Protein AF-A0A8J2NSQ6-F1 (afdb_monomer)

Secondary structure (DSSP, 8-state):
------S---HHHHHHHIIIIIHHHHH----PPPHHHHHHHHHHHHHH-TT-HHHHHHHH-S---HHHHHHHHHHHS--S--HHHHHHHHHHHHHHHHHHHHHHHHHHHHHTTS--HHHHHHHHHHHH-SSTT-TT--HHHHHHHIIIII-TTS--SPPPHHHHHHHHHHHHHTHHHHHHH---TTHHHHSTTS-HHHHHHHHHHHTT--SPPPPHHHHHHHHHHHHT-SS--HHHHHHHH-TTS-HHHHHHHHHHHHHHTTTS-HHHHHHHHHHHTTT-TTGGGTHHHHHHHHHHHHSPPPPPPPHHHHHS---HHHHHHHHHTS-HHHHHHHHHHHHHHHHHHHHHHTS-HHHHHHS---S-----TTS--TT-HHHHHHHHHHTTPPBPPGGG-SS--HHHHHHHHHHHHHHTS---TT---TTSPPHHHHHH-TTTGGGBPPP--------------B-TTS-B----

pLDDT: mean 70.84, std 20.42, range [24.64, 97.31]

Radius of gyration: 30.76 Å; Cα contacts (8 Å, |Δi|>4): 317; chains: 1; bounding box: 100×71×74 Å

Structure (mmCIF, N/CA/C/O backbone):
data_AF-A0A8J2NSQ6-F1
#
_entry.id   AF-A0A8J2NSQ6-F1
#
loop_
_atom_site.group_PDB
_atom_site.id
_atom_site.type_symbol
_atom_site.label_atom_id
_atom_site.label_alt_id
_atom_site.label_comp_id
_atom_site.label_asym_id
_atom_site.label_entity_id
_atom_site.label_seq_id
_atom_site.pdbx_PDB_ins_code
_atom_site.Cartn_x
_atom_site.Cartn_y
_atom_site.Cartn_z
_atom_site.occupancy
_atom_site.B_iso_or_equiv
_atom_site.auth_seq_id
_atom_site.auth_comp_id
_atom_site.auth_asym_id
_atom_site.auth_atom_id
_atom_site.pdbx_PDB_model_num
ATOM 1 N N . MET A 1 1 ? -36.933 3.971 -22.706 1.00 30.36 1 MET A N 1
ATOM 2 C CA . MET A 1 1 ? -36.840 2.603 -22.154 1.00 30.36 1 MET A CA 1
ATOM 3 C C . MET A 1 1 ? -35.651 2.535 -21.209 1.00 30.36 1 MET A C 1
ATOM 5 O O . MET A 1 1 ? -34.523 2.692 -21.656 1.00 30.36 1 MET A O 1
ATOM 9 N N . SER A 1 2 ? -35.918 2.373 -19.912 1.00 24.64 2 SER A N 1
ATOM 10 C CA . SER A 1 2 ? -34.915 2.103 -18.878 1.00 24.64 2 SER A CA 1
ATOM 11 C C . SER A 1 2 ? -34.232 0.760 -19.133 1.00 24.64 2 SER A C 1
ATOM 13 O O . SER A 1 2 ? -34.919 -0.248 -19.292 1.00 24.64 2 SER A O 1
ATOM 15 N N . LEU A 1 3 ? -32.899 0.713 -19.105 1.00 25.84 3 LEU A N 1
ATOM 16 C CA . LEU A 1 3 ? -32.187 -0.544 -18.880 1.00 25.84 3 LEU A CA 1
ATOM 17 C C . LEU A 1 3 ? -32.235 -0.844 -17.382 1.00 25.84 3 LEU A C 1
ATOM 19 O O . LEU A 1 3 ? -31.383 -0.419 -16.604 1.00 25.84 3 LEU A O 1
ATOM 23 N N . HIS A 1 4 ? -33.280 -1.571 -16.993 1.00 28.83 4 HIS A N 1
ATOM 24 C CA . HIS A 1 4 ? -33.256 -2.381 -15.788 1.00 28.83 4 HIS A CA 1
ATOM 25 C C . HIS A 1 4 ? -32.077 -3.353 -15.877 1.00 28.83 4 HIS A C 1
ATOM 27 O O . HIS A 1 4 ? -31.898 -4.048 -16.876 1.00 28.83 4 HIS A O 1
ATOM 33 N N . THR A 1 5 ? -31.290 -3.429 -14.810 1.00 40.66 5 THR A N 1
ATOM 34 C CA . THR A 1 5 ? -30.392 -4.550 -14.546 1.00 40.66 5 THR A CA 1
ATOM 35 C C . THR A 1 5 ? -31.230 -5.820 -14.409 1.00 40.66 5 THR A C 1
ATOM 37 O O . THR A 1 5 ? -31.722 -6.154 -13.330 1.00 40.66 5 THR A O 1
ATOM 40 N N . SER A 1 6 ? -31.432 -6.537 -15.518 1.00 29.42 6 SER A N 1
ATOM 41 C CA . SER A 1 6 ? -32.056 -7.851 -15.470 1.00 29.42 6 SER A CA 1
ATOM 42 C C . SER A 1 6 ? -31.069 -8.838 -14.857 1.00 29.42 6 SER A C 1
ATOM 44 O O . SER A 1 6 ? -30.035 -9.185 -15.430 1.00 29.42 6 SER A O 1
ATOM 46 N N . LYS A 1 7 ? -31.430 -9.307 -13.665 1.00 43.78 7 LYS A N 1
ATOM 47 C CA . LYS A 1 7 ? -31.102 -10.648 -13.185 1.00 43.78 7 LYS A CA 1
ATOM 48 C C . LYS A 1 7 ? -31.250 -11.639 -14.355 1.00 43.78 7 LYS A C 1
ATOM 50 O O . LYS A 1 7 ? -32.266 -11.585 -15.041 1.00 43.78 7 LYS A O 1
ATOM 55 N N . ASN A 1 8 ? -30.259 -12.524 -14.513 1.00 39.16 8 ASN A N 1
ATOM 56 C CA . ASN A 1 8 ? -30.170 -13.679 -15.431 1.00 39.16 8 ASN A CA 1
ATOM 57 C C . ASN A 1 8 ? -29.205 -13.491 -16.617 1.00 39.16 8 ASN A C 1
ATOM 59 O O . ASN A 1 8 ? -29.614 -13.332 -17.760 1.00 39.16 8 ASN A O 1
ATOM 63 N N . CYS A 1 9 ? -27.903 -13.600 -16.336 1.00 41.00 9 CYS A N 1
ATOM 64 C CA . CYS A 1 9 ? -26.932 -14.031 -17.346 1.00 41.00 9 CYS A CA 1
ATOM 65 C C . CYS A 1 9 ? -27.210 -15.514 -17.655 1.00 41.00 9 CYS A C 1
ATOM 67 O O . CYS A 1 9 ? -27.255 -16.314 -16.715 1.00 41.00 9 CYS A O 1
ATOM 69 N N . THR A 1 10 ? -27.409 -15.899 -18.919 1.00 47.53 10 THR A N 1
ATOM 70 C CA . THR A 1 10 ? -27.623 -17.315 -19.267 1.00 47.53 10 THR A CA 1
ATOM 71 C C . THR A 1 10 ? -26.320 -18.117 -19.139 1.00 47.53 10 THR A C 1
ATOM 73 O O . THR A 1 10 ? -25.219 -17.554 -19.072 1.00 47.53 10 THR A O 1
ATOM 76 N N . ALA A 1 11 ? -26.418 -19.451 -19.081 1.00 42.16 11 ALA A N 1
ATOM 77 C CA . ALA A 1 11 ? -25.239 -20.319 -19.017 1.00 42.16 11 ALA A CA 1
ATOM 78 C C . ALA A 1 11 ? -24.339 -20.153 -20.259 1.00 42.16 11 ALA A C 1
ATOM 80 O O . ALA A 1 11 ? -23.114 -20.149 -20.130 1.00 42.16 11 ALA A O 1
ATOM 81 N N . GLU A 1 12 ? -24.940 -19.926 -21.429 1.00 42.72 12 GLU A N 1
ATOM 82 C CA . GLU A 1 12 ? -24.223 -19.651 -22.677 1.00 42.72 12 GLU A CA 1
ATOM 83 C C . GLU A 1 12 ? -23.539 -18.278 -22.674 1.00 42.72 12 GLU A C 1
ATOM 85 O O . GLU A 1 12 ? -22.400 -18.174 -23.128 1.00 42.72 12 GLU A O 1
ATOM 90 N N . ASP A 1 13 ? -24.152 -17.241 -22.092 1.00 41.00 13 ASP A N 1
ATOM 91 C CA . ASP A 1 13 ? -23.529 -15.911 -21.984 1.00 41.00 13 ASP A CA 1
ATOM 92 C C . ASP A 1 13 ? -22.313 -15.924 -21.051 1.00 41.00 13 ASP A C 1
ATOM 94 O O . ASP A 1 13 ? -21.275 -15.324 -21.342 1.00 41.00 13 ASP A O 1
ATOM 98 N N . CYS A 1 14 ? -22.398 -16.672 -19.948 1.00 41.09 14 CYS A N 1
ATOM 99 C CA . CYS A 1 14 ? -21.271 -16.866 -19.038 1.00 41.09 14 CYS A CA 1
ATOM 100 C C . CYS A 1 14 ? -20.144 -17.688 -19.680 1.00 41.09 14 CYS A C 1
ATOM 102 O O . CYS A 1 14 ? -18.968 -17.380 -19.468 1.00 41.09 14 CYS A O 1
ATOM 104 N N . GLN A 1 15 ? -20.485 -18.713 -20.470 1.00 40.06 15 GLN A N 1
ATOM 105 C CA . GLN A 1 15 ? -19.511 -19.529 -21.194 1.00 40.06 15 GLN A CA 1
ATOM 106 C C . GLN A 1 15 ? -18.801 -18.716 -22.283 1.00 40.06 15 GLN A C 1
ATOM 108 O O . GLN A 1 15 ? -17.570 -18.730 -22.346 1.00 40.06 15 GLN A O 1
ATOM 113 N N . ARG A 1 16 ? -19.544 -17.917 -23.058 1.00 39.84 16 ARG A N 1
ATOM 114 C CA . ARG A 1 16 ? -18.968 -17.011 -24.060 1.00 39.84 16 ARG A CA 1
ATOM 115 C C . ARG A 1 16 ? -18.067 -15.968 -23.418 1.00 39.84 16 ARG A C 1
ATOM 117 O O . ARG A 1 16 ? -16.952 -15.786 -23.895 1.00 39.84 16 ARG A O 1
ATOM 124 N N . LEU A 1 17 ? -18.466 -15.341 -22.308 1.00 40.41 17 LEU A N 1
ATOM 125 C CA . LEU A 1 17 ? -17.621 -14.381 -21.581 1.00 40.41 17 LEU A CA 1
ATOM 126 C C . LEU A 1 17 ? -16.329 -15.037 -21.051 1.00 40.41 17 LEU A C 1
ATOM 128 O O . LEU A 1 17 ? -15.249 -14.444 -21.094 1.00 40.41 17 LEU A O 1
ATOM 132 N N . TRP A 1 18 ? -16.420 -16.283 -20.579 1.00 40.69 18 TRP A N 1
ATOM 133 C CA . TRP A 1 18 ? -15.274 -17.054 -20.101 1.00 40.69 18 TRP A CA 1
ATOM 134 C C . TRP A 1 18 ? -14.294 -17.403 -21.229 1.00 40.69 18 TRP A C 1
ATOM 136 O O . TRP A 1 18 ? -13.088 -17.205 -21.070 1.00 40.69 18 TRP A O 1
ATOM 146 N N . GLU A 1 19 ? -14.793 -17.877 -22.368 1.00 39.22 19 GLU A N 1
ATOM 147 C CA . GLU A 1 19 ? -13.986 -18.312 -23.514 1.00 39.22 19 GLU A CA 1
ATOM 148 C C . GLU A 1 19 ? -13.399 -17.141 -24.317 1.00 39.22 19 GLU A C 1
ATOM 150 O O . GLU A 1 19 ? -12.268 -17.246 -24.791 1.00 39.22 19 GLU A O 1
ATOM 155 N N . THR A 1 20 ? -14.100 -16.004 -24.403 1.00 36.19 20 THR A N 1
ATOM 156 C CA . THR A 1 20 ? -13.663 -14.836 -25.195 1.00 36.19 20 THR A CA 1
ATOM 157 C C . THR A 1 20 ? -12.843 -13.817 -24.405 1.00 36.19 20 THR A C 1
ATOM 159 O O . THR A 1 20 ? -11.887 -13.262 -24.941 1.00 36.19 20 THR A O 1
ATOM 162 N N . VAL A 1 21 ? -13.155 -13.577 -23.125 1.00 37.50 21 VAL A N 1
ATOM 163 C CA . VAL A 1 21 ? -12.522 -12.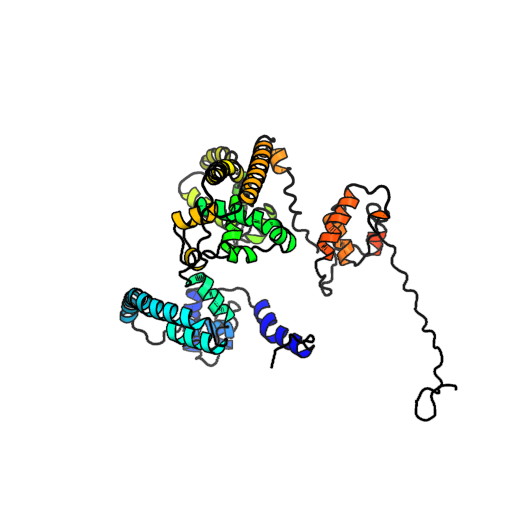495 -22.343 1.00 37.50 21 VAL A CA 1
ATOM 164 C C . VAL A 1 21 ? -11.516 -13.029 -21.323 1.00 37.50 21 VAL A C 1
ATOM 166 O O . VAL A 1 21 ? -10.478 -12.412 -21.074 1.00 37.50 21 VAL A O 1
ATOM 169 N N . VAL A 1 22 ? -11.790 -14.183 -20.712 1.00 36.69 22 VAL A N 1
ATOM 170 C CA . VAL A 1 22 ? -11.054 -14.636 -19.518 1.00 36.69 22 VAL A CA 1
ATOM 171 C C . VAL A 1 22 ? -9.997 -15.701 -19.840 1.00 36.69 22 VAL A C 1
ATOM 173 O O . VAL A 1 22 ? -8.863 -15.599 -19.366 1.00 36.69 22 VAL A O 1
ATOM 176 N N . LEU A 1 23 ? -10.313 -16.707 -20.662 1.00 36.69 23 LEU A N 1
ATOM 177 C CA . LEU A 1 23 ? -9.415 -17.830 -20.976 1.00 36.69 23 LEU A CA 1
ATOM 178 C C . LEU A 1 23 ? -8.132 -17.425 -21.742 1.00 36.69 23 LEU A C 1
ATOM 180 O O . LEU A 1 23 ? -7.053 -17.892 -21.353 1.00 36.69 23 LEU A O 1
ATOM 184 N N . PRO A 1 24 ? -8.187 -16.545 -22.766 1.00 39.88 24 PRO A N 1
ATOM 185 C CA . PRO A 1 24 ? -6.997 -16.125 -23.517 1.00 39.88 24 PRO A CA 1
ATOM 186 C C . PRO A 1 24 ? -6.018 -15.309 -22.655 1.00 39.88 24 PRO A C 1
ATOM 188 O O . PRO A 1 24 ? -4.801 -15.492 -22.726 1.00 39.88 24 PRO A O 1
ATOM 191 N N . ASN A 1 25 ? -6.555 -14.494 -21.741 1.00 37.59 25 ASN A N 1
ATOM 192 C CA . ASN A 1 25 ? -5.786 -13.664 -20.809 1.00 37.59 25 ASN A CA 1
ATOM 193 C C . ASN A 1 25 ? -5.103 -14.464 -19.683 1.00 37.59 25 ASN A C 1
ATOM 195 O O . ASN A 1 25 ? -4.142 -13.988 -19.071 1.00 37.59 25 ASN A O 1
ATOM 199 N N . LEU A 1 26 ? -5.559 -15.693 -19.415 1.00 36.19 26 LEU A N 1
ATOM 200 C CA . LEU A 1 26 ? -4.990 -16.566 -18.385 1.00 36.19 26 LEU A CA 1
ATOM 201 C C . LEU A 1 26 ? -3.883 -17.499 -18.898 1.00 36.19 26 LEU A C 1
ATOM 203 O O . LEU A 1 26 ? -3.076 -17.958 -18.086 1.00 36.19 26 LEU A O 1
ATOM 207 N N . LYS A 1 27 ? -3.807 -17.781 -20.207 1.00 36.72 27 LYS A N 1
ATOM 208 C CA . LYS A 1 27 ? -2.849 -18.759 -20.758 1.00 36.72 27 LYS A CA 1
ATOM 209 C C . LYS A 1 27 ? -1.551 -18.164 -21.325 1.00 36.72 27 LYS A C 1
ATOM 211 O O . LYS A 1 27 ? -0.554 -18.878 -21.348 1.00 36.72 27 LYS A O 1
ATOM 216 N N . HIS A 1 28 ? -1.489 -16.876 -21.680 1.00 40.44 28 HIS A N 1
ATOM 217 C CA . HIS A 1 28 ? -0.321 -16.308 -22.384 1.00 40.44 28 HIS A CA 1
ATOM 218 C C . HIS A 1 28 ? 0.430 -15.195 -21.638 1.00 40.44 28 HIS A C 1
ATOM 220 O O . HIS A 1 28 ? 0.849 -14.198 -22.224 1.00 40.44 28 HIS A O 1
ATOM 226 N N . GLN A 1 29 ? 0.699 -15.377 -20.341 1.00 41.47 29 GLN A N 1
ATOM 227 C CA . GLN A 1 29 ? 1.685 -14.536 -19.658 1.00 41.47 29 GLN A CA 1
ATOM 228 C C . GLN A 1 29 ? 3.106 -15.119 -19.719 1.00 41.47 29 GLN A C 1
ATOM 230 O O . GLN A 1 29 ? 3.438 -16.033 -18.968 1.00 41.47 29 GLN A O 1
ATOM 235 N N . LYS A 1 30 ? 3.957 -14.392 -20.464 1.00 48.56 30 LYS A N 1
ATOM 236 C CA . LYS A 1 30 ? 5.402 -14.132 -20.251 1.00 48.56 30 LYS A CA 1
ATOM 237 C C . LYS A 1 30 ? 6.405 -14.919 -21.099 1.00 48.56 30 LYS A C 1
ATOM 239 O O . LYS A 1 30 ? 7.130 -15.755 -20.576 1.00 48.56 30 LYS A O 1
ATOM 244 N N . GLN A 1 31 ? 6.652 -14.407 -22.301 1.00 53.78 31 GLN A N 1
ATOM 245 C CA . GLN A 1 31 ? 8.003 -13.980 -22.683 1.00 53.78 31 GLN A CA 1
ATOM 246 C C . GLN A 1 31 ? 7.888 -12.608 -23.356 1.00 53.78 31 GLN A C 1
ATOM 248 O O . GLN A 1 31 ? 7.112 -12.438 -24.289 1.00 53.78 31 GLN A O 1
ATOM 253 N N . LYS A 1 32 ? 8.587 -11.597 -22.824 1.00 62.62 32 LYS A N 1
ATOM 254 C CA . LYS A 1 32 ? 8.741 -10.319 -23.530 1.00 62.62 32 LYS A CA 1
ATOM 255 C C . LYS A 1 32 ? 9.796 -10.540 -24.610 1.00 62.62 32 LYS A C 1
ATOM 257 O O . LYS A 1 32 ? 10.903 -10.941 -24.257 1.00 62.62 32 LYS A O 1
ATOM 262 N N . MET A 1 33 ? 9.443 -10.283 -25.865 1.00 73.56 33 MET A N 1
ATOM 263 C CA . MET A 1 33 ? 10.340 -10.427 -27.010 1.00 73.56 33 MET A CA 1
ATOM 264 C C . MET A 1 33 ? 11.451 -9.369 -26.908 1.00 73.56 33 MET A C 1
ATOM 266 O O . MET A 1 33 ? 11.165 -8.177 -26.795 1.00 73.56 33 MET A O 1
ATOM 270 N N . GLY A 1 34 ? 12.710 -9.804 -26.811 1.00 78.50 34 GLY A N 1
ATOM 271 C CA . GLY A 1 34 ? 13.860 -8.896 -26.732 1.00 78.50 34 GLY A CA 1
ATOM 272 C C . GLY A 1 34 ? 14.246 -8.331 -28.101 1.00 78.50 34 GLY A C 1
ATOM 273 O O . GLY A 1 34 ? 13.807 -8.842 -29.122 1.00 78.50 34 GLY A O 1
ATOM 274 N N . LEU A 1 35 ? 15.127 -7.327 -28.143 1.00 76.06 35 LEU A N 1
ATOM 275 C CA . LEU A 1 35 ? 15.621 -6.732 -29.399 1.00 76.06 35 LEU A CA 1
ATOM 276 C C . LEU A 1 35 ? 16.208 -7.770 -30.372 1.00 76.06 35 LEU A C 1
ATOM 278 O O . LEU A 1 35 ? 15.863 -7.756 -31.547 1.00 76.06 35 LEU A O 1
ATOM 282 N N . ASN A 1 36 ? 17.008 -8.723 -29.881 1.00 82.81 36 ASN A N 1
ATOM 283 C CA . ASN A 1 36 ? 17.550 -9.803 -30.720 1.00 82.81 36 ASN A CA 1
ATOM 284 C C . ASN A 1 36 ? 16.455 -10.741 -31.247 1.00 82.81 36 ASN A C 1
ATOM 286 O O . ASN A 1 36 ? 16.563 -11.258 -32.354 1.00 82.81 36 ASN A O 1
ATOM 290 N N . ASP A 1 37 ? 15.399 -10.963 -30.458 1.00 89.06 37 ASP A N 1
ATOM 291 C CA . ASP A 1 37 ? 14.255 -11.764 -30.893 1.00 89.06 37 ASP A CA 1
ATOM 292 C C . ASP A 1 37 ? 13.455 -10.998 -31.964 1.00 89.06 37 ASP A C 1
ATOM 294 O O . ASP A 1 37 ? 13.026 -11.602 -32.936 1.00 89.06 37 ASP A O 1
ATOM 298 N N . ILE A 1 38 ? 13.322 -9.672 -31.845 1.00 86.94 38 ILE A N 1
ATOM 299 C CA . ILE A 1 38 ? 12.672 -8.814 -32.850 1.00 86.94 38 ILE A CA 1
ATOM 300 C C . ILE A 1 38 ? 13.488 -8.783 -34.150 1.00 86.94 38 ILE A C 1
ATOM 302 O O . ILE A 1 38 ? 12.927 -8.940 -35.227 1.00 86.94 38 ILE A O 1
ATOM 306 N N . GLN A 1 39 ? 14.815 -8.656 -34.078 1.00 90.31 39 GLN A N 1
ATOM 307 C CA . GLN A 1 39 ? 15.681 -8.723 -35.263 1.00 90.31 39 GLN A CA 1
ATOM 308 C C . GLN A 1 39 ? 15.582 -10.083 -35.963 1.00 90.31 39 GLN A C 1
ATOM 310 O O . GLN A 1 39 ? 15.442 -10.149 -37.184 1.00 90.31 39 GLN A O 1
ATOM 315 N N . LYS A 1 40 ? 15.603 -11.175 -35.188 1.00 93.25 40 LYS A N 1
ATOM 316 C CA . LYS A 1 40 ? 15.423 -12.531 -35.715 1.00 93.25 40 LYS A CA 1
ATOM 317 C C . LYS A 1 40 ? 14.029 -12.716 -36.323 1.00 93.25 40 LYS A C 1
ATOM 319 O O . LYS A 1 40 ? 13.919 -13.308 -37.390 1.00 93.25 40 LYS A O 1
ATOM 324 N N . LEU A 1 41 ? 12.989 -12.178 -35.687 1.00 91.94 41 LEU A N 1
ATOM 325 C CA . LEU A 1 41 ? 11.621 -12.172 -36.202 1.00 91.94 41 LEU A CA 1
ATOM 326 C C . LEU A 1 41 ? 11.550 -11.469 -37.563 1.00 91.94 41 LEU A C 1
ATOM 328 O O . LEU A 1 41 ? 11.053 -12.065 -38.511 1.00 91.94 41 LEU A O 1
ATOM 332 N N . MET A 1 42 ? 12.105 -10.259 -37.687 1.00 91.88 42 MET A N 1
ATOM 333 C CA . MET A 1 42 ? 12.136 -9.513 -38.954 1.00 91.88 42 MET A CA 1
ATOM 334 C C . MET A 1 42 ? 12.868 -10.288 -40.060 1.00 91.88 42 MET A C 1
ATOM 336 O O . MET A 1 42 ? 12.411 -10.327 -41.201 1.00 91.88 42 MET A O 1
ATOM 340 N N . ALA A 1 43 ? 13.971 -10.964 -39.721 1.00 92.81 43 ALA A N 1
ATOM 341 C CA . ALA A 1 43 ? 14.698 -11.809 -40.665 1.00 92.81 43 ALA A CA 1
ATOM 342 C C . ALA A 1 43 ? 13.878 -13.033 -41.114 1.00 92.81 43 ALA A C 1
ATOM 344 O O . ALA A 1 43 ? 13.838 -13.336 -42.302 1.00 92.81 43 ALA A O 1
ATOM 345 N N . LEU A 1 44 ? 13.194 -13.715 -40.189 1.00 93.06 44 LEU A N 1
ATOM 346 C CA . LEU A 1 44 ? 12.367 -14.886 -40.505 1.00 93.06 44 LEU A CA 1
ATOM 347 C C . LEU A 1 44 ? 11.128 -14.520 -41.329 1.00 93.06 44 LEU A C 1
ATOM 349 O O . LEU A 1 44 ? 10.789 -15.247 -42.259 1.00 93.06 44 LEU A O 1
ATOM 353 N N . VAL A 1 45 ? 10.490 -13.382 -41.039 1.00 90.56 45 VAL A N 1
ATOM 354 C CA . VAL A 1 45 ? 9.351 -12.879 -41.826 1.00 90.56 45 VAL A CA 1
ATOM 355 C C . VAL A 1 45 ? 9.783 -12.529 -43.252 1.00 90.56 45 VAL A C 1
ATOM 357 O O . VAL A 1 45 ? 9.069 -12.848 -44.197 1.00 90.56 45 VAL A O 1
ATOM 360 N N . LYS A 1 46 ? 10.991 -11.979 -43.443 1.00 87.56 46 LYS A N 1
ATOM 361 C CA . LYS A 1 46 ? 11.550 -11.729 -44.783 1.00 87.56 46 LYS A CA 1
ATOM 362 C C . LYS A 1 46 ? 11.787 -13.015 -45.590 1.00 87.56 46 LYS A C 1
ATOM 364 O O . LYS A 1 46 ? 11.701 -12.982 -46.811 1.00 87.56 46 LYS A O 1
ATOM 369 N N . ILE A 1 47 ? 12.100 -14.129 -44.924 1.00 87.94 47 ILE A N 1
ATOM 370 C CA . ILE A 1 47 ? 12.391 -15.419 -45.574 1.00 87.94 47 ILE A CA 1
ATOM 371 C C . ILE A 1 47 ? 11.104 -16.183 -45.909 1.00 87.94 47 ILE A C 1
ATOM 373 O O . ILE A 1 47 ? 11.007 -16.773 -46.981 1.00 87.94 47 ILE A O 1
ATOM 377 N N . TRP A 1 48 ? 10.130 -16.201 -44.998 1.00 85.62 48 TRP A N 1
ATOM 378 C CA . TRP A 1 48 ? 8.927 -17.036 -45.125 1.00 85.62 48 TRP A CA 1
ATOM 379 C C . TRP A 1 48 ? 7.665 -16.282 -45.557 1.00 85.62 48 TRP A C 1
ATOM 381 O O . TRP A 1 48 ? 6.644 -16.914 -45.826 1.00 85.62 48 TRP A O 1
ATOM 391 N N . GLY A 1 49 ? 7.737 -14.955 -45.661 1.00 76.19 49 GLY A N 1
ATOM 392 C CA . GLY A 1 49 ? 6.605 -14.101 -46.003 1.00 76.19 49 GLY A CA 1
ATOM 393 C C . GLY A 1 49 ? 5.607 -13.918 -44.855 1.00 76.19 49 GLY A C 1
ATOM 394 O O . GLY A 1 49 ? 5.696 -14.535 -43.792 1.00 76.19 49 GLY A O 1
ATOM 395 N N . ASP A 1 50 ? 4.618 -13.061 -45.089 1.00 64.31 50 ASP A N 1
ATOM 396 C CA . ASP A 1 50 ? 3.562 -12.649 -44.153 1.00 64.31 50 ASP A CA 1
ATOM 397 C C . ASP A 1 50 ? 2.422 -13.675 -43.990 1.00 64.31 50 ASP A C 1
ATOM 399 O O . ASP A 1 50 ? 1.490 -13.457 -43.215 1.00 64.31 50 ASP A O 1
ATOM 403 N N . ARG A 1 51 ? 2.482 -14.812 -44.694 1.00 57.62 51 ARG A N 1
ATOM 404 C CA . ARG A 1 51 ? 1.402 -15.819 -44.727 1.00 57.62 51 ARG A CA 1
ATOM 405 C C . ARG A 1 51 ? 1.665 -17.071 -43.893 1.00 57.62 51 ARG A C 1
ATOM 407 O O . ARG A 1 51 ? 0.756 -17.880 -43.742 1.00 57.62 51 ARG A O 1
ATOM 414 N N . SER A 1 52 ? 2.865 -17.239 -43.332 1.00 80.88 52 SER A N 1
ATOM 415 C CA . SER A 1 52 ? 3.276 -18.500 -42.690 1.00 80.88 52 SER A CA 1
ATOM 416 C C . SER A 1 52 ? 3.794 -18.313 -41.257 1.00 80.88 52 SER A C 1
ATOM 418 O O . SER A 1 52 ? 4.898 -18.730 -40.903 1.00 80.88 52 SER A O 1
ATOM 420 N N . TRP A 1 53 ? 2.979 -17.696 -40.395 1.00 83.94 53 TRP A N 1
ATOM 421 C CA . TRP A 1 53 ? 3.347 -17.356 -39.011 1.00 83.94 53 TRP A CA 1
ATOM 422 C C . TRP A 1 53 ? 3.696 -18.558 -38.124 1.00 83.94 53 TRP A C 1
ATOM 424 O O . TRP A 1 53 ? 4.515 -18.420 -37.215 1.00 83.94 53 TRP A O 1
ATOM 434 N N . ASP A 1 54 ? 3.150 -19.744 -38.399 1.00 82.81 54 ASP A N 1
ATOM 435 C CA . ASP A 1 54 ? 3.526 -20.982 -37.700 1.00 82.81 54 ASP A CA 1
ATOM 436 C C . ASP A 1 54 ? 4.961 -21.423 -38.021 1.00 82.81 54 ASP A C 1
ATOM 438 O O . ASP A 1 54 ? 5.687 -21.893 -37.138 1.00 82.81 54 ASP A O 1
ATOM 442 N N . ALA A 1 55 ? 5.413 -21.197 -39.260 1.00 87.69 55 ALA A N 1
ATOM 443 C CA . ALA A 1 55 ? 6.805 -21.410 -39.639 1.00 87.69 55 ALA A CA 1
ATOM 444 C C . ALA A 1 55 ? 7.696 -20.387 -38.925 1.00 87.69 55 ALA A C 1
ATOM 446 O O . ALA A 1 55 ? 8.641 -20.788 -38.246 1.00 87.69 55 ALA A O 1
ATOM 447 N N . VAL A 1 56 ? 7.328 -19.094 -38.964 1.00 90.00 56 VAL A N 1
ATOM 448 C CA . VAL A 1 56 ? 8.027 -17.992 -38.262 1.00 90.00 56 VAL A CA 1
ATOM 449 C C . VAL A 1 56 ? 8.210 -18.305 -36.777 1.00 90.00 56 VAL A C 1
ATOM 451 O O . VAL A 1 56 ? 9.330 -18.257 -36.264 1.00 90.00 56 VAL A O 1
ATOM 454 N N . ALA A 1 57 ? 7.139 -18.703 -36.094 1.00 88.44 57 ALA A N 1
ATOM 455 C CA . ALA A 1 57 ? 7.169 -19.105 -34.692 1.00 88.44 57 ALA A CA 1
ATOM 456 C C . ALA A 1 57 ? 8.080 -20.312 -34.430 1.00 88.44 57 ALA A C 1
ATOM 458 O O . ALA A 1 57 ? 8.875 -20.297 -33.483 1.00 88.44 57 ALA A O 1
ATOM 459 N N . SER A 1 58 ? 8.025 -21.325 -35.297 1.00 90.81 58 SER A N 1
ATOM 460 C CA . SER A 1 58 ? 8.900 -22.498 -35.210 1.00 90.81 58 SER A CA 1
ATOM 461 C C . SER A 1 58 ? 10.378 -22.113 -35.372 1.00 90.81 58 SER A C 1
ATOM 463 O O . SER A 1 58 ? 11.217 -22.527 -34.570 1.00 90.81 58 SER A O 1
ATOM 465 N N . GLY A 1 59 ? 10.704 -21.227 -36.321 1.00 91.31 59 GLY A N 1
ATOM 466 C CA . GLY A 1 59 ? 12.066 -20.722 -36.551 1.00 91.31 59 GLY A CA 1
ATOM 467 C C . GLY A 1 59 ? 12.623 -19.849 -35.428 1.00 91.31 59 GLY A C 1
ATOM 468 O O . GLY A 1 59 ? 13.841 -19.779 -35.213 1.00 91.31 59 GLY A O 1
ATOM 469 N N . MET A 1 60 ? 11.749 -19.203 -34.656 1.00 90.88 60 MET A N 1
ATOM 470 C CA . MET A 1 60 ? 12.168 -18.425 -33.494 1.00 90.88 60 MET A CA 1
ATOM 471 C C . MET A 1 60 ? 12.802 -19.312 -32.409 1.00 90.88 60 MET A C 1
ATOM 473 O O . MET A 1 60 ? 13.735 -18.859 -31.738 1.00 90.88 60 MET A O 1
ATOM 477 N N . GLY A 1 61 ? 12.379 -20.578 -32.278 1.00 80.44 61 GLY A N 1
ATOM 478 C CA . GLY A 1 61 ? 13.033 -21.607 -31.451 1.00 80.44 61 GLY A CA 1
ATOM 479 C C . GLY A 1 61 ? 12.921 -21.417 -29.930 1.00 80.44 61 GLY A C 1
ATOM 480 O O . GLY A 1 61 ? 13.581 -22.117 -29.167 1.00 80.44 61 GLY A O 1
ATOM 481 N N . ARG A 1 62 ? 12.109 -20.456 -29.465 1.00 70.25 62 ARG A N 1
ATOM 482 C CA . ARG A 1 62 ? 11.942 -20.107 -28.036 1.00 70.25 62 ARG A CA 1
ATOM 483 C C . ARG A 1 62 ? 10.537 -20.365 -27.482 1.00 70.25 62 ARG A C 1
ATOM 485 O O . ARG A 1 62 ? 10.248 -19.980 -26.351 1.00 70.25 62 ARG A O 1
ATOM 492 N N . GLY A 1 63 ? 9.687 -21.047 -28.255 1.00 74.62 63 GLY A N 1
ATOM 493 C CA . GLY A 1 63 ? 8.298 -21.332 -27.882 1.00 74.62 63 GLY A CA 1
ATOM 494 C C . GLY A 1 63 ? 7.369 -20.119 -27.990 1.00 74.62 63 GLY A C 1
ATOM 495 O O . GLY A 1 63 ? 6.352 -20.074 -27.300 1.00 74.62 63 GLY A O 1
ATOM 496 N N . TYR A 1 64 ? 7.726 -19.131 -28.817 1.00 76.50 64 TYR A N 1
ATOM 497 C CA . TYR A 1 64 ? 6.810 -18.058 -29.200 1.00 76.50 64 TYR A CA 1
ATOM 498 C C . TYR A 1 64 ? 5.711 -18.635 -30.095 1.00 76.50 64 TYR A C 1
ATOM 500 O O . TYR A 1 64 ? 6.006 -19.452 -30.962 1.00 76.50 64 TYR A O 1
ATOM 508 N N . SER A 1 65 ? 4.455 -18.242 -29.883 1.00 80.00 65 SER A N 1
ATOM 509 C CA . SER A 1 65 ? 3.365 -18.651 -30.773 1.00 80.00 65 SER A CA 1
ATOM 510 C C . SER A 1 65 ? 3.347 -17.810 -32.050 1.00 80.00 65 SER A C 1
ATOM 512 O O . SER A 1 65 ? 3.812 -16.668 -32.052 1.00 80.00 65 SER A O 1
ATOM 514 N N . ALA A 1 66 ? 2.748 -18.346 -33.118 1.00 73.50 66 ALA A N 1
ATOM 515 C CA . ALA A 1 66 ? 2.534 -17.639 -34.385 1.00 73.50 66 ALA A CA 1
A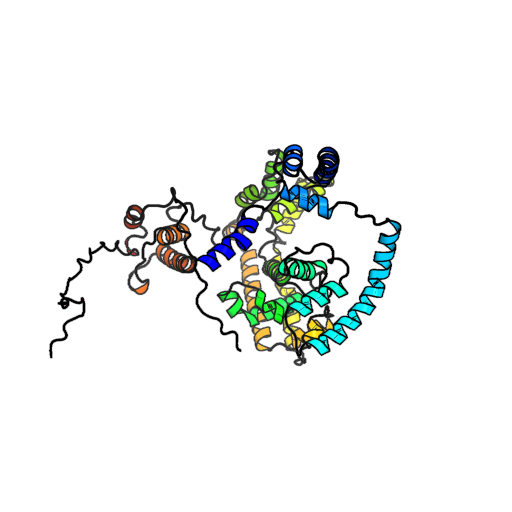TOM 516 C C . ALA A 1 66 ? 1.930 -16.244 -34.174 1.00 73.50 66 ALA A C 1
ATOM 518 O O . ALA A 1 66 ? 2.427 -15.251 -34.699 1.00 73.50 66 ALA A O 1
ATOM 519 N N . PHE A 1 67 ? 0.936 -16.156 -33.289 1.00 65.62 67 PHE A N 1
ATOM 520 C CA . PHE A 1 67 ? 0.288 -14.900 -32.925 1.00 65.62 67 PHE A CA 1
ATOM 521 C C . PHE A 1 67 ? 1.229 -13.899 -32.233 1.00 65.62 67 PHE A C 1
ATOM 523 O O . PHE A 1 67 ? 1.183 -12.707 -32.518 1.00 65.62 67 PHE A O 1
ATOM 530 N N . GLN A 1 68 ? 2.120 -14.357 -31.345 1.00 72.88 68 GLN A N 1
ATOM 531 C CA . GLN A 1 68 ? 3.094 -13.472 -30.691 1.00 72.88 68 GLN A CA 1
ATOM 532 C C . GLN A 1 68 ? 4.101 -12.896 -31.689 1.00 72.88 68 GLN A C 1
ATOM 534 O O . GLN A 1 68 ? 4.486 -11.735 -31.562 1.00 72.88 68 GLN A O 1
ATOM 539 N N . CYS A 1 69 ? 4.526 -13.704 -32.662 1.00 80.56 69 CYS A N 1
ATOM 540 C CA . CYS A 1 69 ? 5.392 -13.273 -33.755 1.00 80.56 69 CYS A CA 1
ATOM 541 C C . CYS A 1 69 ? 4.682 -12.264 -34.666 1.00 80.56 69 CYS A C 1
ATOM 543 O O . CYS A 1 69 ? 5.260 -11.226 -34.966 1.00 80.56 69 CYS A O 1
ATOM 545 N N . PHE A 1 70 ? 3.420 -12.516 -35.015 1.00 77.62 70 PHE A N 1
ATOM 546 C CA . PHE A 1 70 ? 2.602 -11.598 -35.806 1.00 77.62 70 PHE A CA 1
ATOM 547 C C . PHE A 1 70 ? 2.421 -10.235 -35.119 1.00 77.62 70 PHE A C 1
ATOM 549 O O . PHE A 1 70 ? 2.816 -9.211 -35.671 1.00 77.62 70 PHE A O 1
ATOM 556 N N . SER A 1 71 ? 1.925 -10.207 -33.875 1.00 68.12 71 SER A N 1
ATOM 557 C CA . SER A 1 71 ? 1.707 -8.944 -33.151 1.00 68.12 71 SER A CA 1
ATOM 558 C C . SER A 1 71 ? 2.994 -8.148 -32.922 1.00 68.12 71 SER A C 1
ATOM 560 O O . SER A 1 71 ? 2.963 -6.921 -32.907 1.00 68.12 71 SER A O 1
ATOM 562 N N . ALA A 1 72 ? 4.130 -8.821 -32.714 1.00 77.94 72 ALA A N 1
ATOM 563 C CA . ALA A 1 72 ? 5.413 -8.136 -32.588 1.00 77.94 72 ALA A CA 1
ATOM 564 C C . ALA A 1 72 ? 5.893 -7.573 -33.934 1.00 77.94 72 ALA A C 1
ATOM 566 O O . ALA A 1 72 ? 6.439 -6.475 -33.965 1.00 77.94 72 ALA A O 1
ATOM 567 N N . TYR A 1 73 ? 5.679 -8.293 -35.035 1.00 82.25 73 TYR A N 1
ATOM 568 C CA . TYR A 1 73 ? 6.039 -7.816 -36.365 1.00 82.25 73 TYR A CA 1
ATOM 569 C C . TYR A 1 73 ? 5.242 -6.564 -36.737 1.00 82.25 73 TYR A C 1
ATOM 571 O O . TYR A 1 73 ? 5.859 -5.565 -37.081 1.00 82.25 73 TYR A O 1
ATOM 579 N N . GLU A 1 74 ? 3.915 -6.563 -36.570 1.00 74.44 74 GLU A N 1
ATOM 580 C CA . GLU A 1 74 ? 3.094 -5.374 -36.853 1.00 74.44 74 GLU A CA 1
ATOM 581 C C . GLU A 1 74 ? 3.519 -4.155 -36.034 1.00 74.44 74 GLU A C 1
ATOM 583 O O . GLU A 1 74 ? 3.626 -3.053 -36.559 1.00 74.44 74 GLU A O 1
ATOM 588 N N . TYR A 1 75 ? 3.823 -4.353 -34.752 1.00 67.88 75 TYR A N 1
ATOM 589 C CA . TYR A 1 75 ? 4.204 -3.259 -33.864 1.00 67.88 75 TYR A CA 1
ATOM 590 C C . TYR A 1 75 ? 5.565 -2.628 -34.215 1.00 67.88 75 TYR A C 1
ATOM 592 O O . TYR A 1 75 ? 5.789 -1.449 -33.942 1.00 67.88 75 TYR A O 1
ATOM 600 N N . PHE A 1 76 ? 6.503 -3.408 -34.763 1.00 74.00 76 PHE A N 1
ATOM 601 C CA . PHE A 1 76 ? 7.877 -2.965 -35.039 1.00 74.00 76 PHE A CA 1
ATOM 602 C C . PHE A 1 76 ? 8.198 -2.820 -36.529 1.00 74.00 76 PHE A C 1
ATOM 604 O O . PHE A 1 76 ? 9.314 -2.412 -36.859 1.00 74.00 76 PHE A O 1
ATOM 611 N N . SER A 1 77 ? 7.271 -3.169 -37.420 1.00 70.75 77 SER A N 1
ATOM 612 C CA . SER A 1 77 ? 7.476 -3.030 -38.856 1.00 70.75 77 SER A CA 1
ATOM 613 C C . SER A 1 77 ? 7.573 -1.542 -39.201 1.00 70.75 77 SER A C 1
ATOM 615 O O . SER A 1 77 ? 6.714 -0.758 -38.789 1.00 70.75 77 SER A O 1
ATOM 617 N N . PRO A 1 78 ? 8.622 -1.112 -39.915 1.00 51.53 78 PRO A N 1
ATOM 618 C CA . PRO A 1 78 ? 8.750 0.265 -40.349 1.00 51.53 78 PRO A CA 1
ATOM 619 C C . PRO A 1 78 ? 7.764 0.509 -41.496 1.00 51.53 78 PRO A C 1
ATOM 621 O O . PRO A 1 78 ? 8.105 0.346 -42.663 1.00 51.53 78 PRO A O 1
ATOM 624 N N . GLY A 1 79 ? 6.535 0.906 -41.170 1.00 48.50 79 GLY A N 1
ATOM 625 C CA . GLY A 1 79 ? 5.764 1.737 -42.092 1.00 48.50 79 GLY A CA 1
ATOM 626 C C . GLY A 1 79 ? 6.542 3.035 -42.320 1.00 48.50 79 GLY A C 1
ATOM 627 O O . GLY A 1 79 ? 7.049 3.611 -41.355 1.00 48.50 79 GLY A O 1
ATOM 628 N N . GLU A 1 80 ? 6.713 3.428 -43.582 1.00 47.66 80 GLU A N 1
ATOM 629 C CA . GLU A 1 80 ? 7.511 4.569 -44.050 1.00 47.66 80 GLU A CA 1
ATOM 630 C C . GLU A 1 80 ? 7.294 5.842 -43.214 1.00 47.66 80 GLU A C 1
ATOM 632 O O . GLU A 1 80 ? 6.354 6.598 -43.439 1.00 47.66 80 GLU A O 1
ATOM 637 N N . ILE A 1 81 ? 8.175 6.117 -42.250 1.00 44.16 81 ILE A N 1
ATOM 638 C CA . ILE A 1 81 ? 8.250 7.426 -41.597 1.00 44.16 81 ILE A CA 1
ATOM 639 C C . ILE A 1 81 ? 9.724 7.793 -41.462 1.00 44.16 81 ILE A C 1
ATOM 641 O O . ILE A 1 81 ? 10.470 7.185 -40.687 1.00 44.16 81 ILE A O 1
ATOM 645 N N . ASP A 1 82 ? 10.124 8.791 -42.249 1.00 42.47 82 ASP A N 1
ATOM 646 C CA . ASP A 1 82 ? 11.455 9.384 -42.260 1.00 42.47 82 ASP A CA 1
ATOM 647 C C . ASP A 1 82 ? 11.815 9.973 -40.882 1.00 42.47 82 ASP A C 1
ATOM 649 O O . ASP A 1 82 ? 11.023 10.614 -40.186 1.00 42.47 82 ASP A O 1
ATOM 653 N N . THR A 1 83 ? 13.060 9.737 -40.488 1.00 43.47 83 THR A N 1
ATOM 654 C CA . THR A 1 83 ? 13.714 10.208 -39.267 1.00 43.47 83 THR A CA 1
ATOM 655 C C . THR A 1 83 ? 13.631 11.721 -39.051 1.00 43.47 83 THR A C 1
ATOM 657 O O . THR A 1 83 ? 13.543 12.149 -37.901 1.00 43.47 83 THR A O 1
ATOM 660 N N . THR A 1 84 ? 13.554 12.524 -40.114 1.00 42.41 84 THR A N 1
ATOM 661 C CA . THR A 1 84 ? 13.404 13.990 -40.039 1.00 42.41 84 THR A CA 1
ATOM 662 C C . THR A 1 84 ? 12.043 14.408 -39.459 1.00 42.41 84 THR A C 1
ATOM 664 O O . THR A 1 84 ? 11.930 15.401 -38.738 1.00 42.41 84 THR A O 1
ATOM 667 N N . THR A 1 85 ? 11.002 13.600 -39.684 1.00 41.78 85 THR A N 1
ATOM 668 C CA . THR A 1 85 ? 9.642 13.845 -39.184 1.00 41.78 85 THR A CA 1
ATOM 669 C C . THR A 1 85 ? 9.520 13.542 -37.686 1.00 41.78 85 THR A C 1
ATOM 671 O O . THR A 1 85 ? 8.724 14.174 -36.996 1.00 41.78 85 THR A O 1
ATOM 674 N N . ARG A 1 86 ? 10.344 12.642 -37.128 1.00 43.75 86 ARG A N 1
ATOM 675 C CA . ARG A 1 86 ? 10.311 12.283 -35.693 1.00 43.75 86 ARG A CA 1
ATOM 676 C C . ARG A 1 86 ? 10.684 13.439 -34.762 1.00 43.75 86 ARG A C 1
ATOM 678 O O . ARG A 1 86 ? 10.062 13.591 -33.710 1.00 43.75 86 ARG A O 1
ATOM 685 N N . ASP A 1 87 ? 11.655 14.260 -35.150 1.00 42.16 87 ASP A N 1
ATOM 686 C CA . ASP A 1 87 ? 12.108 15.385 -34.323 1.00 42.16 87 ASP A CA 1
ATOM 687 C C . ASP A 1 87 ? 11.190 16.612 -34.464 1.00 42.16 87 ASP A C 1
ATOM 689 O O . ASP A 1 87 ? 10.941 17.319 -33.484 1.00 42.16 87 ASP A O 1
ATOM 693 N N . GLN A 1 88 ? 10.564 16.798 -35.632 1.00 39.22 88 GLN A N 1
ATOM 694 C CA . GLN A 1 88 ? 9.492 17.784 -35.823 1.00 39.22 88 GLN A CA 1
ATOM 695 C C . GLN A 1 88 ? 8.184 17.385 -35.124 1.00 39.22 88 GLN A C 1
ATOM 697 O O . GLN A 1 88 ? 7.492 18.261 -34.607 1.00 39.22 88 GLN A O 1
ATOM 702 N N . ILE A 1 89 ? 7.861 16.088 -35.028 1.00 40.06 89 ILE A N 1
ATOM 703 C CA . ILE A 1 89 ? 6.718 15.586 -34.247 1.00 40.06 89 ILE A CA 1
ATOM 704 C C . ILE A 1 89 ? 6.915 15.889 -32.758 1.00 40.06 89 ILE A C 1
ATOM 706 O O . ILE A 1 89 ? 6.016 16.459 -32.155 1.00 40.06 89 ILE A O 1
ATOM 710 N N . ARG A 1 90 ? 8.101 15.659 -32.177 1.00 42.22 90 ARG A N 1
ATOM 711 C CA . ARG A 1 90 ? 8.378 16.035 -30.773 1.00 42.22 90 ARG A CA 1
ATOM 712 C C . ARG A 1 90 ? 8.237 17.535 -30.507 1.00 42.22 90 ARG A C 1
ATOM 714 O O . ARG A 1 90 ? 7.710 17.933 -29.469 1.00 42.22 90 ARG A O 1
ATOM 721 N N . HIS A 1 91 ? 8.705 18.380 -31.425 1.00 39.41 91 HIS A N 1
ATOM 722 C CA . HIS A 1 91 ? 8.619 19.833 -31.262 1.00 39.41 91 HIS A CA 1
ATOM 723 C C . HIS A 1 91 ? 7.175 20.345 -31.428 1.00 39.41 91 HIS A C 1
ATOM 725 O O . HIS A 1 91 ? 6.698 21.139 -30.614 1.00 39.41 91 HIS A O 1
ATOM 731 N N . ASN A 1 92 ? 6.433 19.810 -32.404 1.00 37.03 92 ASN A N 1
ATOM 732 C CA . ASN A 1 92 ? 5.032 20.159 -32.639 1.00 37.03 92 ASN A CA 1
ATOM 733 C C . ASN A 1 92 ? 4.079 19.554 -31.591 1.00 37.03 92 ASN A C 1
ATOM 735 O O . ASN A 1 92 ? 3.126 20.220 -31.209 1.00 37.03 92 ASN A O 1
ATOM 739 N N . GLU A 1 93 ? 4.331 18.366 -31.036 1.00 39.88 93 GLU A N 1
ATOM 740 C CA . GLU A 1 93 ? 3.515 17.749 -29.971 1.00 39.88 93 GLU A CA 1
ATOM 741 C C . GLU A 1 93 ? 3.440 18.612 -28.702 1.00 39.88 93 GLU A C 1
ATOM 743 O O . GLU A 1 93 ? 2.413 18.633 -28.024 1.00 39.88 93 GLU A O 1
ATOM 748 N N . THR A 1 94 ? 4.487 19.390 -28.416 1.00 44.59 94 THR A N 1
ATOM 749 C CA . THR A 1 94 ? 4.548 20.238 -27.216 1.00 44.59 94 THR A CA 1
ATOM 750 C C . THR A 1 94 ? 3.731 21.532 -27.368 1.00 44.59 94 THR A C 1
ATOM 752 O O . THR A 1 94 ? 3.105 21.980 -26.412 1.00 44.59 94 THR A O 1
ATOM 755 N N . GLN A 1 95 ? 3.681 22.116 -28.571 1.00 37.12 95 GLN A N 1
ATOM 756 C CA . GLN A 1 95 ? 2.956 23.366 -28.874 1.00 37.12 95 GLN A CA 1
ATOM 757 C C . GLN A 1 95 ? 1.508 23.105 -29.341 1.00 37.12 95 GLN A C 1
ATOM 759 O O . GLN A 1 95 ? 0.560 23.754 -28.895 1.00 37.12 95 GLN A O 1
ATOM 764 N N . LEU A 1 96 ? 1.309 22.092 -30.191 1.00 35.56 96 LEU A N 1
ATOM 765 C CA . LEU A 1 96 ? 0.003 21.680 -30.711 1.00 35.56 96 LEU A CA 1
ATOM 766 C C . LEU A 1 96 ? -0.809 20.905 -29.660 1.00 35.56 96 LEU A C 1
ATOM 768 O O . LEU A 1 96 ? -2.038 20.973 -29.673 1.00 35.56 96 LEU A O 1
ATOM 772 N N . GLY A 1 97 ? -0.132 20.209 -28.737 1.00 40.19 97 GLY A N 1
ATOM 773 C CA . GLY A 1 97 ? -0.747 19.534 -27.595 1.00 40.19 97 GLY A CA 1
ATOM 774 C C . GLY A 1 97 ? -1.466 20.518 -26.678 1.00 40.19 97 GLY A C 1
ATOM 775 O O . GLY A 1 97 ? -2.630 20.304 -26.372 1.00 40.19 97 GLY A O 1
ATOM 776 N N . VAL A 1 98 ? -0.842 21.650 -26.340 1.00 39.28 98 VAL A N 1
ATOM 777 C CA . VAL A 1 98 ? -1.436 22.684 -25.470 1.00 39.28 98 VAL A CA 1
ATOM 778 C C . VAL A 1 98 ? -2.618 23.399 -26.148 1.00 39.28 98 VAL A C 1
ATOM 780 O O . VAL A 1 98 ? -3.659 23.603 -25.522 1.00 39.28 98 VAL A O 1
ATOM 783 N N . TYR A 1 99 ? -2.520 23.711 -27.447 1.00 37.78 99 TYR A N 1
ATOM 784 C CA . TYR A 1 99 ? -3.608 24.358 -28.200 1.00 37.78 99 TYR A CA 1
ATOM 785 C C . TYR A 1 99 ? -4.818 23.429 -28.428 1.00 37.78 99 TYR A C 1
ATOM 787 O O . TYR A 1 99 ? -5.968 23.842 -28.264 1.00 37.78 99 TYR A O 1
ATOM 795 N N . LYS A 1 100 ? -4.585 22.150 -28.759 1.00 38.72 100 LYS A N 1
ATOM 796 C CA . LYS A 1 100 ? -5.657 21.155 -28.955 1.00 38.72 100 LYS A CA 1
ATOM 797 C C . LYS A 1 100 ? -6.286 20.712 -27.628 1.00 38.72 100 LYS A C 1
ATOM 799 O O . LYS A 1 100 ? -7.489 20.466 -27.585 1.00 38.72 100 LYS A O 1
ATOM 804 N N . PHE A 1 101 ? -5.514 20.695 -26.543 1.00 43.50 101 PHE A N 1
ATOM 805 C CA . PHE A 1 101 ? -5.963 20.368 -25.187 1.00 43.50 101 PHE A CA 1
ATOM 806 C C . PHE A 1 101 ? -6.938 21.408 -24.618 1.00 43.50 101 PHE A C 1
ATOM 808 O O . PHE A 1 101 ? -8.012 21.035 -24.154 1.00 43.50 101 PHE A O 1
ATOM 815 N N . ASN A 1 102 ? -6.656 22.708 -24.770 1.00 41.16 102 ASN A N 1
ATOM 816 C CA . ASN A 1 102 ? -7.578 23.769 -24.334 1.00 41.16 102 ASN A CA 1
ATOM 817 C C . ASN A 1 102 ? -8.918 23.744 -25.094 1.00 41.16 102 ASN A C 1
ATOM 819 O O . ASN A 1 102 ? -9.956 24.105 -24.541 1.00 41.16 102 ASN A O 1
ATOM 823 N N . LYS A 1 103 ? -8.923 23.252 -26.341 1.00 40.78 103 LYS A N 1
ATOM 824 C CA . LYS A 1 103 ? -10.146 23.041 -27.130 1.00 40.78 103 LYS A CA 1
ATOM 825 C C . LYS A 1 103 ? -10.956 21.833 -26.635 1.00 40.78 103 LYS A C 1
ATOM 827 O O . LYS A 1 103 ? -12.178 21.910 -26.599 1.00 40.78 103 LYS A O 1
ATOM 832 N N . VAL A 1 104 ? -10.295 20.754 -26.208 1.00 39.97 104 VAL A N 1
ATOM 833 C CA . VAL A 1 104 ? -10.937 19.539 -25.664 1.00 39.97 104 VAL A CA 1
ATOM 834 C C . VAL A 1 104 ? -11.472 19.753 -24.250 1.00 39.97 104 VAL A C 1
ATOM 836 O O . VAL A 1 104 ? -12.545 19.252 -23.944 1.00 39.97 104 VAL A O 1
ATOM 839 N N . VAL A 1 105 ? -10.790 20.535 -23.411 1.00 41.12 105 VAL A N 1
ATOM 840 C CA . VAL A 1 105 ? -11.271 20.886 -22.062 1.00 41.12 105 VAL A CA 1
ATOM 841 C C . VAL A 1 105 ? -12.469 21.841 -22.136 1.00 41.12 105 VAL A C 1
ATOM 843 O O . VAL A 1 105 ? -13.478 21.605 -21.476 1.00 41.12 105 VAL A O 1
ATOM 846 N N . LYS A 1 106 ? -12.423 22.859 -23.013 1.00 42.59 106 LYS A N 1
ATOM 847 C CA . LYS A 1 106 ? -13.554 23.776 -23.244 1.00 42.59 106 LYS A CA 1
ATOM 848 C C . LYS A 1 106 ? -14.793 23.046 -23.783 1.00 42.59 106 LYS A C 1
ATOM 850 O O . LYS A 1 106 ? -15.891 23.278 -23.294 1.00 42.59 106 LYS A O 1
ATOM 855 N N . LEU A 1 107 ? -14.604 22.110 -24.718 1.00 38.84 107 LEU A N 1
ATOM 856 C CA . LEU A 1 107 ? -15.691 21.280 -25.251 1.00 38.84 107 LEU A CA 1
ATOM 857 C C . LEU A 1 107 ? -16.141 20.193 -24.268 1.00 38.84 107 LEU A C 1
ATOM 859 O O . LEU A 1 107 ? -17.320 19.879 -24.249 1.00 38.84 107 LEU A O 1
ATOM 863 N N . GLY A 1 108 ? -15.233 19.655 -23.446 1.00 38.28 108 GLY A N 1
ATOM 864 C CA . GLY A 1 108 ? -15.480 18.658 -22.398 1.00 38.28 108 GLY A CA 1
ATOM 865 C C . GLY A 1 108 ? -16.388 19.168 -21.276 1.00 38.28 108 GLY A C 1
ATOM 866 O O . GLY A 1 108 ? -17.277 18.445 -20.828 1.00 38.28 108 GLY A O 1
ATOM 867 N N . ASN A 1 109 ? -16.219 20.434 -20.888 1.00 38.41 109 ASN A N 1
ATOM 868 C CA . ASN A 1 109 ? -17.055 21.093 -19.882 1.00 38.41 109 ASN A CA 1
ATOM 869 C C . ASN A 1 109 ? -18.452 21.456 -20.420 1.00 38.41 109 ASN A C 1
ATOM 871 O O . ASN A 1 109 ? -19.424 21.401 -19.672 1.00 38.41 109 ASN A O 1
ATOM 875 N N . GLU A 1 110 ? -18.588 21.716 -21.725 1.00 38.78 110 GLU A N 1
ATOM 876 C CA . GLU A 1 110 ? -19.892 21.796 -22.411 1.00 38.78 110 GLU A CA 1
ATOM 877 C C . GLU A 1 110 ? -20.535 20.390 -22.608 1.00 38.78 110 GLU A C 1
ATOM 879 O O . GLU A 1 110 ? -21.756 20.264 -22.721 1.00 38.78 110 GLU A O 1
ATOM 884 N N . PHE A 1 111 ? -19.726 19.315 -22.578 1.00 42.50 111 PHE A N 1
ATOM 885 C CA . PHE A 1 111 ? -20.060 17.913 -22.911 1.00 42.50 111 PHE A CA 1
ATOM 886 C C . PHE A 1 111 ? -20.687 17.076 -21.787 1.00 42.50 111 PHE A C 1
ATOM 888 O O . PHE A 1 111 ? -21.323 16.060 -22.074 1.00 42.50 111 PHE A O 1
ATOM 895 N N . LEU A 1 112 ? -20.498 17.442 -20.513 1.00 40.91 112 LEU A N 1
ATOM 896 C CA . LEU A 1 112 ? -20.952 16.634 -19.365 1.00 40.91 112 LEU A CA 1
ATOM 897 C C . LEU A 1 112 ? -22.484 16.515 -19.249 1.00 40.91 112 LEU A C 1
ATOM 899 O O . LEU A 1 112 ? -22.974 15.780 -18.393 1.00 40.91 112 LEU A O 1
ATOM 903 N N . SER A 1 113 ? -23.244 17.187 -20.116 1.00 41.97 113 SER A N 1
ATOM 904 C CA . SER A 1 113 ? -24.704 17.156 -20.097 1.00 41.97 113 SER A CA 1
ATOM 905 C C . SER A 1 113 ? -25.337 16.048 -20.946 1.00 41.97 113 SER A C 1
ATOM 907 O O . SER A 1 113 ? -26.418 15.608 -20.579 1.00 41.97 113 SER A O 1
ATOM 909 N N . ASN A 1 114 ? -24.724 15.548 -22.030 1.00 47.38 114 ASN A N 1
ATOM 910 C CA . ASN A 1 114 ? -25.360 14.544 -22.902 1.00 47.38 114 ASN A CA 1
ATOM 911 C C . ASN A 1 114 ? -24.354 13.889 -23.866 1.00 47.38 114 ASN A C 1
ATOM 913 O O . ASN A 1 114 ? -23.844 14.601 -24.723 1.00 47.38 114 ASN A O 1
ATOM 917 N N . ILE A 1 115 ? -24.133 12.558 -23.783 1.00 44.62 115 ILE A N 1
ATOM 918 C CA . ILE A 1 115 ? -23.920 11.584 -24.899 1.00 44.62 115 ILE A CA 1
ATOM 919 C C . ILE A 1 115 ? -23.224 10.265 -24.442 1.00 44.62 115 ILE A C 1
ATOM 921 O O . ILE A 1 115 ? -22.485 10.216 -23.463 1.00 44.62 115 ILE A O 1
ATOM 925 N N . THR A 1 116 ? -23.485 9.175 -25.184 1.00 53.28 116 THR A N 1
ATOM 926 C CA . THR A 1 116 ? -23.043 7.775 -25.017 1.00 53.28 116 THR A CA 1
ATOM 927 C C . THR A 1 116 ? -21.566 7.473 -25.363 1.00 53.28 116 THR A C 1
ATOM 929 O O . THR A 1 116 ? -20.889 8.193 -26.096 1.00 53.28 116 THR A O 1
ATOM 932 N N . LYS A 1 117 ? -21.094 6.315 -24.866 1.00 42.03 117 LYS A N 1
ATOM 933 C CA . LYS A 1 117 ? -19.732 5.730 -24.964 1.00 42.03 117 LYS A CA 1
ATOM 934 C C . LYS A 1 117 ? -19.074 5.782 -26.358 1.00 42.03 117 LYS A C 1
ATOM 936 O O . LYS A 1 117 ? -17.854 5.877 -26.454 1.00 42.03 117 LYS A O 1
ATOM 941 N N . GLU A 1 118 ? -19.874 5.718 -27.416 1.00 41.31 118 GLU A N 1
ATOM 942 C CA . GLU A 1 118 ? -19.439 5.632 -28.815 1.00 41.31 118 GLU A CA 1
ATOM 943 C C . GLU A 1 118 ? -18.893 6.966 -29.353 1.00 41.31 118 GLU A C 1
ATOM 945 O O . GLU A 1 118 ? -17.878 6.987 -30.048 1.00 41.31 118 GLU A O 1
ATOM 950 N N . LYS A 1 119 ? -19.467 8.111 -28.945 1.00 43.81 119 LYS A N 1
ATOM 951 C CA . LYS A 1 119 ? -18.915 9.417 -29.349 1.00 43.81 119 LYS A CA 1
ATOM 952 C C . LYS A 1 119 ? -17.655 9.790 -28.570 1.00 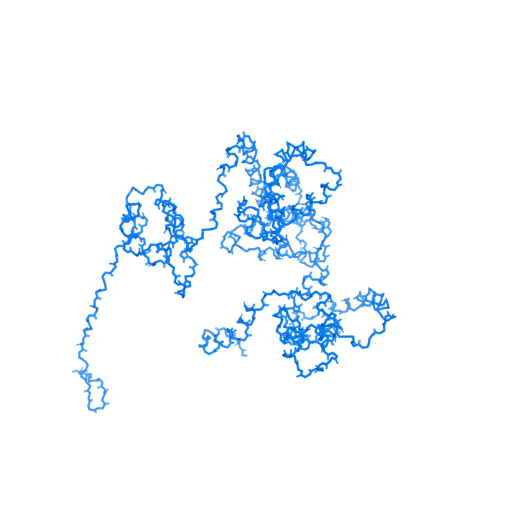43.81 119 LYS A C 1
ATOM 954 O O . LYS A 1 119 ? -16.793 10.454 -29.132 1.00 43.81 119 LYS A O 1
ATOM 959 N N . PHE A 1 120 ? -17.509 9.334 -27.321 1.00 44.72 120 PHE A N 1
ATOM 960 C CA . PHE A 1 120 ? -16.271 9.536 -26.556 1.00 44.72 120 PHE A CA 1
ATOM 961 C C . PHE A 1 120 ? -15.090 8.786 -27.191 1.00 44.72 120 PHE A C 1
ATOM 963 O O . PHE A 1 120 ? -13.999 9.339 -27.305 1.00 44.72 120 PHE A O 1
ATOM 970 N N . ALA A 1 121 ? -15.319 7.556 -27.665 1.00 43.59 121 ALA A N 1
ATOM 971 C CA . ALA A 1 121 ? -14.315 6.774 -28.385 1.00 43.59 121 ALA A CA 1
ATOM 972 C C . ALA A 1 121 ? -13.897 7.448 -29.706 1.00 43.59 121 ALA A C 1
ATOM 974 O O . ALA A 1 121 ? -12.705 7.616 -29.954 1.00 43.59 121 ALA A O 1
ATOM 975 N N . ASN A 1 122 ? -14.861 7.934 -30.496 1.00 45.69 122 ASN A N 1
ATOM 976 C CA . ASN A 1 122 ? -14.573 8.659 -31.739 1.00 45.69 122 ASN A CA 1
ATOM 977 C C . ASN A 1 122 ? -13.816 9.980 -31.501 1.00 45.69 122 ASN A C 1
ATOM 979 O O . ASN A 1 122 ? -12.926 10.332 -32.275 1.00 45.69 122 ASN A O 1
ATOM 983 N N . LEU A 1 123 ? -14.106 10.686 -30.404 1.00 42.50 123 LEU A N 1
ATOM 984 C CA . LEU A 1 123 ? -13.431 11.939 -30.054 1.00 42.50 123 LEU A CA 1
ATOM 985 C C . LEU A 1 123 ? -12.004 11.703 -29.519 1.00 42.50 123 LEU A C 1
ATOM 987 O O . LEU A 1 123 ? -11.082 12.435 -29.873 1.00 42.50 123 LEU A O 1
ATOM 991 N N . ALA A 1 124 ? -11.786 10.643 -28.732 1.00 43.44 124 ALA A N 1
ATOM 992 C CA . ALA A 1 124 ? -10.453 10.224 -28.289 1.00 43.44 124 ALA A CA 1
ATOM 993 C C . ALA A 1 124 ? -9.554 9.800 -29.468 1.00 43.44 124 ALA A C 1
ATOM 995 O O . ALA A 1 124 ? -8.365 10.139 -29.490 1.00 43.44 124 ALA A O 1
ATOM 996 N N . CYS A 1 125 ? -10.128 9.126 -30.471 1.00 42.31 125 CYS A N 1
ATOM 997 C CA . CYS A 1 125 ? -9.461 8.804 -31.735 1.00 42.31 125 CYS A CA 1
ATOM 998 C C . CYS A 1 125 ? -9.080 10.059 -32.539 1.00 42.31 125 CYS A C 1
ATOM 1000 O O . CYS A 1 125 ? -7.962 10.136 -33.041 1.00 42.31 125 CYS A O 1
ATOM 1002 N N . GLN A 1 126 ? -9.952 11.072 -32.613 1.00 42.66 126 GLN A N 1
ATOM 1003 C CA . GLN A 1 126 ? -9.654 12.325 -33.326 1.00 42.66 126 GLN A CA 1
ATOM 1004 C C . GLN A 1 126 ? -8.584 13.193 -32.645 1.00 42.66 126 GLN A C 1
ATOM 1006 O O . GLN A 1 126 ? -7.825 13.882 -33.325 1.00 42.66 126 GLN A O 1
ATOM 1011 N N . VAL A 1 127 ? -8.517 13.188 -31.311 1.00 38.84 127 VAL A N 1
ATOM 1012 C CA . VAL A 1 127 ? -7.615 14.073 -30.552 1.00 38.84 127 VAL A CA 1
ATOM 1013 C C . VAL A 1 127 ? -6.202 13.505 -30.438 1.00 38.84 127 VAL A C 1
ATOM 1015 O O . VAL A 1 127 ? -5.238 14.267 -30.474 1.00 38.84 127 VAL A O 1
ATOM 1018 N N . THR A 1 128 ? -6.059 12.185 -30.297 1.00 42.38 128 THR A N 1
ATOM 1019 C CA . THR A 1 128 ? -4.753 11.576 -30.014 1.00 42.38 128 THR A CA 1
ATOM 1020 C C . THR A 1 128 ? -3.923 11.258 -31.248 1.00 42.38 128 THR A C 1
ATOM 1022 O O . THR A 1 128 ? -2.718 11.135 -31.084 1.00 42.38 128 THR A O 1
ATOM 1025 N N . GLY A 1 129 ? -4.503 11.132 -32.450 1.00 42.66 129 GLY A N 1
ATOM 1026 C CA . GLY A 1 129 ? -3.792 10.946 -33.733 1.00 42.66 129 GLY A CA 1
ATOM 1027 C C . GLY A 1 129 ? -2.853 9.728 -33.858 1.00 42.66 129 GLY A C 1
ATOM 1028 O O . GLY A 1 129 ? -2.446 9.394 -34.959 1.00 42.66 129 GLY A O 1
ATOM 1029 N N . VAL A 1 130 ? -2.522 9.050 -32.758 1.00 41.34 130 VAL A N 1
ATOM 1030 C CA . VAL A 1 130 ? -1.455 8.041 -32.635 1.00 41.34 130 VAL A CA 1
ATOM 1031 C C . VAL A 1 130 ? -2.029 6.621 -32.506 1.00 41.34 130 VAL A C 1
ATOM 1033 O O . VAL A 1 130 ? -1.290 5.645 -32.468 1.00 41.34 130 VAL A O 1
ATOM 1036 N N . LEU A 1 131 ? -3.355 6.469 -32.455 1.00 43.03 131 LEU A N 1
ATOM 1037 C CA . LEU A 1 131 ? -4.015 5.170 -32.248 1.00 43.03 131 LEU A CA 1
ATOM 1038 C C . LEU A 1 131 ? -5.013 4.802 -33.355 1.00 43.03 131 LEU A C 1
ATOM 1040 O O . LEU A 1 131 ? -5.869 3.948 -33.142 1.00 43.03 131 LEU A O 1
ATOM 1044 N N . VAL A 1 132 ? -4.915 5.434 -34.527 1.00 39.44 132 VAL A N 1
ATOM 1045 C CA . VAL A 1 132 ? -5.810 5.154 -35.665 1.00 39.44 132 VAL A CA 1
ATOM 1046 C C . VAL A 1 132 ? -5.450 3.840 -36.380 1.00 39.44 132 VAL A C 1
ATOM 1048 O O . VAL A 1 132 ? -6.332 3.221 -36.963 1.00 39.44 132 VAL A O 1
ATOM 1051 N N . ASP A 1 133 ? -4.228 3.321 -36.224 1.00 40.28 133 ASP A N 1
ATOM 1052 C CA . ASP A 1 133 ? -3.787 2.134 -36.980 1.00 40.28 133 ASP A CA 1
ATOM 1053 C C . ASP A 1 133 ? -3.948 0.792 -36.243 1.00 40.28 133 ASP A C 1
ATOM 1055 O O . ASP A 1 133 ? -3.570 -0.253 -36.764 1.00 40.28 133 ASP A O 1
ATOM 1059 N N . ALA A 1 134 ? -4.536 0.769 -35.040 1.00 45.44 134 ALA A N 1
ATOM 1060 C CA . ALA A 1 134 ? -4.748 -0.471 -34.285 1.00 45.44 134 ALA A CA 1
ATOM 1061 C C . ALA A 1 134 ? -6.230 -0.659 -33.904 1.00 45.44 134 ALA A C 1
ATOM 1063 O O . ALA A 1 134 ? -6.589 -0.498 -32.733 1.00 45.44 134 ALA A O 1
ATOM 1064 N N . PRO A 1 135 ? -7.103 -1.049 -34.855 1.00 43.25 135 PRO A N 1
ATOM 1065 C CA . PRO A 1 135 ? -8.555 -1.166 -34.655 1.00 43.25 135 PRO A CA 1
ATOM 1066 C C . PRO A 1 135 ? -8.999 -2.213 -33.608 1.00 43.25 135 PRO A C 1
ATOM 1068 O O . PRO A 1 135 ? -10.191 -2.371 -33.370 1.00 43.25 135 PRO A O 1
ATOM 1071 N N . ASN A 1 136 ? -8.066 -2.904 -32.942 1.00 51.72 136 ASN A N 1
ATOM 1072 C CA . ASN A 1 136 ? -8.340 -4.010 -32.021 1.00 51.72 136 ASN A CA 1
ATOM 1073 C C . ASN A 1 136 ? -7.822 -3.808 -30.587 1.00 51.72 136 ASN A C 1
ATOM 1075 O O . ASN A 1 136 ? -7.845 -4.759 -29.803 1.00 51.72 136 ASN A O 1
ATOM 1079 N N . ILE A 1 137 ? -7.347 -2.618 -30.198 1.00 49.59 137 ILE A N 1
ATOM 1080 C CA . ILE A 1 137 ? -6.949 -2.398 -28.798 1.00 49.59 137 ILE A CA 1
ATOM 1081 C C . ILE A 1 137 ? -8.217 -2.248 -27.945 1.00 49.59 137 ILE A C 1
ATOM 1083 O O . ILE A 1 137 ? -8.980 -1.302 -28.150 1.00 49.59 137 ILE A O 1
ATOM 1087 N N . PRO A 1 138 ? -8.462 -3.126 -26.951 1.00 56.09 138 PRO A N 1
ATOM 1088 C CA . PRO A 1 138 ? -9.640 -3.007 -26.104 1.00 56.09 138 PRO A CA 1
ATOM 1089 C C . PRO A 1 138 ? -9.673 -1.643 -25.408 1.00 56.09 138 PRO A C 1
ATOM 1091 O O . PRO A 1 138 ? -8.660 -1.187 -24.872 1.00 56.09 138 PRO A O 1
ATOM 1094 N N . LEU A 1 139 ? -10.854 -1.018 -25.342 1.00 46.78 139 LEU A N 1
ATOM 1095 C CA . LEU A 1 139 ? -11.069 0.281 -24.685 1.00 46.78 139 LEU A CA 1
ATOM 1096 C C . LEU A 1 139 ? -10.466 0.333 -23.271 1.00 46.78 139 LEU A C 1
ATOM 1098 O O . LEU A 1 139 ? -9.936 1.356 -22.843 1.00 46.78 139 LEU A O 1
ATOM 1102 N N . GLN A 1 140 ? -10.502 -0.792 -22.557 1.00 48.91 140 GLN A N 1
ATOM 1103 C CA . GLN A 1 140 ? -9.905 -0.925 -21.235 1.00 48.91 140 GLN A CA 1
ATOM 1104 C C . GLN A 1 140 ? -8.375 -0.796 -21.260 1.00 48.91 140 GLN A C 1
ATOM 1106 O O . GLN A 1 140 ? -7.811 -0.115 -20.412 1.00 48.91 140 GLN A O 1
ATOM 1111 N N . THR A 1 141 ? -7.699 -1.381 -22.247 1.00 50.56 141 THR A N 1
ATOM 1112 C CA . THR A 1 141 ? -6.246 -1.270 -22.420 1.00 50.56 141 THR A CA 1
ATOM 1113 C C . THR A 1 141 ? -5.840 0.154 -22.792 1.00 50.56 141 THR A C 1
ATOM 1115 O O . THR A 1 141 ? -4.849 0.654 -22.265 1.00 50.56 141 THR A O 1
ATOM 1118 N N . MET A 1 142 ? -6.633 0.844 -23.619 1.00 49.94 142 MET A N 1
ATOM 1119 C CA . MET A 1 142 ? -6.414 2.264 -23.921 1.00 49.94 142 MET A CA 1
ATOM 1120 C C . MET A 1 142 ? -6.612 3.144 -22.685 1.00 49.94 142 MET A C 1
ATOM 1122 O O . MET A 1 142 ? -5.767 3.987 -22.394 1.00 49.94 142 MET A O 1
ATOM 1126 N N . ALA A 1 143 ? -7.671 2.911 -21.905 1.00 49.09 143 ALA A N 1
ATOM 1127 C CA . ALA A 1 143 ? -7.913 3.632 -20.659 1.00 49.09 143 ALA A CA 1
ATOM 1128 C C . ALA A 1 143 ? -6.808 3.369 -19.622 1.00 49.09 143 ALA A C 1
ATOM 1130 O O . ALA A 1 143 ? -6.355 4.292 -18.948 1.00 49.09 143 ALA A O 1
ATOM 1131 N N . GLU A 1 144 ? -6.337 2.129 -19.492 1.00 55.78 144 GLU A N 1
ATOM 1132 C CA . GLU A 1 144 ? -5.215 1.772 -18.619 1.00 55.78 144 GLU A CA 1
ATOM 1133 C C . GLU A 1 144 ? -3.906 2.416 -19.083 1.00 55.78 144 GLU A C 1
ATOM 1135 O O . GLU A 1 144 ? -3.140 2.903 -18.249 1.00 55.78 144 GLU A O 1
ATOM 1140 N N . HIS A 1 145 ? -3.657 2.460 -20.394 1.00 56.00 145 HIS A N 1
ATOM 1141 C CA . HIS A 1 145 ? -2.476 3.095 -20.969 1.00 56.00 145 HIS A CA 1
ATOM 1142 C C . HIS A 1 145 ? -2.503 4.617 -20.789 1.00 56.00 145 HIS A C 1
ATOM 1144 O O . HIS A 1 145 ? -1.532 5.180 -20.283 1.00 56.00 145 HIS A O 1
ATOM 1150 N N . TYR A 1 146 ? -3.622 5.269 -21.129 1.00 52.88 146 TYR A N 1
ATOM 1151 C CA . TYR A 1 146 ? -3.831 6.702 -20.920 1.00 52.88 146 TYR A CA 1
ATOM 1152 C C . TYR A 1 146 ? -3.611 7.058 -19.460 1.00 52.88 146 TYR A C 1
ATOM 1154 O O . TYR A 1 146 ? -2.742 7.873 -19.167 1.00 52.88 146 TYR A O 1
ATOM 1162 N N . ASN A 1 147 ? -4.317 6.375 -18.551 1.00 56.78 147 ASN A N 1
ATOM 1163 C CA . ASN A 1 147 ? -4.145 6.583 -17.125 1.00 56.78 147 ASN A CA 1
ATOM 1164 C C . ASN A 1 147 ? -2.668 6.430 -16.774 1.00 56.78 147 ASN A C 1
ATOM 1166 O O . ASN A 1 147 ? -2.054 7.387 -16.344 1.00 56.78 147 ASN A O 1
ATOM 1170 N N . ARG A 1 148 ? -2.034 5.295 -17.059 1.00 56.78 148 ARG A N 1
ATOM 1171 C CA . ARG A 1 148 ? -0.680 5.012 -16.574 1.00 56.78 148 ARG A CA 1
ATOM 1172 C C . ARG A 1 148 ? 0.433 5.890 -17.161 1.00 56.78 148 ARG A C 1
ATOM 1174 O O . ARG A 1 148 ? 1.413 6.156 -16.457 1.00 56.78 148 ARG A O 1
ATOM 1181 N N . PHE A 1 149 ? 0.342 6.281 -18.429 1.00 52.72 149 PHE A N 1
ATOM 1182 C CA . PHE A 1 149 ? 1.474 6.859 -19.159 1.00 52.72 149 PHE A CA 1
ATOM 1183 C C . PHE A 1 149 ? 1.236 8.281 -19.651 1.00 52.72 149 PHE A C 1
ATOM 1185 O O . PHE A 1 149 ? 2.178 9.070 -19.574 1.00 52.72 149 PHE A O 1
ATOM 1192 N N . SER A 1 150 ? 0.019 8.624 -20.065 1.00 53.03 150 SER A N 1
ATOM 1193 C CA . SER A 1 150 ? -0.249 9.857 -20.816 1.00 53.03 150 SER A CA 1
ATOM 1194 C C . SER A 1 150 ? -1.127 10.868 -20.082 1.00 53.03 150 SER A C 1
ATOM 1196 O O . SER A 1 150 ? -1.202 12.002 -20.532 1.00 53.03 150 SER A O 1
ATOM 1198 N N . ASN A 1 151 ? -1.771 10.488 -18.974 1.00 61.69 151 ASN A N 1
ATOM 1199 C CA . ASN A 1 151 ? -2.641 11.379 -18.217 1.00 61.69 151 ASN A CA 1
ATOM 1200 C C . ASN A 1 151 ? -1.804 12.485 -17.529 1.00 61.69 151 ASN A C 1
ATOM 1202 O O . ASN A 1 151 ? -1.038 12.159 -16.611 1.00 61.69 151 ASN A O 1
ATOM 1206 N N . PRO A 1 152 ? -1.924 13.761 -17.957 1.00 60.88 152 PRO A N 1
ATOM 1207 C CA . PRO A 1 152 ? -1.143 14.868 -17.402 1.00 60.88 152 PRO A CA 1
ATOM 1208 C C . PRO A 1 152 ? -1.553 15.215 -15.965 1.00 60.88 152 PRO A C 1
ATOM 1210 O O . PRO A 1 152 ? -0.738 15.732 -15.205 1.00 60.88 152 PRO A O 1
ATOM 1213 N N . ASP A 1 153 ? -2.775 14.856 -15.570 1.00 62.12 153 ASP A N 1
ATOM 1214 C CA . ASP A 1 153 ? -3.337 15.131 -14.245 1.00 62.12 153 ASP A CA 1
ATOM 1215 C C . ASP A 1 153 ? -2.738 14.219 -13.164 1.00 62.12 153 ASP A C 1
ATOM 1217 O O . ASP A 1 153 ? -2.843 14.477 -11.964 1.00 62.12 153 ASP A O 1
ATOM 1221 N N . VAL A 1 154 ? -2.054 13.141 -13.569 1.00 74.19 154 VAL A N 1
ATOM 1222 C CA . VAL A 1 154 ? -1.443 12.206 -12.625 1.00 74.19 154 VAL A CA 1
ATOM 1223 C C . VAL A 1 154 ? 0.016 12.554 -12.356 1.00 74.19 154 VAL A C 1
ATOM 1225 O O . VAL A 1 154 ? 0.917 12.334 -13.169 1.00 74.19 154 VAL A O 1
ATOM 1228 N N . GLN A 1 155 ? 0.272 12.991 -11.126 1.00 78.12 155 GLN A N 1
ATOM 1229 C CA . GLN A 1 155 ? 1.600 13.312 -10.633 1.00 78.12 155 GLN A CA 1
ATOM 1230 C C . GLN A 1 155 ? 2.501 12.074 -10.535 1.00 78.12 155 GLN A C 1
ATOM 1232 O O . GLN A 1 155 ? 2.271 11.141 -9.757 1.00 78.12 155 GLN A O 1
ATOM 1237 N N . LYS A 1 156 ? 3.620 12.124 -11.266 1.00 77.88 156 LYS A N 1
ATOM 1238 C CA . LYS A 1 156 ? 4.706 11.123 -11.223 1.00 77.88 156 LYS A CA 1
ATOM 1239 C C . LYS A 1 156 ? 5.910 11.560 -10.373 1.00 77.88 156 LYS A C 1
ATOM 1241 O O . LYS A 1 156 ? 6.870 10.805 -10.249 1.00 77.88 156 LYS A O 1
ATOM 1246 N N . ARG A 1 157 ? 5.862 12.762 -9.783 1.00 80.69 157 ARG A N 1
ATOM 1247 C CA . ARG A 1 157 ? 6.923 13.327 -8.927 1.00 80.69 157 ARG A CA 1
ATOM 1248 C C . ARG A 1 157 ? 7.030 12.614 -7.575 1.00 80.69 157 ARG A C 1
ATOM 1250 O O . ARG A 1 157 ? 6.155 11.827 -7.211 1.00 80.69 157 ARG A O 1
ATOM 1257 N N . THR A 1 158 ? 8.088 12.904 -6.821 1.00 84.12 158 THR A N 1
ATOM 1258 C CA . THR A 1 158 ? 8.260 12.435 -5.437 1.00 84.12 158 THR A CA 1
ATOM 1259 C C . THR A 1 158 ? 7.090 12.867 -4.549 1.00 84.12 158 THR A C 1
ATOM 1261 O O . THR A 1 158 ? 6.424 13.860 -4.836 1.00 84.12 158 THR A O 1
ATOM 1264 N N . PHE A 1 159 ? 6.801 12.084 -3.506 1.00 89.69 159 PHE A N 1
ATOM 1265 C CA . PHE A 1 159 ? 5.773 12.434 -2.524 1.00 89.69 159 PHE A CA 1
ATOM 1266 C C . PHE A 1 159 ? 6.258 13.567 -1.634 1.00 89.69 159 PHE A C 1
ATOM 1268 O O . PHE A 1 159 ? 7.374 13.509 -1.108 1.00 89.69 159 PHE A O 1
ATOM 1275 N N . LYS A 1 160 ? 5.404 14.567 -1.457 1.00 91.38 160 LYS A N 1
ATOM 1276 C CA . LYS A 1 160 ? 5.625 15.661 -0.517 1.00 91.38 160 LYS A CA 1
ATOM 1277 C C . LYS A 1 160 ? 5.090 15.309 0.868 1.00 91.38 160 LYS A C 1
ATOM 1279 O O . LYS A 1 160 ? 4.264 14.412 1.014 1.00 91.38 160 LYS A O 1
ATOM 1284 N N . LEU A 1 161 ? 5.523 16.060 1.881 1.00 92.94 161 LEU A N 1
ATOM 1285 C CA . LEU A 1 161 ? 5.053 15.870 3.255 1.00 92.94 161 LEU A CA 1
ATOM 1286 C C . LEU A 1 161 ? 3.529 16.023 3.357 1.00 92.94 161 LEU A C 1
ATOM 1288 O O . LEU A 1 161 ? 2.876 15.137 3.890 1.00 92.94 161 LEU A O 1
ATOM 1292 N N . VAL A 1 162 ? 2.959 17.092 2.794 1.00 95.81 162 VAL A N 1
ATOM 1293 C CA . VAL A 1 162 ? 1.506 17.341 2.828 1.00 95.81 162 VAL A CA 1
ATOM 1294 C C . VAL A 1 162 ? 0.698 16.224 2.153 1.00 95.81 162 VAL A C 1
ATOM 1296 O O . VAL A 1 162 ? -0.383 15.882 2.617 1.00 95.81 162 VAL A O 1
ATOM 1299 N N . GLU A 1 163 ? 1.246 15.576 1.118 1.00 96.06 163 GLU A N 1
ATOM 1300 C CA . GLU A 1 163 ? 0.612 14.413 0.487 1.00 96.06 163 GLU A CA 1
ATOM 1301 C C . GLU A 1 163 ? 0.580 13.196 1.419 1.00 96.06 163 GLU A C 1
ATOM 1303 O O . GLU A 1 163 ? -0.410 12.467 1.439 1.00 96.06 163 GLU A O 1
ATOM 1308 N N . ASP A 1 164 ? 1.640 12.980 2.203 1.00 95.56 164 ASP A N 1
ATOM 1309 C CA . ASP A 1 164 ? 1.655 11.929 3.224 1.00 95.56 164 ASP A CA 1
ATOM 1310 C C . ASP A 1 164 ? 0.629 12.224 4.326 1.00 95.56 164 ASP A C 1
ATOM 1312 O O . ASP A 1 164 ? -0.090 11.319 4.743 1.00 95.56 164 ASP A O 1
ATOM 1316 N N . LEU A 1 165 ? 0.520 13.484 4.767 1.00 96.75 165 LEU A N 1
ATOM 1317 C CA . LEU A 1 165 ? -0.470 13.901 5.767 1.00 96.75 165 LEU A CA 1
ATOM 1318 C C . LEU A 1 165 ? -1.901 13.684 5.265 1.00 96.75 165 LEU A C 1
ATOM 1320 O O . LEU A 1 165 ? -2.716 13.085 5.963 1.00 96.75 165 LEU A O 1
ATOM 1324 N N . LEU A 1 166 ? -2.187 14.105 4.031 1.00 97.31 166 LEU A N 1
ATOM 1325 C CA . LEU A 1 166 ? -3.481 13.894 3.384 1.00 97.31 166 LEU A CA 1
ATOM 1326 C C . LEU A 1 166 ? -3.807 12.407 3.239 1.00 97.31 166 LEU A C 1
ATOM 1328 O O . LEU A 1 166 ? -4.937 12.003 3.507 1.00 97.31 166 LEU A O 1
ATOM 1332 N N . LEU A 1 167 ? -2.827 11.574 2.874 1.00 96.62 167 LEU A N 1
ATOM 1333 C CA . LEU A 1 167 ? -3.005 10.125 2.836 1.00 96.62 167 LEU A CA 1
ATOM 1334 C C . LEU A 1 167 ? -3.391 9.567 4.213 1.00 96.62 167 LEU A C 1
ATOM 1336 O O . LEU A 1 167 ? -4.335 8.784 4.297 1.00 96.62 167 LEU A O 1
ATOM 1340 N N . LEU A 1 168 ? -2.700 9.978 5.280 1.00 95.94 168 LEU A N 1
ATOM 1341 C CA . LEU A 1 168 ? -2.973 9.530 6.650 1.00 95.94 168 LEU A CA 1
ATOM 1342 C C . LEU A 1 168 ? -4.388 9.917 7.104 1.00 95.94 168 LEU A C 1
ATOM 1344 O O . LEU A 1 168 ? -5.151 9.051 7.534 1.00 95.94 168 LEU A O 1
ATOM 1348 N N . VAL A 1 169 ? -4.768 11.182 6.917 1.00 96.62 169 VAL A N 1
ATOM 1349 C CA . VAL A 1 169 ? -6.101 11.694 7.275 1.00 96.62 169 VAL A CA 1
ATOM 1350 C C . VAL A 1 169 ? -7.200 11.002 6.460 1.00 96.62 169 VAL A C 1
ATOM 1352 O O . VAL A 1 169 ? -8.216 10.573 7.010 1.00 96.62 169 VAL A O 1
ATOM 1355 N N . CYS A 1 170 ? -6.994 10.803 5.154 1.00 94.19 170 CYS A N 1
ATOM 1356 C CA . CYS A 1 170 ? -7.958 10.093 4.310 1.00 94.19 170 CYS A CA 1
ATOM 1357 C C . CYS A 1 170 ? -8.096 8.614 4.693 1.00 94.19 170 CYS A C 1
ATOM 1359 O O . CYS A 1 170 ? -9.187 8.053 4.588 1.00 94.19 170 CYS A O 1
ATOM 1361 N N . MET A 1 171 ? -7.015 7.968 5.140 1.00 93.62 171 MET A N 1
ATOM 1362 C CA . MET A 1 171 ? -7.066 6.585 5.615 1.00 93.62 171 MET A CA 1
ATOM 1363 C C . MET A 1 171 ? -7.898 6.444 6.893 1.00 93.62 171 MET A C 1
ATOM 1365 O O . MET A 1 171 ? -8.641 5.471 7.008 1.00 93.62 171 MET A O 1
ATOM 1369 N N . VAL A 1 172 ? -7.830 7.412 7.811 1.00 93.50 172 VAL A N 1
ATOM 1370 C CA . VAL A 1 172 ? -8.700 7.454 8.999 1.00 93.50 172 VAL A CA 1
ATOM 1371 C C . VAL A 1 172 ? -10.147 7.723 8.597 1.00 93.50 172 VAL A C 1
ATOM 1373 O O . VAL A 1 172 ? -11.030 6.939 8.943 1.00 93.50 172 VAL A O 1
ATOM 1376 N N . LYS A 1 173 ? -10.391 8.742 7.762 1.00 88.44 173 LYS A N 1
ATOM 1377 C CA . LYS A 1 173 ? -11.733 9.061 7.245 1.00 88.44 173 LYS A CA 1
ATOM 1378 C C . LYS A 1 173 ? -12.414 7.861 6.580 1.00 88.44 173 LYS A C 1
ATOM 1380 O O . LYS A 1 173 ? -13.616 7.664 6.723 1.00 88.44 173 LYS A O 1
ATOM 1385 N N . MET A 1 174 ? -11.644 7.051 5.856 1.00 86.50 174 MET A N 1
ATOM 1386 C CA . MET A 1 174 ? -12.140 5.894 5.109 1.00 86.50 174 MET A CA 1
ATOM 1387 C C . MET A 1 174 ? -11.902 4.559 5.827 1.00 86.50 174 MET A C 1
ATOM 1389 O O . MET A 1 174 ? -12.027 3.505 5.198 1.00 86.50 174 MET A O 1
ATOM 1393 N N . ARG A 1 175 ? -11.568 4.568 7.126 1.00 87.00 175 ARG A N 1
ATOM 1394 C CA . ARG A 1 175 ? -11.122 3.373 7.864 1.00 87.00 175 ARG A CA 1
ATOM 1395 C C . ARG A 1 175 ? -12.107 2.208 7.747 1.00 87.00 175 ARG A C 1
ATOM 1397 O O . ARG A 1 175 ? -11.681 1.096 7.442 1.00 87.00 175 ARG A O 1
ATOM 1404 N N . ALA A 1 176 ? -13.405 2.459 7.926 1.00 78.31 176 ALA A N 1
ATOM 1405 C CA . ALA A 1 176 ? -14.443 1.428 7.835 1.00 78.31 176 ALA A CA 1
ATOM 1406 C C . ALA A 1 176 ? -14.409 0.688 6.482 1.00 78.31 176 ALA A C 1
ATOM 1408 O O . ALA A 1 176 ? -14.340 -0.541 6.442 1.00 78.31 176 ALA A O 1
ATOM 1409 N N . TYR A 1 177 ? -14.331 1.439 5.380 1.00 75.06 177 TYR A N 1
ATOM 1410 C CA . TYR A 1 177 ? -14.232 0.890 4.025 1.00 75.06 177 TYR A CA 1
ATOM 1411 C C . TYR A 1 177 ? -12.913 0.150 3.789 1.00 75.06 177 TYR A C 1
ATOM 1413 O O . TYR A 1 177 ? -12.898 -0.944 3.224 1.00 75.06 177 TYR A O 1
ATOM 1421 N N . LEU A 1 178 ? -11.791 0.718 4.244 1.00 77.75 178 LEU A N 1
ATOM 1422 C CA . LEU A 1 178 ? -10.476 0.089 4.094 1.00 77.75 178 LEU A CA 1
ATOM 1423 C C . LEU A 1 178 ? -10.399 -1.260 4.825 1.00 77.75 178 LEU A C 1
ATOM 1425 O O . LEU A 1 178 ? -9.750 -2.182 4.327 1.00 77.75 178 LEU A O 1
ATOM 1429 N N . ILE A 1 179 ? -11.067 -1.394 5.975 1.00 72.75 179 ILE A N 1
ATOM 1430 C CA . ILE A 1 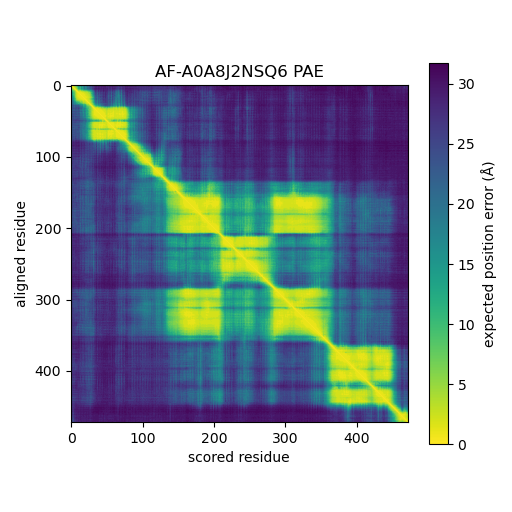179 ? -11.136 -2.646 6.738 1.00 72.75 179 ILE A CA 1
ATOM 1431 C C . ILE A 1 179 ? -12.043 -3.666 6.038 1.00 72.75 179 ILE A C 1
ATOM 1433 O O . ILE A 1 179 ? -11.634 -4.819 5.864 1.00 72.75 179 ILE A O 1
ATOM 1437 N N . GLN A 1 180 ? -13.241 -3.247 5.623 1.00 67.25 180 GLN A N 1
ATOM 1438 C CA . GLN A 1 180 ? -14.250 -4.125 5.030 1.00 67.25 180 GLN A CA 1
ATOM 1439 C C . GLN A 1 180 ? -13.824 -4.651 3.652 1.00 67.25 180 GLN A C 1
ATOM 1441 O O . GLN A 1 180 ? -13.748 -5.864 3.444 1.00 67.25 180 GLN A O 1
ATOM 1446 N N . ASP A 1 181 ? -13.474 -3.751 2.732 1.00 67.75 181 ASP A N 1
ATOM 1447 C CA . ASP A 1 181 ? -13.242 -4.088 1.322 1.00 67.75 181 ASP A CA 1
ATOM 1448 C C . ASP A 1 181 ? -11.772 -4.365 1.004 1.00 67.75 181 ASP A C 1
ATOM 1450 O O . ASP A 1 181 ? -11.443 -4.889 -0.065 1.00 67.75 181 ASP A O 1
ATOM 1454 N N . LYS A 1 182 ? -10.859 -4.008 1.919 1.00 77.12 182 LYS A N 1
ATOM 1455 C CA . LYS A 1 182 ? -9.401 -4.158 1.747 1.00 77.12 182 LYS A CA 1
ATOM 1456 C C . LYS A 1 182 ? -8.901 -3.525 0.442 1.00 77.12 182 LYS A C 1
ATOM 1458 O O . LYS A 1 182 ? -7.960 -4.022 -0.181 1.00 77.12 182 LYS A O 1
ATOM 1463 N N . SER A 1 183 ? -9.534 -2.426 0.031 1.00 79.50 183 SER A N 1
ATOM 1464 C CA . SER A 1 183 ? -9.310 -1.754 -1.248 1.00 79.50 183 SER A CA 1
ATOM 1465 C C . SER A 1 183 ? -9.049 -0.266 -1.052 1.00 79.50 183 SER A C 1
ATOM 1467 O O . SER A 1 183 ? -9.802 0.417 -0.373 1.00 79.50 183 SER A O 1
ATOM 1469 N N . PHE A 1 184 ? -8.013 0.255 -1.712 1.00 83.12 184 PHE A N 1
ATOM 1470 C CA . PHE A 1 184 ? -7.692 1.688 -1.726 1.00 83.12 184 PHE A CA 1
ATOM 1471 C C . PHE A 1 184 ? -8.517 2.464 -2.770 1.00 83.12 184 PHE A C 1
ATOM 1473 O O . PHE A 1 184 ? -8.347 3.672 -2.901 1.00 83.12 184 PHE A O 1
ATOM 1480 N N . ALA A 1 185 ? -9.392 1.801 -3.539 1.00 78.56 185 ALA A N 1
ATOM 1481 C CA . ALA A 1 185 ? -10.139 2.435 -4.629 1.00 78.56 185 ALA A CA 1
ATOM 1482 C C . ALA A 1 185 ? -10.901 3.714 -4.216 1.00 78.56 185 ALA A C 1
ATOM 1484 O O . ALA A 1 185 ? -10.809 4.694 -4.960 1.00 78.56 185 ALA A O 1
ATOM 1485 N N . PRO A 1 186 ? -11.563 3.777 -3.041 1.00 77.56 186 PRO A N 1
ATOM 1486 C CA . PRO A 1 186 ? -12.266 4.986 -2.612 1.00 77.56 186 PRO A CA 1
ATOM 1487 C C . PRO A 1 186 ? -11.352 6.196 -2.374 1.00 77.56 186 PRO A C 1
ATOM 1489 O O . PRO A 1 186 ? -11.804 7.331 -2.489 1.00 77.56 186 PRO A O 1
ATOM 1492 N N . LEU A 1 187 ? -10.055 5.989 -2.106 1.00 81.19 187 LEU A N 1
ATOM 1493 C CA . LEU A 1 187 ? -9.113 7.100 -1.936 1.00 81.19 187 LEU A CA 1
ATOM 1494 C C . LEU A 1 187 ? -8.931 7.915 -3.215 1.00 81.19 187 LEU A C 1
ATOM 1496 O O . LEU A 1 187 ? -8.498 9.054 -3.126 1.00 81.19 187 LEU A O 1
ATOM 1500 N N . ARG A 1 188 ? -9.294 7.389 -4.394 1.00 81.50 188 ARG A N 1
ATOM 1501 C CA . ARG A 1 188 ? -9.241 8.155 -5.647 1.00 81.50 188 ARG A CA 1
ATOM 1502 C C . ARG A 1 188 ? -10.100 9.421 -5.600 1.00 81.50 188 ARG A C 1
ATOM 1504 O O . ARG A 1 188 ? -9.747 10.389 -6.256 1.00 81.50 188 ARG A O 1
ATOM 1511 N N . TYR A 1 189 ? -11.200 9.413 -4.849 1.00 79.62 189 TYR A N 1
ATOM 1512 C CA . TYR A 1 189 ? -12.088 10.573 -4.746 1.00 79.62 189 TYR A CA 1
ATOM 1513 C C . TYR A 1 189 ? -11.510 11.682 -3.864 1.00 79.62 189 TYR A C 1
ATOM 1515 O O . TYR A 1 189 ? -11.801 12.849 -4.087 1.00 79.62 189 TYR A O 1
ATOM 1523 N N . TYR A 1 190 ? -10.671 11.315 -2.896 1.00 82.69 190 TYR A N 1
ATOM 1524 C CA . TYR A 1 190 ? -10.024 12.259 -1.986 1.00 82.69 190 TYR A CA 1
ATOM 1525 C C . TYR A 1 190 ? -8.628 12.664 -2.468 1.00 82.69 190 TYR A C 1
ATOM 1527 O O . TYR A 1 190 ? -8.179 13.773 -2.226 1.00 82.69 190 TYR A O 1
ATOM 1535 N N . LEU A 1 191 ? -7.936 11.774 -3.178 1.00 92.00 191 LEU A N 1
ATOM 1536 C CA . LEU A 1 191 ? -6.556 11.951 -3.626 1.00 92.00 191 LEU A CA 1
ATOM 1537 C C . LEU A 1 191 ? -6.430 11.705 -5.147 1.00 92.00 191 LEU A C 1
ATOM 1539 O O . LEU A 1 191 ? -5.710 10.784 -5.565 1.00 92.00 191 LEU A O 1
ATOM 1543 N N . PRO A 1 192 ? -7.145 12.470 -6.000 1.00 86.50 192 PRO A N 1
ATOM 1544 C CA . PRO A 1 192 ? -7.294 12.158 -7.424 1.00 86.50 192 PRO A CA 1
ATOM 1545 C C . PRO A 1 192 ? -6.024 12.357 -8.262 1.00 86.50 192 PRO A C 1
ATOM 1547 O O . PRO A 1 192 ? -5.881 11.710 -9.299 1.00 86.50 192 PRO A O 1
ATOM 1550 N N . TRP A 1 193 ? -5.070 13.180 -7.811 1.00 89.94 193 TRP A N 1
ATOM 1551 C CA . TRP A 1 193 ? -3.857 13.522 -8.571 1.00 89.94 193 TRP A CA 1
ATOM 1552 C C . TRP A 1 193 ? -2.804 12.405 -8.638 1.00 89.94 193 TRP A C 1
ATOM 1554 O O . TRP A 1 193 ? -1.732 12.597 -9.215 1.00 89.94 193 TRP A O 1
ATOM 1564 N N . ARG A 1 194 ? -3.054 11.223 -8.055 1.00 89.50 194 ARG A N 1
ATOM 1565 C CA . ARG A 1 194 ? -2.209 10.027 -8.239 1.00 89.50 194 ARG A CA 1
ATOM 1566 C C . ARG A 1 194 ? -3.035 8.753 -8.331 1.00 89.50 194 ARG A C 1
ATOM 1568 O O . ARG A 1 194 ? -4.160 8.668 -7.849 1.00 89.50 194 ARG A O 1
ATOM 1575 N N . PHE A 1 195 ? -2.441 7.700 -8.900 1.00 85.00 195 PHE A N 1
ATOM 1576 C CA . PHE A 1 195 ? -3.091 6.390 -8.915 1.00 85.00 195 PHE A CA 1
ATOM 1577 C C . PHE A 1 195 ? -3.261 5.824 -7.513 1.00 85.00 195 PHE A C 1
ATOM 1579 O O . PHE A 1 195 ? -2.343 5.844 -6.693 1.00 85.00 195 PHE A O 1
ATOM 1586 N N . VAL A 1 196 ? -4.391 5.148 -7.323 1.00 84.38 196 VAL A N 1
ATOM 1587 C CA . VAL A 1 196 ? -4.691 4.308 -6.159 1.00 84.38 196 VAL A CA 1
ATOM 1588 C C . VAL A 1 196 ? -3.543 3.349 -5.836 1.00 84.38 196 VAL A C 1
ATOM 1590 O O . VAL A 1 196 ? -3.165 3.201 -4.679 1.00 84.38 196 VAL A O 1
ATOM 1593 N N . SER A 1 197 ? -2.935 2.726 -6.852 1.00 83.06 197 SER A N 1
ATOM 1594 C CA . SER A 1 197 ? -1.785 1.836 -6.652 1.00 83.06 197 SER A CA 1
ATOM 1595 C C . SER A 1 197 ? -0.562 2.563 -6.091 1.00 83.06 197 SER A C 1
ATOM 1597 O O . SER A 1 197 ? 0.196 1.978 -5.323 1.00 83.06 197 SER A O 1
ATOM 1599 N N . THR A 1 198 ? -0.360 3.826 -6.470 1.00 88.19 198 THR A N 1
ATOM 1600 C CA . THR A 1 198 ? 0.744 4.653 -5.972 1.00 88.19 198 THR A CA 1
ATOM 1601 C C . THR A 1 198 ? 0.502 5.029 -4.512 1.00 88.19 198 THR A C 1
ATOM 1603 O O . THR A 1 198 ? 1.418 4.892 -3.705 1.00 88.19 198 THR A O 1
ATOM 1606 N N . TRP A 1 199 ? -0.730 5.404 -4.150 1.00 92.00 199 TRP A N 1
ATOM 1607 C CA . TRP A 1 199 ? -1.126 5.648 -2.757 1.00 92.00 199 TRP A CA 1
ATOM 1608 C C . TRP A 1 199 ? -0.998 4.400 -1.884 1.00 92.00 199 TRP A C 1
ATOM 1610 O O . TRP A 1 199 ? -0.432 4.475 -0.799 1.00 92.00 199 TRP A O 1
ATOM 1620 N N . ALA A 1 200 ? -1.433 3.238 -2.377 1.00 88.06 200 ALA A N 1
ATOM 1621 C CA . ALA A 1 200 ? -1.277 1.969 -1.671 1.00 88.06 200 ALA A CA 1
ATOM 1622 C C . ALA A 1 200 ? 0.203 1.639 -1.416 1.00 88.06 200 ALA A C 1
ATOM 1624 O O . ALA A 1 200 ? 0.588 1.340 -0.288 1.00 88.06 200 ALA A O 1
ATOM 1625 N N . CYS A 1 201 ? 1.058 1.775 -2.439 1.00 81.56 201 CYS A N 1
ATOM 1626 C CA . CYS A 1 201 ? 2.500 1.617 -2.263 1.00 81.56 201 CYS A CA 1
ATOM 1627 C C . CYS A 1 201 ? 3.082 2.638 -1.277 1.00 81.56 201 CYS A C 1
ATOM 1629 O O . CYS A 1 201 ? 3.981 2.293 -0.514 1.00 81.56 201 CYS A O 1
ATOM 1631 N N . ARG A 1 202 ? 2.593 3.885 -1.275 1.00 87.44 202 ARG A N 1
ATOM 1632 C CA . ARG A 1 202 ? 3.064 4.912 -0.343 1.00 87.44 202 ARG A CA 1
ATOM 1633 C C . ARG A 1 202 ? 2.655 4.610 1.096 1.00 87.44 202 ARG A C 1
ATOM 1635 O O . ARG A 1 202 ? 3.505 4.711 1.973 1.00 87.44 202 ARG A O 1
ATOM 1642 N N . ALA A 1 203 ? 1.424 4.161 1.330 1.00 88.00 203 ALA A N 1
ATOM 1643 C CA . ALA A 1 203 ? 0.962 3.718 2.643 1.00 88.00 203 ALA A CA 1
ATOM 1644 C C . ALA A 1 203 ? 1.807 2.547 3.171 1.00 88.00 203 ALA A C 1
ATOM 1646 O O . ALA A 1 203 ? 2.227 2.565 4.326 1.00 88.00 203 ALA A O 1
ATOM 1647 N N . ASP A 1 204 ? 2.134 1.570 2.317 1.00 78.31 204 ASP A N 1
ATOM 1648 C CA . ASP A 1 204 ? 3.031 0.471 2.694 1.00 78.31 204 ASP A CA 1
ATOM 1649 C C . ASP A 1 204 ? 4.425 0.980 3.114 1.00 78.31 204 ASP A C 1
ATOM 1651 O O . ASP A 1 204 ? 5.020 0.441 4.048 1.00 78.31 204 ASP A O 1
ATOM 1655 N N . ILE A 1 205 ? 4.936 2.032 2.464 1.00 76.31 205 ILE A N 1
ATOM 1656 C CA . ILE A 1 205 ? 6.211 2.671 2.826 1.00 76.31 205 ILE A CA 1
ATOM 1657 C C . ILE A 1 205 ? 6.100 3.418 4.164 1.00 76.31 205 ILE A C 1
ATOM 1659 O O . ILE A 1 205 ? 6.973 3.242 5.011 1.00 76.31 205 ILE A O 1
ATOM 1663 N N . ILE A 1 206 ? 5.051 4.227 4.365 1.00 81.25 206 ILE A N 1
ATOM 1664 C CA . ILE A 1 206 ? 4.850 5.021 5.592 1.00 81.25 206 ILE A CA 1
ATOM 1665 C C . ILE A 1 206 ? 4.711 4.111 6.814 1.00 81.25 206 ILE A C 1
ATOM 1667 O O . ILE A 1 206 ? 5.403 4.305 7.807 1.00 81.25 206 ILE A O 1
ATOM 1671 N N . PHE A 1 207 ? 3.864 3.084 6.730 1.00 75.38 207 PHE A N 1
ATOM 1672 C CA . PHE A 1 207 ? 3.586 2.173 7.844 1.00 75.38 207 PHE A CA 1
ATOM 1673 C C . PHE A 1 207 ? 4.569 1.005 7.943 1.00 75.38 207 PHE A C 1
ATOM 1675 O O . PHE A 1 207 ? 4.262 -0.023 8.546 1.00 75.38 207 PHE A O 1
ATOM 1682 N N . GLY A 1 208 ? 5.741 1.113 7.316 1.00 59.91 208 GLY A N 1
ATOM 1683 C CA . GLY A 1 208 ? 6.793 0.122 7.498 1.00 59.91 208 GLY A CA 1
ATOM 1684 C C . GLY A 1 208 ? 6.402 -1.291 7.055 1.00 59.91 208 GLY A C 1
ATOM 1685 O O . GLY A 1 208 ? 7.032 -2.256 7.490 1.00 59.91 208 GLY A O 1
ATOM 1686 N N . ARG A 1 209 ? 5.455 -1.453 6.111 1.00 54.16 209 ARG A N 1
ATOM 1687 C CA . ARG A 1 209 ? 5.290 -2.693 5.320 1.00 54.16 209 ARG A CA 1
ATOM 1688 C C . ARG A 1 209 ? 6.424 -2.799 4.280 1.00 54.16 209 ARG A C 1
ATOM 1690 O O . ARG A 1 209 ? 6.226 -3.005 3.090 1.00 54.16 209 ARG A O 1
ATOM 1697 N N . LYS A 1 210 ? 7.639 -2.695 4.821 1.00 52.12 210 LYS A N 1
ATOM 1698 C CA . LYS A 1 210 ? 8.933 -3.240 4.426 1.00 52.12 210 LYS A CA 1
ATOM 1699 C C . LYS A 1 210 ? 9.449 -2.899 3.022 1.00 52.12 210 LYS A C 1
ATOM 1701 O O . LYS A 1 210 ? 9.383 -3.701 2.090 1.00 52.12 210 LYS A O 1
ATOM 1706 N N . THR A 1 211 ? 10.299 -1.869 2.962 1.00 50.34 211 THR A N 1
ATOM 1707 C CA . THR A 1 211 ? 11.687 -2.170 2.572 1.00 50.34 211 THR A CA 1
ATOM 1708 C C . THR A 1 211 ? 12.241 -3.076 3.657 1.00 50.34 211 THR A C 1
ATOM 1710 O O . THR A 1 211 ? 12.633 -2.614 4.720 1.00 50.34 211 THR A O 1
ATOM 1713 N N . ALA A 1 212 ? 12.131 -4.383 3.448 1.00 57.69 212 ALA A N 1
ATOM 1714 C CA . ALA A 1 212 ? 12.597 -5.357 4.413 1.00 57.69 212 ALA A CA 1
ATOM 1715 C C . ALA A 1 212 ? 14.069 -5.073 4.704 1.00 57.69 212 ALA A C 1
ATOM 1717 O O . ALA A 1 212 ? 14.885 -5.117 3.785 1.00 57.69 212 ALA A O 1
ATOM 1718 N N . VAL A 1 213 ? 14.356 -4.713 5.953 1.00 64.69 213 VAL A N 1
ATOM 1719 C CA . VAL A 1 213 ? 15.711 -4.434 6.426 1.00 64.69 213 VAL A CA 1
ATOM 1720 C C . VAL A 1 213 ? 16.530 -5.684 6.164 1.00 64.69 213 VAL A C 1
ATOM 1722 O O . VAL A 1 213 ? 16.056 -6.786 6.440 1.00 64.69 213 VAL A O 1
ATOM 1725 N N . TRP A 1 214 ? 17.662 -5.512 5.492 1.00 73.19 214 TRP A N 1
ATOM 1726 C CA . TRP A 1 214 ? 18.532 -6.611 5.105 1.00 73.19 214 TRP A CA 1
ATOM 1727 C C . TRP A 1 214 ? 19.600 -6.764 6.167 1.00 73.19 214 TRP A C 1
ATOM 1729 O O . TRP A 1 214 ? 20.379 -5.835 6.366 1.00 73.19 214 TRP A O 1
ATOM 1739 N N . SER A 1 215 ? 19.629 -7.915 6.831 1.00 76.19 215 SER A N 1
ATOM 1740 C CA . SER A 1 215 ? 20.741 -8.243 7.716 1.00 76.19 215 SER A CA 1
ATOM 1741 C C . SER A 1 215 ? 21.979 -8.618 6.898 1.00 76.19 215 SER A C 1
ATOM 1743 O O . SER A 1 215 ? 21.890 -8.996 5.721 1.00 76.19 215 SER A O 1
ATOM 1745 N N . ARG A 1 216 ? 23.149 -8.567 7.538 1.00 78.62 216 ARG A N 1
ATOM 1746 C CA . ARG A 1 216 ? 24.401 -9.035 6.934 1.00 78.62 216 ARG A CA 1
ATOM 1747 C C . ARG A 1 216 ? 24.298 -10.504 6.525 1.00 78.62 216 ARG A C 1
ATOM 1749 O O . ARG A 1 216 ? 24.740 -10.873 5.441 1.00 78.62 216 ARG A O 1
ATOM 1756 N N . GLU A 1 217 ? 23.682 -11.339 7.356 1.00 80.12 217 GLU A N 1
ATOM 1757 C CA . GLU A 1 217 ? 23.469 -12.764 7.090 1.00 80.12 217 GLU A CA 1
ATOM 1758 C C . GLU A 1 217 ? 22.534 -12.972 5.897 1.00 80.12 217 GLU A C 1
ATOM 1760 O O . GLU A 1 217 ? 22.747 -13.883 5.099 1.00 80.12 217 GLU A O 1
ATOM 1765 N N . GLU A 1 218 ? 21.493 -12.146 5.756 1.00 84.31 218 GLU A N 1
ATOM 1766 C CA . GLU A 1 218 ? 20.586 -12.199 4.607 1.00 84.31 218 GLU A CA 1
ATOM 1767 C C . GLU A 1 218 ? 21.286 -11.800 3.306 1.00 84.31 218 GLU A C 1
ATOM 1769 O O . GLU A 1 218 ? 21.105 -12.474 2.289 1.00 84.31 218 GLU A O 1
ATOM 1774 N N . ASP A 1 219 ? 22.105 -10.749 3.330 1.00 89.25 219 ASP A N 1
ATOM 1775 C CA . ASP A 1 219 ? 22.883 -10.329 2.165 1.00 89.25 219 ASP A CA 1
ATOM 1776 C C . ASP A 1 219 ? 23.983 -11.341 1.819 1.00 89.25 219 ASP A C 1
ATOM 1778 O O . ASP A 1 219 ? 24.191 -11.647 0.645 1.00 89.25 219 ASP A O 1
ATOM 1782 N N . LEU A 1 220 ? 24.612 -11.963 2.817 1.00 87.50 220 LEU A N 1
ATOM 1783 C CA . LEU A 1 220 ? 25.573 -13.044 2.606 1.00 87.50 220 LEU A CA 1
ATOM 1784 C C . LEU A 1 220 ? 24.898 -14.279 1.993 1.00 87.50 220 LEU A C 1
ATOM 1786 O O . LEU A 1 220 ? 25.387 -14.818 1.001 1.00 87.50 220 LEU A O 1
ATOM 1790 N N . LYS A 1 221 ? 23.719 -14.674 2.494 1.00 89.31 221 LYS A N 1
ATOM 1791 C CA . LYS A 1 221 ? 22.891 -15.729 1.881 1.00 89.31 221 LYS A CA 1
ATOM 1792 C C . LYS A 1 221 ? 22.495 -15.372 0.448 1.00 89.31 221 LYS A C 1
ATOM 1794 O O . LYS A 1 221 ? 22.458 -16.256 -0.406 1.00 89.31 221 LYS A O 1
ATOM 1799 N N . LEU A 1 222 ? 22.181 -14.104 0.176 1.00 90.25 222 LEU A N 1
ATOM 1800 C CA . LEU A 1 222 ? 21.818 -13.611 -1.155 1.00 90.25 222 LEU A CA 1
ATOM 1801 C C . LEU A 1 222 ? 22.997 -13.704 -2.131 1.00 90.25 222 LEU A C 1
ATOM 1803 O O . LEU A 1 222 ? 22.817 -14.193 -3.246 1.00 90.25 222 LEU A O 1
ATOM 1807 N N . LEU A 1 223 ? 24.192 -13.293 -1.707 1.00 90.19 223 LEU A N 1
ATOM 1808 C CA . LEU A 1 223 ? 25.418 -13.381 -2.502 1.00 90.19 223 LEU A CA 1
ATOM 1809 C C . LEU A 1 223 ? 25.848 -14.836 -2.723 1.00 90.19 223 LEU A C 1
ATOM 1811 O O . LEU A 1 223 ? 26.143 -15.210 -3.854 1.00 90.19 223 LEU A O 1
ATOM 1815 N N . GLN A 1 224 ? 25.797 -15.685 -1.692 1.00 89.00 224 GLN A N 1
ATOM 1816 C CA . GLN A 1 224 ? 26.065 -17.125 -1.812 1.00 89.00 224 GLN A CA 1
ATOM 1817 C C . GLN A 1 224 ? 25.074 -17.811 -2.754 1.00 89.00 224 GLN A C 1
ATOM 1819 O O . GLN A 1 224 ? 25.460 -18.612 -3.605 1.00 89.00 224 GLN A O 1
ATOM 1824 N N . TYR A 1 225 ? 23.783 -17.489 -2.632 1.00 88.69 225 TYR A N 1
ATOM 1825 C CA . TYR A 1 225 ? 22.768 -17.991 -3.551 1.00 88.69 225 TYR A CA 1
ATOM 1826 C C . TYR A 1 225 ? 23.059 -17.562 -4.989 1.00 88.69 225 TYR A C 1
ATOM 1828 O O . TYR A 1 225 ? 22.863 -18.356 -5.911 1.00 88.69 225 TYR A O 1
ATOM 1836 N N . ALA A 1 226 ? 23.545 -16.333 -5.174 1.00 86.56 226 ALA A N 1
ATOM 1837 C CA . ALA A 1 226 ? 23.894 -15.827 -6.485 1.00 86.56 226 ALA A CA 1
ATOM 1838 C C . ALA A 1 226 ? 25.161 -16.484 -7.068 1.00 86.56 226 ALA A C 1
ATOM 1840 O O . ALA A 1 226 ? 25.182 -16.817 -8.248 1.00 86.56 226 ALA A O 1
ATOM 1841 N N . ALA A 1 227 ? 26.184 -16.730 -6.249 1.00 85.50 227 ALA A N 1
ATOM 1842 C CA . ALA A 1 227 ? 27.412 -17.400 -6.674 1.00 85.50 227 ALA A CA 1
ATOM 1843 C C . ALA A 1 227 ? 27.169 -18.863 -7.094 1.00 85.50 227 ALA A C 1
ATOM 1845 O O . ALA A 1 227 ? 27.757 -19.346 -8.056 1.00 85.50 227 ALA A O 1
ATOM 1846 N N . ASN A 1 228 ? 26.252 -19.559 -6.415 1.00 82.06 228 ASN A N 1
ATOM 1847 C CA . ASN A 1 228 ? 26.031 -20.999 -6.587 1.00 82.06 228 ASN A CA 1
ATOM 1848 C C . ASN A 1 228 ? 25.030 -21.377 -7.698 1.00 82.06 228 ASN A C 1
ATOM 1850 O O . ASN A 1 228 ? 24.694 -22.556 -7.851 1.00 82.06 228 ASN A O 1
ATOM 1854 N N . LYS A 1 229 ? 24.470 -20.415 -8.445 1.00 78.56 229 LYS A N 1
ATOM 1855 C CA . LYS A 1 229 ? 23.409 -20.683 -9.432 1.00 78.56 229 LYS A CA 1
ATOM 1856 C C . LYS A 1 229 ? 23.678 -20.007 -10.771 1.00 78.56 229 LYS A C 1
ATOM 1858 O O . LYS A 1 229 ? 23.749 -18.792 -10.859 1.00 78.56 229 LYS A O 1
ATOM 1863 N N . GLN A 1 230 ? 23.645 -20.802 -11.844 1.00 68.56 230 GLN A N 1
ATOM 1864 C CA . GLN A 1 230 ? 23.670 -20.302 -13.227 1.00 68.56 230 GLN A CA 1
ATOM 1865 C C . GLN A 1 230 ? 22.397 -19.518 -13.611 1.00 68.56 230 GLN A C 1
ATOM 1867 O O . GLN A 1 230 ? 22.414 -18.724 -14.548 1.00 68.56 230 GLN A O 1
ATOM 1872 N N . LYS A 1 231 ? 21.272 -19.722 -12.902 1.00 78.88 231 LYS A N 1
ATOM 1873 C CA . LYS A 1 231 ? 19.998 -19.026 -13.150 1.00 78.88 231 LYS A CA 1
ATOM 1874 C C . LYS A 1 231 ? 19.313 -18.636 -11.841 1.00 78.88 231 LYS A C 1
ATOM 1876 O O . LYS A 1 231 ? 19.003 -19.492 -11.014 1.00 78.88 231 LYS A O 1
ATOM 1881 N N . PHE A 1 232 ? 19.034 -17.343 -11.679 1.00 80.94 232 PHE A N 1
ATOM 1882 C CA . PHE A 1 232 ? 18.441 -16.796 -10.458 1.00 80.94 232 PHE A CA 1
ATOM 1883 C C . PHE A 1 232 ? 16.915 -16.960 -10.432 1.00 80.94 232 PHE A C 1
ATOM 1885 O O . PHE A 1 232 ? 16.196 -16.281 -11.175 1.00 80.94 232 PHE A O 1
ATOM 1892 N N . ASP A 1 233 ? 16.397 -17.791 -9.524 1.00 87.44 233 ASP A N 1
ATOM 1893 C CA . ASP A 1 233 ? 14.974 -17.779 -9.172 1.00 87.44 233 ASP A CA 1
ATOM 1894 C C . ASP A 1 233 ? 14.744 -16.913 -7.930 1.00 87.44 233 ASP A C 1
ATOM 1896 O O . ASP A 1 233 ? 14.618 -17.380 -6.795 1.00 87.44 233 ASP A O 1
ATOM 1900 N N . TRP A 1 234 ? 14.651 -15.606 -8.175 1.00 85.69 234 TRP A N 1
ATOM 1901 C CA . TRP A 1 234 ? 14.378 -14.611 -7.141 1.00 85.69 234 TRP A CA 1
ATOM 1902 C C . TRP A 1 234 ? 13.082 -14.875 -6.378 1.00 85.69 234 TRP A C 1
ATOM 1904 O O . TRP A 1 234 ? 12.970 -14.442 -5.240 1.00 85.69 234 TRP A O 1
ATOM 1914 N N . LYS A 1 235 ? 12.088 -15.538 -6.985 1.00 82.56 235 LYS A N 1
ATOM 1915 C CA . LYS A 1 235 ? 10.819 -15.824 -6.309 1.00 82.56 235 LYS A CA 1
ATOM 1916 C C . LYS A 1 235 ? 11.020 -16.936 -5.286 1.00 82.56 235 LYS A C 1
ATOM 1918 O O . LYS A 1 235 ? 10.573 -16.800 -4.154 1.00 82.56 235 LYS A O 1
ATOM 1923 N N . LEU A 1 236 ? 11.703 -18.010 -5.674 1.00 83.81 236 LEU A N 1
ATOM 1924 C CA . LEU A 1 236 ? 12.003 -19.118 -4.773 1.00 83.81 236 LEU A CA 1
ATOM 1925 C C . LEU A 1 236 ? 12.922 -18.681 -3.628 1.00 83.81 236 LEU A C 1
ATOM 1927 O O . LEU A 1 236 ? 12.692 -19.061 -2.485 1.00 83.81 236 LEU A O 1
ATOM 1931 N N . PHE A 1 237 ? 13.945 -17.875 -3.920 1.00 85.75 237 PHE A N 1
ATOM 1932 C CA . PHE A 1 237 ? 14.865 -17.402 -2.888 1.00 85.75 237 PHE A CA 1
ATOM 1933 C C . PHE A 1 237 ? 14.188 -16.454 -1.896 1.00 85.75 237 PHE A C 1
ATOM 1935 O O . PHE A 1 237 ? 14.375 -16.594 -0.691 1.00 85.75 237 PHE A O 1
ATOM 1942 N N . SER A 1 238 ? 13.335 -15.545 -2.377 1.00 81.94 238 SER A N 1
ATOM 1943 C CA . SER A 1 238 ? 12.632 -14.611 -1.497 1.00 81.94 238 SER A CA 1
ATOM 1944 C C . SER A 1 238 ? 11.711 -15.342 -0.503 1.00 81.94 238 SER A C 1
ATOM 1946 O O . SER A 1 238 ? 11.656 -14.971 0.663 1.00 81.94 238 SER A O 1
ATOM 1948 N N . LEU A 1 239 ? 11.090 -16.458 -0.917 1.00 76.44 239 LEU A N 1
ATOM 1949 C CA . LEU A 1 239 ? 10.309 -17.330 -0.026 1.00 76.44 239 LEU A CA 1
ATOM 1950 C C . LEU A 1 239 ? 11.143 -17.964 1.102 1.00 76.44 239 LEU A C 1
ATOM 1952 O O . LEU A 1 239 ? 10.585 -18.275 2.149 1.00 76.44 239 LEU A O 1
ATOM 1956 N N . LYS A 1 240 ? 12.455 -18.161 0.902 1.00 82.19 240 LYS A N 1
ATOM 1957 C CA . LYS A 1 240 ? 13.364 -18.706 1.926 1.00 82.19 240 LYS A CA 1
ATOM 1958 C C . LYS A 1 240 ? 13.822 -17.658 2.937 1.00 82.19 240 LYS A C 1
ATOM 1960 O O . LYS A 1 240 ? 14.152 -18.021 4.058 1.00 82.19 240 LYS A O 1
ATOM 1965 N N . LEU A 1 241 ? 13.873 -16.388 2.533 1.00 76.06 241 LEU A N 1
ATOM 1966 C CA . LEU A 1 241 ? 14.289 -15.289 3.405 1.00 76.06 241 LEU A CA 1
ATOM 1967 C C . LEU A 1 241 ? 13.167 -14.833 4.346 1.00 76.06 241 LEU A C 1
ATOM 1969 O O . LEU A 1 241 ? 13.440 -14.392 5.453 1.00 76.06 241 LEU A O 1
ATOM 1973 N N . GLY A 1 242 ? 11.908 -14.950 3.919 1.00 68.19 242 GLY A N 1
ATOM 1974 C CA . GLY A 1 242 ? 10.748 -14.628 4.748 1.00 68.19 242 GLY A CA 1
ATOM 1975 C C . GLY A 1 242 ? 9.644 -13.903 3.976 1.00 68.19 242 GLY A C 1
ATOM 1976 O O . GLY A 1 242 ? 9.846 -13.493 2.831 1.00 68.19 242 GLY A O 1
ATOM 1977 N N . PRO A 1 243 ? 8.461 -13.714 4.590 1.00 60.41 243 PRO A N 1
ATOM 1978 C CA . PRO A 1 243 ? 7.285 -13.118 3.936 1.00 60.41 243 PRO A CA 1
ATOM 1979 C C . PRO A 1 243 ? 7.510 -11.673 3.465 1.00 60.41 243 PRO A C 1
ATOM 1981 O O . PRO A 1 243 ? 6.816 -11.165 2.587 1.00 60.41 243 PRO A O 1
ATOM 1984 N N . ASP A 1 244 ? 8.521 -11.035 4.028 1.00 59.94 244 ASP A N 1
ATOM 1985 C CA . ASP A 1 244 ? 8.834 -9.622 3.890 1.00 59.94 244 ASP A CA 1
ATOM 1986 C C . ASP A 1 244 ? 9.800 -9.316 2.748 1.00 59.94 244 ASP A C 1
ATOM 1988 O O . ASP A 1 244 ? 9.875 -8.206 2.210 1.00 59.94 244 ASP A O 1
ATOM 1992 N N . LYS A 1 245 ? 10.550 -10.337 2.349 1.00 73.44 245 LYS A N 1
ATOM 1993 C CA . LYS A 1 245 ? 11.516 -10.284 1.270 1.00 73.44 245 LYS A CA 1
ATOM 1994 C C . LYS A 1 245 ? 10.778 -10.778 0.031 1.00 73.44 245 LYS A C 1
ATOM 1996 O O . LYS A 1 245 ? 10.631 -11.972 -0.204 1.00 73.44 245 LYS A O 1
ATOM 2001 N N . ASN A 1 246 ? 10.228 -9.848 -0.750 1.00 75.06 246 ASN A N 1
ATOM 2002 C CA . ASN A 1 246 ? 9.552 -10.186 -2.003 1.00 75.06 246 ASN A CA 1
ATOM 2003 C C . ASN A 1 246 ? 10.549 -10.254 -3.175 1.00 75.06 246 ASN A C 1
ATOM 2005 O O . ASN A 1 246 ? 11.615 -9.642 -3.144 1.00 75.06 246 ASN A O 1
ATOM 2009 N N . ARG A 1 247 ? 10.162 -10.939 -4.260 1.00 82.44 247 ARG A N 1
ATOM 2010 C CA . ARG A 1 247 ? 10.981 -11.110 -5.475 1.00 82.44 247 ARG A CA 1
ATOM 2011 C C . ARG A 1 247 ? 11.636 -9.811 -5.970 1.00 82.44 247 ARG A C 1
ATOM 2013 O O . ARG A 1 247 ? 12.787 -9.837 -6.403 1.00 82.44 247 ARG A O 1
ATOM 2020 N N . LYS A 1 248 ? 10.891 -8.698 -5.989 1.00 77.19 248 LYS A N 1
ATOM 2021 C CA . LYS A 1 248 ? 11.390 -7.411 -6.500 1.00 77.19 248 LYS A CA 1
ATOM 2022 C C . LYS A 1 248 ? 12.431 -6.821 -5.550 1.00 77.19 248 LYS A C 1
ATOM 2024 O O . LYS A 1 248 ? 13.487 -6.416 -6.022 1.00 77.19 248 LYS A O 1
ATOM 2029 N N . ASN A 1 249 ? 12.166 -6.847 -4.245 1.00 75.44 249 ASN A N 1
ATOM 2030 C CA . ASN A 1 249 ? 13.076 -6.364 -3.206 1.00 75.44 249 ASN A CA 1
ATOM 2031 C C . ASN A 1 249 ? 14.373 -7.177 -3.184 1.00 75.44 249 ASN A C 1
ATOM 2033 O O . ASN A 1 249 ? 15.450 -6.596 -3.164 1.00 75.44 249 ASN A O 1
ATOM 2037 N N . THR A 1 250 ? 14.278 -8.506 -3.270 1.00 85.12 250 THR A N 1
ATOM 2038 C CA . THR A 1 250 ? 15.428 -9.419 -3.337 1.00 85.12 250 THR A CA 1
ATOM 2039 C C . THR A 1 250 ? 16.306 -9.147 -4.551 1.00 85.12 250 THR A C 1
ATOM 2041 O O . THR A 1 250 ? 17.511 -8.960 -4.408 1.00 85.12 250 THR A O 1
ATOM 2044 N N . ARG A 1 251 ? 15.709 -9.046 -5.746 1.00 87.06 251 ARG A N 1
ATOM 2045 C CA . ARG A 1 251 ? 16.462 -8.705 -6.959 1.00 87.06 251 ARG A CA 1
ATOM 2046 C C . ARG A 1 251 ? 17.082 -7.309 -6.860 1.00 87.06 251 ARG A C 1
ATOM 2048 O O . ARG A 1 251 ? 18.233 -7.131 -7.233 1.00 87.06 251 ARG A O 1
ATOM 2055 N N . GLY A 1 252 ? 16.317 -6.326 -6.387 1.00 80.75 252 GLY A N 1
ATOM 2056 C CA . GLY A 1 252 ? 16.782 -4.948 -6.244 1.00 80.75 252 GLY A CA 1
ATOM 2057 C C . GLY A 1 252 ? 17.948 -4.828 -5.265 1.00 80.75 252 GLY A C 1
ATOM 2058 O O . GLY A 1 252 ? 18.917 -4.142 -5.568 1.00 80.75 252 GLY A O 1
ATOM 2059 N N . ARG A 1 253 ? 17.893 -5.537 -4.130 1.00 87.75 253 ARG A N 1
ATOM 2060 C CA . ARG A 1 253 ? 19.000 -5.590 -3.169 1.00 87.75 253 ARG A CA 1
ATOM 2061 C C . ARG A 1 253 ? 20.244 -6.200 -3.789 1.00 87.75 253 ARG A C 1
ATOM 2063 O O . ARG A 1 253 ? 21.303 -5.603 -3.664 1.00 87.75 253 ARG A O 1
ATOM 2070 N N . TYR A 1 254 ? 20.105 -7.323 -4.493 1.00 90.75 254 TYR A N 1
ATOM 2071 C CA . TYR A 1 254 ? 21.237 -7.969 -5.153 1.00 90.75 254 TYR A CA 1
ATOM 2072 C C . TYR A 1 254 ? 21.944 -7.025 -6.127 1.00 90.75 254 TYR A C 1
ATOM 2074 O O . TYR A 1 254 ? 23.156 -6.884 -6.050 1.00 90.75 254 TYR A O 1
ATOM 2082 N N . VAL A 1 255 ? 21.192 -6.328 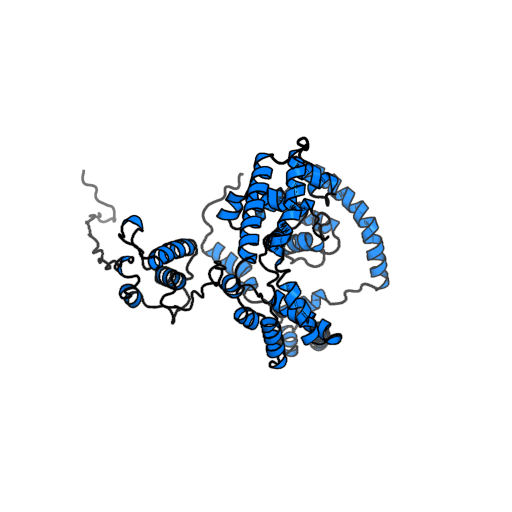-6.987 1.00 85.81 255 VAL A N 1
ATOM 2083 C CA . VAL A 1 255 ? 21.771 -5.363 -7.938 1.00 85.81 255 VAL A CA 1
ATOM 2084 C C . VAL A 1 255 ? 22.533 -4.256 -7.205 1.00 85.81 255 VAL A C 1
ATOM 2086 O O . VAL A 1 255 ? 23.662 -3.962 -7.577 1.00 85.81 255 VAL A O 1
ATOM 2089 N N . ARG A 1 256 ? 21.961 -3.695 -6.130 1.00 80.69 256 ARG A N 1
ATOM 2090 C CA . ARG A 1 256 ? 22.636 -2.660 -5.328 1.00 80.69 256 ARG A CA 1
ATOM 2091 C C . ARG A 1 256 ? 23.896 -3.180 -4.644 1.00 80.69 256 ARG A C 1
ATOM 2093 O O . ARG A 1 256 ? 24.901 -2.487 -4.649 1.00 80.69 256 ARG A O 1
ATOM 2100 N N . LEU A 1 257 ? 23.855 -4.381 -4.063 1.00 85.88 257 LEU A N 1
ATOM 2101 C CA . LEU A 1 257 ? 25.043 -5.004 -3.472 1.00 85.88 257 LEU A CA 1
ATOM 2102 C C . LEU A 1 257 ? 26.116 -5.230 -4.529 1.00 85.88 257 LEU A C 1
ATOM 2104 O O . LEU A 1 257 ? 27.275 -4.943 -4.283 1.00 85.88 257 LEU A O 1
ATOM 2108 N N . GLN A 1 258 ? 25.730 -5.722 -5.705 1.00 88.12 258 GLN A N 1
ATOM 2109 C CA . GLN A 1 258 ? 26.662 -5.993 -6.789 1.00 88.12 258 GLN A CA 1
ATOM 2110 C C . GLN A 1 258 ? 27.322 -4.711 -7.300 1.00 88.12 258 GLN A C 1
ATOM 2112 O O . GLN A 1 258 ? 28.514 -4.719 -7.571 1.00 88.12 258 GLN A O 1
ATOM 2117 N N . GLU A 1 259 ? 26.562 -3.626 -7.440 1.00 79.88 259 GLU A N 1
ATOM 2118 C CA . GLU A 1 259 ? 27.079 -2.311 -7.820 1.00 79.88 259 GLU A CA 1
ATOM 2119 C C . GLU A 1 259 ? 28.032 -1.760 -6.759 1.00 79.88 259 GLU A C 1
ATOM 2121 O O . GLU A 1 259 ? 29.126 -1.310 -7.077 1.00 79.88 259 GLU A O 1
ATOM 2126 N N . ARG A 1 260 ? 27.644 -1.873 -5.492 1.00 78.12 260 ARG A N 1
ATOM 2127 C CA . ARG A 1 260 ? 28.402 -1.368 -4.353 1.00 78.12 260 ARG A CA 1
ATOM 2128 C C . ARG A 1 260 ? 29.711 -2.124 -4.121 1.00 78.12 260 ARG A C 1
ATOM 2130 O O . ARG A 1 260 ? 30.758 -1.506 -3.964 1.00 78.12 260 ARG A O 1
ATOM 2137 N N . LEU A 1 261 ? 29.677 -3.451 -4.218 1.00 84.56 261 LEU A N 1
ATOM 2138 C CA . LEU A 1 261 ? 30.850 -4.323 -4.098 1.00 84.56 261 LEU A CA 1
ATOM 2139 C C . LEU A 1 261 ? 31.877 -4.148 -5.228 1.00 84.56 261 LEU A C 1
ATOM 2141 O O . LEU A 1 261 ? 32.940 -4.758 -5.178 1.00 84.56 261 LEU A O 1
ATOM 2145 N N . ARG A 1 262 ? 31.591 -3.321 -6.245 1.00 83.88 262 ARG A N 1
ATOM 2146 C CA . ARG A 1 262 ? 32.610 -2.881 -7.212 1.00 83.88 262 ARG A CA 1
ATOM 2147 C C . ARG A 1 262 ? 33.601 -1.892 -6.606 1.00 83.88 262 ARG A C 1
ATOM 2149 O O . ARG A 1 262 ? 34.710 -1.789 -7.115 1.00 83.88 262 ARG A O 1
ATOM 2156 N N . TYR A 1 263 ? 33.188 -1.152 -5.579 1.00 81.75 263 TYR A N 1
ATOM 2157 C CA . TYR A 1 263 ? 33.932 -0.011 -5.042 1.00 81.75 263 TYR A CA 1
ATOM 2158 C C . TYR A 1 263 ? 34.398 -0.220 -3.597 1.00 81.75 263 TYR A C 1
ATOM 2160 O O . TYR A 1 263 ? 35.339 0.434 -3.161 1.00 81.75 263 TYR A O 1
ATOM 2168 N N . GLU A 1 264 ? 33.774 -1.131 -2.850 1.00 83.94 264 GLU A N 1
ATOM 2169 C CA . GLU A 1 264 ? 34.091 -1.382 -1.441 1.00 83.94 264 GLU A CA 1
ATOM 2170 C C . GLU A 1 264 ? 33.988 -2.868 -1.076 1.00 83.94 264 GLU A C 1
ATOM 2172 O O . GLU A 1 264 ? 33.266 -3.639 -1.710 1.00 83.94 264 GLU A O 1
ATOM 2177 N N . SER A 1 265 ? 34.723 -3.284 -0.039 1.00 81.25 265 SER A N 1
ATOM 2178 C CA . SER A 1 265 ? 34.678 -4.659 0.461 1.00 81.25 265 SER A CA 1
ATOM 2179 C C . SER A 1 265 ? 33.386 -4.924 1.241 1.00 81.25 265 SER A C 1
ATOM 2181 O O . SER A 1 265 ? 32.823 -4.030 1.873 1.00 81.25 265 SER A O 1
ATOM 2183 N N . PHE A 1 266 ? 32.933 -6.181 1.259 1.00 78.19 266 PHE A N 1
ATOM 2184 C CA . PHE A 1 266 ? 31.739 -6.567 2.022 1.00 78.19 266 PHE A CA 1
ATOM 2185 C C . PHE A 1 266 ? 31.900 -6.320 3.534 1.00 78.19 266 PHE A C 1
ATOM 2187 O O . PHE A 1 266 ? 30.924 -6.020 4.219 1.00 78.19 266 PHE A O 1
ATOM 2194 N N . ASP A 1 267 ? 33.130 -6.382 4.054 1.00 72.81 267 ASP A N 1
ATOM 2195 C CA . ASP A 1 267 ? 33.421 -6.076 5.457 1.00 72.81 267 ASP A CA 1
ATOM 2196 C C . ASP A 1 267 ? 33.322 -4.579 5.777 1.00 72.81 267 ASP A C 1
ATOM 2198 O O . ASP A 1 267 ? 32.968 -4.234 6.900 1.00 72.81 267 ASP A O 1
ATOM 2202 N N . ASN A 1 268 ? 33.507 -3.685 4.802 1.00 70.88 268 ASN A N 1
ATOM 2203 C CA . ASN A 1 268 ? 33.256 -2.252 4.997 1.00 70.88 268 ASN A CA 1
ATOM 2204 C C . ASN A 1 268 ? 31.750 -1.938 5.070 1.00 70.88 268 ASN A C 1
ATOM 2206 O O . ASN A 1 268 ? 31.346 -1.028 5.794 1.00 70.88 268 ASN A O 1
ATOM 2210 N N . ILE A 1 269 ? 30.900 -2.756 4.433 1.00 68.69 269 ILE A N 1
ATOM 2211 C CA . ILE A 1 269 ? 29.432 -2.668 4.557 1.00 68.69 269 ILE A CA 1
ATOM 2212 C C . ILE A 1 269 ? 28.982 -3.004 5.999 1.00 68.69 269 ILE A C 1
ATOM 2214 O O . ILE A 1 269 ? 27.929 -2.551 6.447 1.00 68.69 269 ILE A O 1
ATOM 2218 N N . ARG A 1 270 ? 29.793 -3.736 6.786 1.00 65.06 270 ARG A N 1
ATOM 2219 C CA . ARG A 1 270 ? 29.507 -4.134 8.183 1.00 65.06 270 ARG A CA 1
ATOM 2220 C C . ARG A 1 270 ? 29.146 -2.961 9.093 1.00 65.06 270 ARG A C 1
ATOM 2222 O O . ARG A 1 270 ? 28.129 -3.022 9.780 1.00 65.06 270 ARG A O 1
ATOM 2229 N N . GLN A 1 271 ? 29.948 -1.897 9.068 1.00 59.09 271 GLN A N 1
ATOM 2230 C CA . GLN A 1 271 ? 29.737 -0.718 9.917 1.00 59.09 271 GLN A CA 1
ATOM 2231 C C . GLN A 1 271 ? 28.420 -0.001 9.588 1.00 59.09 271 GLN A C 1
ATOM 2233 O O . GLN A 1 271 ? 27.865 0.717 10.419 1.00 59.09 271 GLN A O 1
ATOM 2238 N N . GLU A 1 272 ? 27.895 -0.193 8.378 1.00 59.62 272 GLU A N 1
ATOM 2239 C CA . GLU A 1 272 ? 26.595 0.329 7.989 1.00 59.62 272 GLU A CA 1
ATOM 2240 C C . GLU A 1 272 ? 25.430 -0.562 8.378 1.00 59.62 272 GLU A C 1
ATOM 2242 O O . GLU A 1 272 ? 24.375 -0.006 8.648 1.00 59.62 272 GLU A O 1
ATOM 2247 N N . TYR A 1 273 ? 25.574 -1.888 8.454 1.00 62.47 273 TYR A N 1
ATOM 2248 C CA . TYR A 1 273 ? 24.512 -2.735 9.013 1.00 62.47 273 TYR A CA 1
ATOM 2249 C C . TYR A 1 273 ? 24.272 -2.404 10.486 1.00 62.47 273 TYR A C 1
ATOM 2251 O O . TYR A 1 273 ? 23.130 -2.244 10.899 1.00 62.47 273 TYR A O 1
ATOM 2259 N N . GLU A 1 274 ? 25.343 -2.155 11.242 1.00 53.88 274 GLU A N 1
ATOM 2260 C CA . GLU A 1 274 ? 25.272 -1.709 12.641 1.00 53.88 274 GLU A CA 1
ATOM 2261 C C . GLU A 1 274 ? 24.616 -0.314 12.782 1.00 53.88 274 GLU A C 1
ATOM 2263 O O . GLU A 1 274 ? 24.001 -0.002 13.805 1.00 53.88 274 GLU A O 1
ATOM 2268 N N . LYS A 1 275 ? 24.684 0.523 11.733 1.00 49.47 275 LYS A N 1
ATOM 2269 C CA . LYS A 1 275 ? 23.937 1.793 11.620 1.00 49.47 275 LYS A CA 1
ATOM 2270 C C . LYS A 1 275 ? 22.524 1.605 11.041 1.00 49.47 275 LYS A C 1
ATOM 2272 O O . LYS A 1 275 ? 21.630 2.377 11.373 1.00 49.47 275 LYS A O 1
ATOM 2277 N N . GLN A 1 276 ? 22.293 0.607 10.187 1.00 46.44 276 GLN A N 1
ATOM 2278 C CA . GLN A 1 276 ? 21.011 0.304 9.543 1.00 46.44 276 GLN A CA 1
ATOM 2279 C C . GLN A 1 276 ? 20.044 -0.424 10.470 1.00 46.44 276 GLN A C 1
ATOM 2281 O O . GLN A 1 276 ? 18.852 -0.153 10.376 1.00 46.44 276 GLN A O 1
ATOM 2286 N N . ASP A 1 277 ? 20.533 -1.233 11.410 1.00 46.59 277 ASP A N 1
ATOM 2287 C CA . ASP A 1 277 ? 19.727 -1.762 12.516 1.00 46.59 277 ASP A CA 1
ATOM 2288 C C . ASP A 1 277 ? 19.149 -0.620 13.366 1.00 46.59 277 ASP A C 1
ATOM 2290 O O . ASP A 1 277 ? 17.991 -0.673 13.780 1.00 46.59 277 ASP A O 1
ATOM 2294 N N . ARG A 1 278 ? 19.888 0.493 13.512 1.00 41.31 278 ARG A N 1
ATOM 2295 C CA . ARG A 1 278 ? 19.356 1.743 14.092 1.00 41.31 278 ARG A CA 1
ATOM 2296 C C . ARG A 1 278 ? 18.400 2.477 13.137 1.00 41.31 278 ARG A C 1
ATOM 2298 O O . ARG A 1 278 ? 17.482 3.154 13.591 1.00 41.31 278 ARG A O 1
ATOM 2305 N N . ASN A 1 279 ? 18.566 2.301 11.821 1.00 37.88 279 ASN A N 1
ATOM 2306 C CA . ASN A 1 279 ? 17.703 2.847 10.763 1.00 37.88 279 ASN A CA 1
ATOM 2307 C C . ASN A 1 279 ? 16.560 1.911 10.308 1.00 37.88 279 ASN A C 1
ATOM 2309 O O . ASN A 1 279 ? 15.916 2.190 9.294 1.00 37.88 279 ASN A O 1
ATOM 2313 N N . CYS A 1 280 ? 16.173 0.904 11.105 1.00 47.31 280 CYS A N 1
ATOM 2314 C CA . CYS A 1 280 ? 14.810 0.332 11.085 1.00 47.31 280 CYS A CA 1
ATOM 2315 C C . CYS A 1 280 ? 13.700 1.402 11.300 1.00 47.31 280 CYS A C 1
ATOM 2317 O O . CYS A 1 280 ? 12.509 1.092 11.289 1.00 47.31 280 CYS A O 1
ATOM 2319 N N . ALA A 1 281 ? 14.119 2.664 11.451 1.00 44.66 281 ALA A N 1
ATOM 2320 C CA . ALA A 1 281 ? 13.546 3.994 11.246 1.00 44.66 281 ALA A CA 1
ATOM 2321 C C . ALA A 1 281 ? 12.369 4.236 10.275 1.00 44.66 281 ALA A C 1
ATOM 2323 O O . ALA A 1 281 ? 12.035 5.392 10.012 1.00 44.66 281 ALA A O 1
ATOM 2324 N N . ALA A 1 282 ? 11.657 3.220 9.783 1.00 47.88 282 ALA A N 1
ATOM 2325 C CA . ALA A 1 282 ? 10.290 3.461 9.308 1.00 47.88 282 ALA A CA 1
ATOM 2326 C C . ALA A 1 282 ? 9.441 4.039 10.459 1.00 47.88 282 ALA A C 1
ATOM 2328 O O . ALA A 1 282 ? 8.683 4.991 10.277 1.00 47.88 282 ALA A O 1
ATOM 2329 N N . TYR A 1 283 ? 9.689 3.539 11.669 1.00 47.91 283 TYR A N 1
ATOM 2330 C CA . TYR A 1 283 ? 8.994 3.930 12.883 1.00 47.91 283 TYR A CA 1
ATOM 2331 C C . TYR A 1 283 ? 9.505 5.213 13.557 1.00 47.91 283 TYR A C 1
ATOM 2333 O O . TYR A 1 283 ? 8.709 5.957 14.119 1.00 47.91 283 TYR A O 1
ATOM 2341 N N . THR A 1 284 ? 10.795 5.551 13.441 1.00 50.50 284 THR A N 1
ATOM 2342 C CA . THR A 1 284 ? 11.313 6.845 13.938 1.00 50.50 284 THR A CA 1
ATOM 2343 C C . THR A 1 284 ? 10.945 8.018 13.026 1.00 50.50 284 THR A C 1
ATOM 2345 O O . THR A 1 284 ? 11.286 9.161 13.318 1.00 50.50 284 THR A O 1
ATOM 2348 N N . SER A 1 285 ? 10.224 7.765 11.927 1.00 64.44 285 SER A N 1
ATOM 2349 C CA . SER A 1 285 ? 9.768 8.808 11.012 1.00 64.44 285 SER A CA 1
ATOM 2350 C C . SER A 1 285 ? 8.394 9.384 11.362 1.00 64.44 285 SER A C 1
ATOM 2352 O O . SER A 1 285 ? 8.060 10.443 10.842 1.00 64.44 285 SER A O 1
ATOM 2354 N N . PHE A 1 286 ? 7.614 8.755 12.252 1.00 76.88 286 PHE A N 1
ATOM 2355 C CA . PHE A 1 286 ? 6.292 9.267 12.642 1.00 76.88 286 PHE A CA 1
ATOM 2356 C C . PHE A 1 286 ? 6.300 10.662 13.287 1.00 76.88 286 PHE A C 1
ATOM 2358 O O . PHE A 1 286 ? 5.422 11.456 12.939 1.00 76.88 286 PHE A O 1
ATOM 2365 N N . PRO A 1 287 ? 7.296 11.034 14.120 1.00 81.75 287 PRO A N 1
ATOM 2366 C CA . PRO A 1 287 ? 7.390 12.386 14.673 1.00 81.75 287 PRO A CA 1
ATOM 2367 C C . PRO A 1 287 ? 7.339 13.503 13.622 1.00 81.75 287 PRO A C 1
ATOM 2369 O O . PRO A 1 287 ? 6.790 14.570 13.893 1.00 81.75 287 PRO A O 1
ATOM 2372 N N . LYS A 1 288 ? 7.823 13.254 12.394 1.00 86.44 288 LYS A N 1
ATOM 2373 C CA . LYS A 1 288 ? 7.798 14.249 11.308 1.00 86.44 288 LYS A CA 1
ATOM 2374 C C . LYS A 1 288 ? 6.389 14.540 10.770 1.00 86.44 288 LYS A C 1
ATOM 2376 O O . LYS A 1 288 ? 6.218 15.545 10.094 1.00 86.44 288 LYS A O 1
ATOM 2381 N N . TYR A 1 289 ? 5.407 13.673 11.040 1.00 92.19 289 TYR A N 1
ATOM 2382 C CA . TYR A 1 289 ? 4.002 13.880 10.667 1.00 92.19 289 TYR A CA 1
ATOM 2383 C C . TYR A 1 289 ? 3.175 14.467 11.820 1.00 92.19 289 TYR A C 1
ATOM 2385 O O . TYR A 1 289 ? 2.214 15.187 11.570 1.00 92.19 289 TYR A O 1
ATOM 2393 N N . ILE A 1 290 ? 3.561 14.188 13.074 1.00 92.88 290 ILE A N 1
ATOM 2394 C CA . ILE A 1 290 ? 2.819 14.613 14.271 1.00 92.88 290 ILE A CA 1
ATOM 2395 C C . ILE A 1 290 ? 2.781 16.139 14.381 1.00 92.88 290 ILE A C 1
ATOM 2397 O O . ILE A 1 290 ? 1.694 16.706 14.433 1.00 92.88 290 ILE A O 1
ATOM 2401 N N . LYS A 1 291 ? 3.942 16.809 14.376 1.00 93.25 291 LYS A N 1
ATOM 2402 C CA . LYS A 1 291 ? 3.995 18.272 14.534 1.00 93.25 291 LYS A CA 1
ATOM 2403 C C . LYS A 1 291 ? 3.185 19.007 13.449 1.00 93.25 291 LYS A C 1
ATOM 2405 O O . LYS A 1 291 ? 2.317 19.788 13.818 1.00 93.25 291 LYS A O 1
ATOM 2410 N N . PRO A 1 292 ? 3.351 18.706 12.147 1.00 95.25 292 PRO A N 1
ATOM 2411 C CA . PRO A 1 292 ? 2.532 19.328 11.110 1.00 95.25 292 PRO A CA 1
ATOM 2412 C C . PRO A 1 292 ? 1.018 19.161 11.294 1.00 95.25 292 PRO A C 1
ATOM 2414 O O . PRO A 1 292 ? 0.275 20.108 11.072 1.00 95.25 292 PRO A O 1
ATOM 2417 N N . LEU A 1 293 ? 0.542 17.982 11.710 1.00 95.56 293 LEU A N 1
ATOM 2418 C CA . LEU A 1 293 ? -0.889 17.769 11.963 1.00 95.56 293 LEU A CA 1
ATOM 2419 C C . LEU A 1 293 ? -1.379 18.528 13.203 1.00 95.56 293 LEU A C 1
ATOM 2421 O O . LEU A 1 293 ? -2.512 19.001 13.211 1.00 95.56 293 LEU A O 1
ATOM 2425 N N . GLN A 1 294 ? -0.539 18.675 14.233 1.00 95.69 294 GLN A N 1
ATOM 2426 C CA . GLN A 1 294 ? -0.849 19.530 15.384 1.00 95.69 294 GLN A CA 1
ATOM 2427 C C . GLN A 1 294 ? -0.946 20.998 14.974 1.00 95.69 294 GLN A C 1
ATOM 2429 O O . GLN A 1 294 ? -1.869 21.684 15.400 1.00 95.69 294 GLN A O 1
ATOM 2434 N N . ASP A 1 295 ? -0.030 21.462 14.122 1.00 95.00 295 ASP A N 1
ATOM 2435 C CA . ASP A 1 295 ? -0.042 22.832 13.617 1.00 95.00 295 ASP A CA 1
ATOM 2436 C C . ASP A 1 295 ? -1.341 23.103 12.836 1.00 95.00 295 ASP A C 1
ATOM 2438 O O . ASP A 1 295 ? -1.974 24.131 13.061 1.00 95.00 295 ASP A O 1
ATOM 2442 N N . VAL A 1 296 ? -1.808 22.151 12.011 1.00 95.00 296 VAL A N 1
ATOM 2443 C CA . VAL A 1 296 ? -3.084 22.250 11.267 1.00 95.00 296 VAL A CA 1
ATOM 2444 C C . VAL A 1 296 ? -4.290 22.497 12.182 1.00 95.00 296 VAL A C 1
ATOM 2446 O O . VAL A 1 296 ? -5.159 23.282 11.814 1.00 95.00 296 VAL A O 1
ATOM 2449 N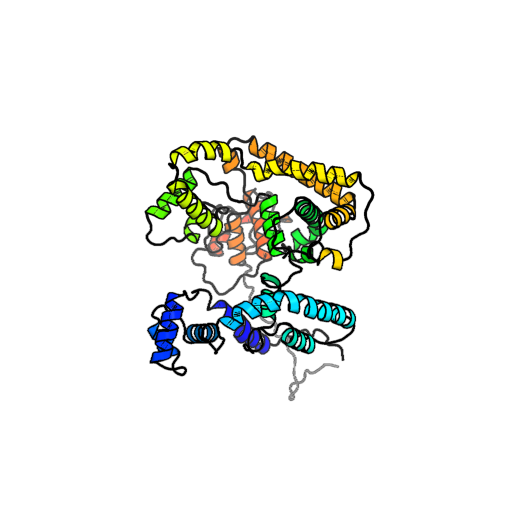 N . LEU A 1 297 ? -4.344 21.901 13.381 1.00 93.94 297 LEU A N 1
ATOM 2450 C CA . LEU A 1 297 ? -5.463 22.105 14.317 1.00 93.94 297 LEU A CA 1
ATOM 2451 C C . LEU A 1 297 ? -5.597 23.557 14.802 1.00 93.94 297 LEU A C 1
ATOM 2453 O O . LEU A 1 297 ? -6.705 23.987 15.152 1.00 93.94 297 LEU A O 1
ATOM 2457 N N . ASN A 1 298 ? -4.488 24.302 14.798 1.00 93.94 298 ASN A N 1
ATOM 2458 C CA . ASN A 1 298 ? -4.427 25.696 15.231 1.00 93.94 298 ASN A CA 1
ATOM 2459 C C . ASN A 1 298 ? -4.823 26.686 14.127 1.00 93.94 298 ASN A C 1
ATOM 2461 O O . ASN A 1 298 ? -5.059 27.857 14.420 1.00 93.94 298 ASN A O 1
ATOM 2465 N N . PHE A 1 299 ? -4.910 26.242 12.871 1.00 89.81 299 PHE A N 1
ATOM 2466 C CA . PHE A 1 299 ? -5.355 27.089 11.769 1.00 89.81 299 PHE A CA 1
ATOM 2467 C C . PHE A 1 299 ? -6.891 27.105 11.657 1.00 89.81 299 PHE A C 1
ATOM 2469 O O . PHE A 1 299 ? -7.566 26.148 12.063 1.00 89.81 299 PHE A O 1
ATOM 2476 N N . PRO A 1 300 ? -7.474 28.202 11.136 1.00 89.19 300 PRO A N 1
ATOM 2477 C CA . PRO A 1 300 ? -8.885 28.227 10.774 1.00 89.19 300 PRO A CA 1
ATOM 2478 C C . PRO A 1 300 ? -9.174 27.177 9.696 1.00 89.19 300 PRO A C 1
ATOM 2480 O O . PRO A 1 300 ? -8.307 26.843 8.888 1.00 89.19 300 PRO A O 1
ATOM 2483 N N . GLN A 1 301 ? -10.398 26.649 9.702 1.00 88.75 301 GLN A N 1
ATOM 2484 C CA . GLN A 1 301 ? -10.825 25.693 8.688 1.00 88.75 301 GLN A CA 1
ATOM 2485 C C . GLN A 1 301 ? -10.887 26.399 7.332 1.00 88.75 301 GLN A C 1
ATOM 2487 O O . GLN A 1 301 ? -11.507 27.455 7.203 1.00 88.75 301 GLN A O 1
ATOM 2492 N N . SER A 1 302 ? -10.231 25.808 6.341 1.00 91.31 302 SER A N 1
ATOM 2493 C CA . SER A 1 302 ? -10.212 26.324 4.975 1.00 91.31 302 SER A CA 1
ATOM 2494 C C . SER A 1 302 ? -11.368 25.746 4.165 1.00 91.31 302 SER A C 1
ATOM 2496 O O . SER A 1 302 ? -11.879 24.663 4.461 1.00 91.31 302 SER A O 1
ATOM 2498 N N . GLU A 1 303 ? -11.773 26.456 3.115 1.00 89.75 303 GLU A N 1
ATOM 2499 C CA . GLU A 1 303 ? -12.733 25.926 2.149 1.00 89.75 303 GLU A CA 1
ATOM 2500 C C . GLU A 1 303 ? -12.158 24.700 1.430 1.00 89.75 303 GLU A C 1
ATOM 2502 O O . GLU A 1 303 ? -10.956 24.609 1.165 1.00 89.75 303 GLU A O 1
ATOM 2507 N N . VAL A 1 304 ? -13.030 23.741 1.113 1.00 87.00 304 VAL A N 1
ATOM 2508 C CA . VAL A 1 304 ? -12.649 22.536 0.371 1.00 87.00 304 VAL A CA 1
ATOM 2509 C C . VAL A 1 304 ? -12.310 22.947 -1.067 1.00 87.00 304 VAL A C 1
ATOM 2511 O O . VAL A 1 304 ? -13.198 23.451 -1.759 1.00 87.00 304 VAL A O 1
ATOM 2514 N N . PRO A 1 305 ? -11.075 22.716 -1.558 1.00 83.19 305 PRO A N 1
ATOM 2515 C CA . PRO A 1 305 ? -10.746 22.978 -2.951 1.00 83.19 305 PRO A CA 1
ATOM 2516 C C . PRO A 1 305 ? -11.635 22.159 -3.885 1.00 83.19 305 PRO A C 1
ATOM 2518 O O . PRO A 1 305 ? -12.015 21.024 -3.578 1.00 83.19 305 PRO A O 1
ATOM 2521 N N . SER A 1 306 ? -11.951 22.718 -5.048 1.00 81.19 306 SER A N 1
ATOM 2522 C CA . SER A 1 306 ? -12.752 22.027 -6.048 1.00 81.19 306 SER A CA 1
ATOM 2523 C C . SER A 1 306 ? -12.046 20.758 -6.535 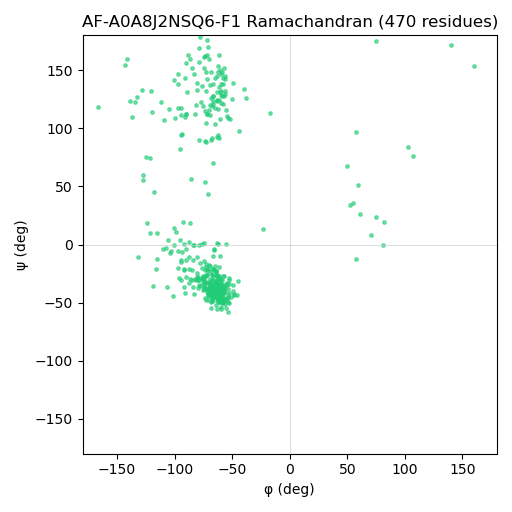1.00 81.19 306 SER A C 1
ATOM 2525 O O . SER A 1 306 ? -10.817 20.643 -6.533 1.00 81.19 306 SER A O 1
ATOM 2527 N N . TYR A 1 307 ? -12.828 19.784 -7.002 1.00 77.19 307 TYR A N 1
ATOM 2528 C CA . TYR A 1 307 ? -12.266 18.550 -7.552 1.00 77.19 307 TYR A CA 1
ATOM 2529 C C . TYR A 1 307 ? -11.317 18.823 -8.734 1.00 77.19 307 TYR A C 1
ATOM 2531 O O . TYR A 1 307 ? -10.292 18.157 -8.867 1.00 77.19 307 TYR A O 1
ATOM 2539 N N . GLU A 1 308 ? -11.613 19.838 -9.551 1.00 74.88 308 GLU A N 1
ATOM 2540 C CA . GLU A 1 308 ? -10.755 20.285 -10.656 1.00 74.88 308 GLU A CA 1
ATOM 2541 C C . GLU A 1 308 ? -9.403 20.805 -10.150 1.00 74.88 308 GLU A C 1
ATOM 2543 O O . GLU A 1 308 ? -8.357 20.393 -10.658 1.00 74.88 308 GLU A O 1
ATOM 2548 N N . GLN A 1 309 ? -9.401 21.621 -9.088 1.00 80.81 309 GLN A N 1
ATOM 2549 C CA . GLN A 1 309 ? -8.172 22.110 -8.447 1.00 80.81 309 GLN A CA 1
ATOM 2550 C C . GLN A 1 309 ? -7.305 20.960 -7.916 1.00 80.81 309 GLN A C 1
ATOM 2552 O O . GLN A 1 309 ? -6.078 21.034 -7.962 1.00 80.81 309 GLN A O 1
ATOM 2557 N N . LEU A 1 310 ? -7.930 19.877 -7.445 1.00 80.50 310 LEU A N 1
ATOM 2558 C CA . LEU A 1 310 ? -7.224 18.688 -6.969 1.00 80.50 310 LEU A CA 1
ATOM 2559 C C . LEU A 1 310 ? -6.763 17.762 -8.099 1.00 80.50 310 LEU A C 1
ATOM 2561 O O . LEU A 1 310 ? -5.822 17.003 -7.890 1.00 80.50 310 LEU A O 1
ATOM 2565 N N . CYS A 1 311 ? -7.388 17.779 -9.277 1.00 75.50 311 CYS A N 1
ATOM 2566 C CA . CYS A 1 311 ? -6.996 16.906 -10.387 1.00 75.50 311 CYS A CA 1
ATOM 2567 C C . CYS A 1 311 ? -5.772 17.427 -11.141 1.00 75.50 311 CYS A C 1
ATOM 2569 O O . CYS A 1 311 ? -4.909 16.636 -11.509 1.00 75.50 311 CYS A O 1
ATOM 2571 N N . HIS A 1 312 ? -5.636 18.739 -11.326 1.00 77.12 312 HIS A N 1
ATOM 2572 C CA . HIS A 1 312 ? -4.604 19.318 -12.194 1.00 77.12 312 HIS A CA 1
ATOM 2573 C C . HIS A 1 312 ? -3.256 19.525 -11.501 1.00 77.12 312 HIS A C 1
ATOM 2575 O O . HIS A 1 312 ? -2.697 20.617 -11.486 1.00 77.12 312 HIS A O 1
ATOM 2581 N N . SER A 1 313 ? -2.705 18.448 -10.939 1.00 76.50 313 SER A N 1
ATOM 2582 C CA . SER A 1 313 ? -1.410 18.462 -10.265 1.00 76.50 313 SER A CA 1
ATOM 2583 C C . SER A 1 313 ? -1.287 19.602 -9.222 1.00 76.50 313 SER A C 1
ATOM 2585 O O . SER A 1 313 ? -0.439 20.487 -9.384 1.00 76.50 313 SER A O 1
ATOM 2587 N N . PRO A 1 314 ? -2.046 19.539 -8.114 1.00 86.94 314 PRO A N 1
ATOM 2588 C CA . PRO A 1 314 ? -2.116 20.611 -7.127 1.00 86.94 314 PRO A CA 1
ATOM 2589 C C . PRO A 1 314 ? -0.735 20.982 -6.566 1.00 86.94 314 PRO A C 1
ATOM 2591 O O . PRO A 1 314 ? 0.156 20.131 -6.378 1.00 86.94 314 PRO A O 1
ATOM 2594 N N . ASP A 1 315 ? -0.551 22.278 -6.332 1.00 91.44 315 ASP A N 1
ATOM 2595 C CA . ASP A 1 315 ? 0.607 22.823 -5.632 1.00 91.44 315 ASP A CA 1
ATOM 2596 C C . ASP A 1 315 ? 0.483 22.640 -4.110 1.00 91.44 315 ASP A C 1
ATOM 2598 O O . ASP A 1 315 ? -0.487 22.075 -3.607 1.00 91.44 315 ASP A O 1
ATOM 2602 N N . ASP A 1 316 ? 1.502 23.067 -3.363 1.00 92.56 316 ASP A N 1
ATOM 2603 C CA . ASP A 1 316 ? 1.502 22.868 -1.911 1.00 92.56 316 ASP A CA 1
ATOM 2604 C C . ASP A 1 316 ? 0.447 23.705 -1.204 1.00 92.56 316 ASP A C 1
ATOM 2606 O O . ASP A 1 316 ? -0.139 23.224 -0.240 1.00 92.56 316 ASP A O 1
ATOM 2610 N N . THR A 1 317 ? 0.160 24.907 -1.697 1.00 94.69 317 THR A N 1
ATOM 2611 C CA . THR A 1 317 ? -0.858 25.784 -1.120 1.00 94.69 317 THR A CA 1
ATOM 2612 C C . THR A 1 317 ? -2.232 25.126 -1.195 1.00 94.69 317 THR A C 1
ATOM 2614 O O . THR A 1 317 ? -2.922 25.031 -0.183 1.00 94.69 317 THR A O 1
ATOM 2617 N N . ILE A 1 318 ? -2.600 24.581 -2.360 1.00 95.00 318 ILE A N 1
ATOM 2618 C CA . ILE A 1 318 ? -3.867 23.863 -2.550 1.00 95.00 318 ILE A CA 1
ATOM 2619 C C . ILE A 1 318 ? -3.934 22.635 -1.637 1.00 95.00 318 ILE A C 1
ATOM 2621 O O . ILE A 1 318 ? -4.961 22.390 -1.008 1.00 95.00 318 ILE A O 1
ATOM 2625 N N . LEU A 1 319 ? -2.846 21.869 -1.531 1.00 96.00 319 LEU A N 1
ATOM 2626 C CA . LEU A 1 319 ? -2.809 20.669 -0.692 1.00 96.00 319 LEU A CA 1
ATOM 2627 C C . LEU A 1 319 ? -2.906 20.994 0.806 1.00 96.00 319 LEU A C 1
ATOM 2629 O O . LEU A 1 319 ? -3.580 20.272 1.541 1.00 96.00 319 LEU A O 1
ATOM 2633 N N . TRP A 1 320 ? -2.271 22.073 1.267 1.00 96.75 320 TRP A N 1
ATOM 2634 C CA . TRP A 1 320 ? -2.378 22.531 2.654 1.00 96.75 320 TRP A CA 1
ATOM 2635 C C . TRP A 1 320 ? -3.777 23.054 2.976 1.00 96.75 320 TRP A C 1
ATOM 2637 O O . TRP A 1 320 ? -4.339 22.655 3.996 1.00 96.75 320 TRP A O 1
ATOM 2647 N N . ASN A 1 321 ? -4.374 23.850 2.084 1.00 95.06 321 ASN A N 1
ATOM 2648 C CA . ASN A 1 321 ? -5.764 24.292 2.221 1.00 95.06 321 ASN A CA 1
ATOM 2649 C C . ASN A 1 321 ? -6.713 23.091 2.256 1.00 95.06 321 ASN A C 1
ATOM 2651 O O . ASN A 1 321 ? -7.618 23.028 3.087 1.00 95.06 321 ASN A O 1
ATOM 2655 N N . TYR A 1 322 ? -6.463 22.089 1.408 1.00 96.00 322 TYR A N 1
ATOM 2656 C CA . TYR A 1 322 ? -7.250 20.868 1.422 1.00 96.00 322 TYR A CA 1
ATOM 2657 C C . TYR A 1 322 ? -7.124 20.127 2.753 1.00 96.00 322 TYR A C 1
ATOM 2659 O O . TYR A 1 322 ? -8.140 19.735 3.319 1.00 96.00 322 TYR A O 1
ATOM 2667 N N . LEU A 1 323 ? -5.913 19.987 3.298 1.00 96.38 323 LEU A N 1
ATOM 2668 C CA . LEU A 1 323 ? -5.691 19.362 4.604 1.00 96.38 323 LEU A CA 1
ATOM 2669 C C . LEU A 1 323 ? -6.421 20.112 5.731 1.00 96.38 323 LEU A C 1
ATOM 2671 O O . LEU A 1 323 ? -7.037 19.473 6.579 1.00 96.38 323 LEU A O 1
ATOM 2675 N N . GLN A 1 324 ? -6.409 21.448 5.704 1.00 96.12 324 GLN A N 1
ATOM 2676 C CA . GLN A 1 324 ? -7.121 22.312 6.655 1.00 96.12 324 GLN A CA 1
ATOM 2677 C C . GLN A 1 324 ? -8.648 22.265 6.515 1.00 96.12 324 GLN A C 1
ATOM 2679 O O . GLN A 1 324 ? -9.350 22.670 7.436 1.00 96.12 324 GLN A O 1
ATOM 2684 N N . SER A 1 325 ? -9.176 21.791 5.383 1.00 93.94 325 SER A N 1
ATOM 2685 C CA . SER A 1 325 ? -10.624 21.670 5.170 1.00 93.94 325 SER A CA 1
ATOM 2686 C C . SER A 1 325 ? -11.248 20.452 5.868 1.00 93.94 325 SER A C 1
ATOM 2688 O O . SER A 1 325 ? -12.470 20.389 6.026 1.00 93.94 325 SER A O 1
ATOM 2690 N N . PHE A 1 326 ? -10.432 19.478 6.299 1.00 92.69 326 PHE A N 1
ATOM 2691 C CA . PHE A 1 326 ? -10.917 18.288 7.003 1.00 92.69 326 PHE A CA 1
ATOM 2692 C C . PHE A 1 326 ? -11.452 18.628 8.397 1.00 92.69 326 PHE A C 1
ATOM 2694 O O . PHE A 1 326 ? -10.959 19.523 9.077 1.00 92.69 326 PHE A O 1
ATOM 2701 N N . ASP A 1 327 ? -12.445 17.850 8.834 1.00 92.44 327 ASP A N 1
ATOM 2702 C CA . ASP A 1 327 ? -12.967 17.911 10.197 1.00 92.44 327 ASP A CA 1
ATOM 2703 C C . ASP A 1 327 ? -11.830 17.692 11.209 1.00 92.44 327 ASP A C 1
ATOM 2705 O O . ASP A 1 327 ? -11.070 16.718 11.110 1.00 92.44 327 ASP A O 1
ATOM 2709 N N . LYS A 1 328 ? -11.733 18.597 12.190 1.00 94.38 328 LYS A N 1
ATOM 2710 C CA . LYS A 1 328 ? -10.730 18.546 13.257 1.00 94.38 328 LYS A CA 1
ATOM 2711 C C . LYS A 1 328 ? -10.765 17.215 14.004 1.00 94.38 328 LYS A C 1
ATOM 2713 O O . LYS A 1 328 ? -9.700 16.702 14.330 1.00 94.38 328 LYS A O 1
ATOM 2718 N N . ILE A 1 329 ? -11.940 16.601 14.163 1.00 95.00 329 ILE A N 1
ATOM 2719 C CA . ILE A 1 329 ? -12.103 15.290 14.808 1.00 95.00 329 ILE A CA 1
ATOM 2720 C C . ILE A 1 329 ? -11.302 14.210 14.066 1.00 95.00 329 ILE A C 1
ATOM 2722 O O . ILE A 1 329 ? -10.624 13.393 14.687 1.00 95.00 329 ILE A O 1
ATOM 2726 N N . ILE A 1 330 ? -11.322 14.219 12.728 1.00 93.88 330 ILE A N 1
ATOM 2727 C CA . ILE A 1 330 ? -10.575 13.244 11.915 1.00 93.88 330 ILE A CA 1
ATOM 2728 C C . ILE A 1 330 ? -9.066 13.477 12.065 1.00 93.88 330 ILE A C 1
ATOM 2730 O O . ILE A 1 330 ? -8.289 12.521 12.135 1.00 93.88 330 ILE A O 1
ATOM 2734 N N . ILE A 1 331 ? -8.634 14.739 12.123 1.00 95.25 331 ILE A N 1
ATOM 2735 C CA . ILE A 1 331 ? -7.222 15.104 12.304 1.00 95.25 331 ILE A CA 1
ATOM 2736 C C . ILE A 1 331 ? -6.733 14.684 13.698 1.00 95.25 331 ILE A C 1
ATOM 2738 O O . ILE A 1 331 ? -5.658 14.095 13.817 1.00 95.25 331 ILE A O 1
ATOM 2742 N N . GLU A 1 332 ? -7.527 14.920 14.741 1.00 97.06 332 GLU A N 1
ATOM 2743 C CA . GLU A 1 332 ? -7.247 14.491 16.115 1.00 97.06 332 GLU A CA 1
ATOM 2744 C C . GLU A 1 332 ? -7.171 12.967 16.239 1.00 97.06 332 GLU A C 1
ATOM 2746 O O . GLU A 1 332 ? -6.239 12.441 16.851 1.00 97.06 332 GLU A O 1
ATOM 2751 N N . GLU A 1 333 ? -8.099 12.243 15.609 1.00 96.75 333 GLU A N 1
ATOM 2752 C CA . GLU A 1 333 ? -8.055 10.783 15.554 1.00 96.75 333 GLU A CA 1
ATOM 2753 C C . GLU A 1 333 ? -6.803 10.286 14.821 1.00 96.75 333 GLU A C 1
ATOM 2755 O O . GLU A 1 333 ? -6.117 9.388 15.306 1.00 96.75 333 GLU A O 1
ATOM 2760 N N . THR A 1 334 ? -6.441 10.923 13.705 1.00 96.06 334 THR A N 1
ATOM 2761 C CA . THR A 1 334 ? -5.200 10.616 12.977 1.00 96.06 334 THR A CA 1
ATOM 2762 C C . THR A 1 334 ? -3.968 10.843 13.855 1.00 96.06 334 THR A C 1
ATOM 2764 O O . THR A 1 334 ? -3.053 10.021 13.870 1.00 96.06 334 THR A O 1
ATOM 2767 N N . LEU A 1 335 ? -3.937 11.933 14.624 1.00 96.12 335 LEU A N 1
ATOM 2768 C CA . LEU A 1 335 ? -2.860 12.225 15.569 1.00 96.12 335 LEU A CA 1
ATOM 2769 C C . LEU A 1 335 ? -2.768 11.192 16.692 1.00 96.12 335 LEU A C 1
ATOM 2771 O O . LEU A 1 335 ? -1.657 10.799 17.054 1.00 96.12 335 LEU A O 1
ATOM 2775 N N . ARG A 1 336 ? -3.906 10.767 17.249 1.00 95.31 336 ARG A N 1
ATOM 2776 C CA . ARG A 1 336 ? -3.964 9.728 18.284 1.00 95.31 336 ARG A CA 1
ATOM 2777 C C . ARG A 1 336 ? -3.381 8.418 17.760 1.00 95.31 336 ARG A C 1
ATOM 2779 O O . ARG A 1 336 ? -2.421 7.926 18.347 1.00 95.31 336 ARG A O 1
ATOM 2786 N N . ASP A 1 337 ? -3.873 7.934 16.621 1.00 91.88 337 ASP A N 1
ATOM 2787 C CA . ASP A 1 337 ? -3.377 6.716 15.971 1.00 91.88 337 ASP A CA 1
ATOM 2788 C C . ASP A 1 337 ? -1.863 6.780 15.720 1.00 91.88 337 ASP A C 1
ATOM 2790 O O . ASP A 1 337 ? -1.125 5.839 16.009 1.00 91.88 337 ASP A O 1
ATOM 2794 N N . LEU A 1 338 ? -1.367 7.904 15.191 1.00 90.50 338 LEU A N 1
ATOM 2795 C CA . LEU A 1 338 ? 0.058 8.075 14.905 1.00 90.50 338 LEU A CA 1
ATOM 2796 C C . LEU A 1 338 ? 0.914 8.064 16.172 1.00 90.50 338 LEU A C 1
ATOM 2798 O O . LEU A 1 338 ? 2.007 7.496 16.157 1.00 90.50 338 LEU A O 1
ATOM 2802 N N . LYS A 1 339 ? 0.438 8.679 17.259 1.00 90.44 339 LYS A N 1
ATOM 2803 C CA . LYS A 1 339 ? 1.124 8.657 18.557 1.00 90.44 339 LYS A CA 1
ATOM 2804 C C . LYS A 1 339 ? 1.157 7.246 19.135 1.00 90.44 339 LYS A C 1
ATOM 2806 O O . LYS A 1 339 ? 2.215 6.820 19.584 1.00 90.44 339 LYS A O 1
ATOM 2811 N N . GLU A 1 340 ? 0.051 6.509 19.073 1.00 87.94 340 GLU A N 1
ATOM 2812 C CA . GLU A 1 340 ? -0.006 5.110 19.511 1.00 87.94 340 GLU A CA 1
ATOM 2813 C C . GLU A 1 340 ? 0.975 4.239 18.722 1.00 87.94 340 GLU A C 1
ATOM 2815 O O . GLU A 1 340 ? 1.784 3.517 19.308 1.00 87.94 340 GLU A O 1
ATOM 2820 N N . VAL A 1 341 ? 0.982 4.365 17.391 1.00 82.00 341 VAL A N 1
ATOM 2821 C CA . VAL A 1 341 ? 1.929 3.647 16.527 1.00 82.00 341 VAL A CA 1
ATOM 2822 C C . VAL A 1 341 ? 3.376 4.033 16.848 1.00 82.00 341 VAL A C 1
ATOM 2824 O O . VAL A 1 341 ? 4.237 3.154 16.897 1.00 82.00 341 VAL A O 1
ATOM 2827 N N . ALA A 1 342 ? 3.662 5.315 17.096 1.00 82.31 342 ALA A N 1
ATOM 2828 C CA . ALA A 1 342 ? 4.998 5.772 17.474 1.00 82.31 342 ALA A CA 1
ATOM 2829 C C . ALA A 1 342 ? 5.451 5.167 18.814 1.00 82.31 342 ALA A C 1
ATOM 2831 O O . ALA A 1 342 ? 6.557 4.634 18.893 1.00 82.31 342 ALA A O 1
ATOM 2832 N N . VAL A 1 343 ? 4.583 5.163 19.833 1.00 82.69 343 VAL A N 1
ATOM 2833 C CA . VAL A 1 343 ? 4.864 4.559 21.148 1.00 82.69 343 VAL A CA 1
ATOM 2834 C C . VAL A 1 343 ? 5.120 3.060 21.020 1.00 82.69 343 VAL A C 1
ATOM 2836 O O . VAL A 1 343 ? 6.134 2.567 21.517 1.00 82.69 343 VAL A O 1
ATOM 2839 N N . HIS A 1 344 ? 4.247 2.331 20.319 1.00 75.69 344 HIS A N 1
ATOM 2840 C CA . HIS A 1 344 ? 4.431 0.898 20.081 1.00 75.69 344 HIS A CA 1
ATOM 2841 C C . HIS A 1 344 ? 5.752 0.600 19.387 1.00 75.69 344 HIS A C 1
ATOM 2843 O O . HIS A 1 344 ? 6.421 -0.391 19.682 1.00 75.69 344 HIS A O 1
ATOM 2849 N N . ALA A 1 345 ? 6.153 1.472 18.476 1.00 71.25 345 ALA A N 1
ATOM 2850 C CA . ALA A 1 345 ? 7.374 1.264 17.751 1.00 71.25 345 ALA A CA 1
ATOM 2851 C C . ALA A 1 345 ? 8.636 1.607 18.542 1.00 71.25 345 ALA A C 1
ATOM 2853 O O . ALA A 1 345 ? 9.633 0.898 18.426 1.00 71.25 345 ALA A O 1
ATOM 2854 N N . GLU A 1 346 ? 8.603 2.636 19.386 1.00 72.94 346 GLU A N 1
ATOM 2855 C CA . GLU A 1 346 ? 9.675 2.886 20.352 1.00 72.94 346 GLU A CA 1
ATOM 2856 C C . GLU A 1 346 ? 9.824 1.721 21.333 1.00 72.94 346 GLU A C 1
ATOM 2858 O O . GLU A 1 346 ? 10.942 1.306 21.634 1.00 72.94 346 GLU A O 1
ATOM 2863 N N . GLN A 1 347 ? 8.709 1.162 21.811 1.00 75.00 347 GLN A N 1
ATOM 2864 C CA . GLN A 1 347 ? 8.718 -0.037 22.650 1.00 75.00 347 GLN A CA 1
ATOM 2865 C C . GLN A 1 347 ? 9.328 -1.231 21.910 1.00 75.00 347 GLN A C 1
ATOM 2867 O O . GLN A 1 347 ? 10.158 -1.937 22.479 1.00 75.00 347 GLN A O 1
ATOM 2872 N N . PHE A 1 348 ? 8.974 -1.426 20.637 1.00 65.94 348 PHE A N 1
ATOM 2873 C CA . PHE A 1 348 ? 9.552 -2.472 19.796 1.00 65.94 348 PHE A CA 1
ATOM 2874 C C . PHE A 1 348 ? 11.071 -2.314 19.643 1.00 65.94 348 PHE A C 1
ATOM 2876 O O . PHE A 1 348 ? 11.806 -3.281 19.828 1.00 65.94 348 PHE A O 1
ATOM 2883 N N . LEU A 1 349 ? 11.557 -1.098 19.379 1.00 63.94 349 LEU A N 1
ATOM 2884 C CA . LEU A 1 349 ? 12.992 -0.814 19.239 1.00 63.94 349 LEU A CA 1
ATOM 2885 C C . LEU A 1 349 ? 13.783 -1.042 20.538 1.00 63.94 349 LEU A C 1
ATOM 2887 O O . LEU A 1 349 ? 14.986 -1.286 20.484 1.00 63.94 349 LEU A O 1
ATOM 2891 N N . LYS A 1 350 ? 13.122 -0.984 21.701 1.00 68.88 350 LYS A N 1
ATOM 2892 C CA . LYS A 1 350 ? 13.727 -1.282 23.010 1.00 68.88 350 LYS A CA 1
ATOM 2893 C C . LYS A 1 350 ? 13.820 -2.784 23.312 1.00 68.88 350 LYS A C 1
ATOM 2895 O O . LYS A 1 350 ? 14.475 -3.158 24.284 1.00 68.88 350 LYS A O 1
ATOM 2900 N N . LEU A 1 351 ? 13.180 -3.655 22.526 1.00 64.44 351 LEU A N 1
ATOM 2901 C CA . LEU A 1 351 ? 13.278 -5.105 22.721 1.00 64.44 351 LEU A CA 1
ATOM 2902 C C . LEU A 1 351 ? 14.660 -5.629 22.289 1.00 64.44 351 LEU A C 1
ATOM 2904 O O . LEU A 1 351 ? 15.228 -5.112 21.332 1.00 64.44 351 LEU A O 1
ATOM 2908 N N . PRO A 1 352 ? 15.194 -6.691 22.919 1.00 65.31 352 PRO A N 1
ATOM 2909 C CA . PRO A 1 352 ? 16.374 -7.396 22.413 1.00 65.31 352 PRO A CA 1
ATOM 2910 C C . PRO A 1 352 ? 16.159 -7.903 20.977 1.00 65.31 352 PRO A C 1
ATOM 2912 O O . PRO A 1 352 ? 15.058 -8.355 20.660 1.00 65.31 352 PRO A O 1
ATOM 2915 N N . ASN A 1 353 ? 17.199 -7.901 20.130 1.00 53.16 353 ASN A N 1
ATOM 2916 C CA . ASN A 1 353 ? 17.113 -8.299 18.710 1.00 53.16 353 ASN A CA 1
ATOM 2917 C C . ASN A 1 353 ? 16.410 -9.651 18.489 1.00 53.16 353 ASN A C 1
ATOM 2919 O O . ASN A 1 353 ? 15.593 -9.786 17.583 1.00 53.16 353 ASN A O 1
ATOM 2923 N N . GLU A 1 354 ? 16.656 -10.641 19.346 1.00 49.81 354 GLU A N 1
ATOM 2924 C CA . GLU A 1 354 ? 16.003 -11.957 19.279 1.00 49.81 354 GLU A CA 1
ATOM 2925 C C . GLU A 1 354 ? 14.481 -11.871 19.481 1.00 49.81 354 GLU A C 1
ATOM 2927 O O . GLU A 1 354 ? 13.719 -12.556 18.801 1.00 49.81 354 GLU A O 1
ATOM 2932 N N . LYS A 1 355 ? 14.022 -10.972 20.360 1.00 50.81 355 LYS A N 1
ATOM 2933 C CA . LYS A 1 355 ? 12.598 -10.693 20.594 1.00 50.81 355 LYS A CA 1
ATOM 2934 C C . LYS A 1 355 ? 11.997 -9.769 19.538 1.00 50.81 355 LYS A C 1
ATOM 2936 O O . LYS A 1 355 ? 10.811 -9.893 19.273 1.00 50.81 355 LYS A O 1
ATOM 2941 N N . GLN A 1 356 ? 12.782 -8.894 18.907 1.00 53.34 356 GLN A N 1
ATOM 2942 C CA . GLN A 1 356 ? 12.345 -8.129 17.730 1.00 53.34 356 GLN A CA 1
ATOM 2943 C C . GLN A 1 356 ? 12.112 -9.049 16.522 1.00 53.34 356 GLN A C 1
ATOM 2945 O O . GLN A 1 356 ? 11.127 -8.892 15.804 1.00 53.34 356 GLN A O 1
ATOM 2950 N N . LEU A 1 357 ? 12.987 -10.045 16.332 1.00 49.31 357 LEU A N 1
ATOM 2951 C CA . LEU A 1 357 ? 12.869 -11.083 15.302 1.00 49.31 357 LEU A CA 1
ATOM 2952 C C . LEU A 1 357 ? 11.727 -12.072 15.587 1.00 49.31 357 LEU A C 1
ATOM 2954 O O . LEU A 1 357 ? 11.116 -12.584 14.648 1.00 49.31 357 LEU A O 1
ATOM 2958 N N . ALA A 1 358 ? 11.443 -12.338 16.866 1.00 42.75 358 ALA A N 1
ATOM 2959 C CA . ALA A 1 358 ? 10.332 -13.178 17.313 1.00 42.75 358 ALA A CA 1
ATOM 2960 C C . ALA A 1 358 ? 9.009 -12.415 17.493 1.00 42.75 358 ALA A C 1
ATOM 2962 O O . ALA A 1 358 ? 7.970 -13.050 17.677 1.00 42.75 358 ALA A O 1
ATOM 2963 N N . TYR A 1 359 ? 9.028 -11.077 17.446 1.00 41.75 359 TYR A N 1
ATOM 2964 C CA . TYR A 1 359 ? 7.822 -10.267 17.559 1.00 41.75 359 TYR A CA 1
ATOM 2965 C C . TYR A 1 359 ? 6.891 -10.674 16.423 1.00 41.75 359 TYR A C 1
ATOM 2967 O O . TYR A 1 359 ? 7.327 -10.729 15.265 1.00 41.75 359 TYR A O 1
ATOM 2975 N N . PRO A 1 360 ? 5.633 -11.007 16.725 1.00 41.78 360 PRO A N 1
ATOM 2976 C CA . PRO A 1 360 ? 4.759 -11.604 15.749 1.00 41.78 360 PRO A CA 1
ATOM 2977 C C . PRO A 1 360 ? 4.523 -10.583 14.640 1.00 41.78 360 PRO A C 1
ATOM 2979 O O . PRO A 1 360 ? 3.722 -9.659 14.746 1.00 41.78 360 PRO A O 1
ATOM 2982 N N . HIS A 1 361 ? 5.191 -10.780 13.506 1.00 43.09 361 HIS A N 1
ATOM 2983 C CA . HIS A 1 361 ? 4.634 -10.395 12.223 1.00 43.09 361 HIS A CA 1
ATOM 2984 C C . HIS A 1 361 ? 3.420 -11.295 11.988 1.00 43.09 361 HIS A C 1
ATOM 2986 O O . HIS A 1 361 ? 3.425 -12.174 11.130 1.00 43.09 361 HIS A O 1
ATOM 2992 N N . GLU A 1 362 ? 2.362 -11.062 12.762 1.00 38.06 362 GLU A N 1
ATOM 2993 C CA . GLU A 1 362 ? 1.036 -11.666 12.675 1.00 38.06 362 GLU A CA 1
ATOM 2994 C C . GLU A 1 362 ? 0.293 -11.152 11.432 1.00 38.06 362 GLU A C 1
ATOM 2996 O O . GLU A 1 362 ? -0.895 -10.860 11.401 1.00 38.06 362 GLU A O 1
ATOM 3001 N N . LYS A 1 363 ? 1.000 -11.081 10.310 1.00 42.72 363 LYS A N 1
ATOM 3002 C CA . LYS A 1 363 ? 0.394 -11.533 9.076 1.00 42.72 363 LYS A CA 1
ATOM 3003 C C . LYS A 1 363 ? 0.829 -12.967 8.951 1.00 42.72 363 LYS A C 1
ATOM 3005 O O . LYS A 1 363 ? 1.930 -13.223 8.469 1.00 42.72 363 LYS A O 1
ATOM 3010 N N . SER A 1 364 ? -0.050 -13.859 9.419 1.00 42.72 364 SER A N 1
ATOM 3011 C CA . SER A 1 364 ? -0.054 -15.293 9.130 1.00 42.72 364 SER A CA 1
ATOM 3012 C C . SER A 1 364 ? 0.818 -15.563 7.906 1.00 42.72 364 SER A C 1
ATOM 3014 O O . SER A 1 364 ? 0.470 -15.078 6.815 1.00 42.72 364 SER A O 1
ATOM 3016 N N . LYS A 1 365 ? 1.959 -16.257 8.070 1.00 47.06 365 LYS A N 1
ATOM 3017 C CA . LYS A 1 365 ? 2.716 -16.789 6.922 1.00 47.06 365 LYS A CA 1
ATOM 3018 C C . LYS A 1 365 ? 1.672 -17.266 5.918 1.00 47.06 365 LYS A C 1
ATOM 3020 O O . LYS A 1 365 ? 0.770 -17.971 6.363 1.00 47.06 365 LYS A O 1
ATOM 3025 N N . PRO A 1 366 ? 1.689 -16.832 4.642 1.00 50.47 366 PRO A N 1
ATOM 3026 C CA . PRO A 1 366 ? 0.628 -17.183 3.710 1.00 50.47 366 PRO A CA 1
ATOM 3027 C C . PRO A 1 366 ? 0.456 -18.696 3.756 1.00 50.47 366 PRO A C 1
ATOM 3029 O O . PRO A 1 366 ? 1.354 -19.431 3.351 1.00 50.47 366 PRO A O 1
ATOM 3032 N N . ILE A 1 367 ? -0.649 -19.135 4.360 1.00 59.81 367 ILE A N 1
ATOM 3033 C CA . ILE A 1 367 ? -0.835 -20.537 4.713 1.00 59.81 367 ILE A CA 1
ATOM 3034 C C . ILE A 1 367 ? -0.892 -21.266 3.390 1.00 59.81 367 ILE A C 1
ATOM 3036 O O . ILE A 1 367 ? -1.769 -20.988 2.561 1.00 59.81 367 ILE A O 1
ATOM 3040 N N . ASP A 1 368 ? 0.066 -22.158 3.158 1.00 68.00 368 ASP A N 1
ATOM 3041 C CA . ASP A 1 368 ? 0.007 -23.027 1.999 1.00 68.00 368 ASP A CA 1
ATOM 3042 C C . ASP A 1 368 ? -1.161 -23.986 2.213 1.00 68.00 368 ASP A C 1
ATOM 3044 O O . ASP A 1 368 ? -1.021 -25.068 2.770 1.00 68.00 368 ASP A O 1
ATOM 3048 N N . ARG A 1 369 ? -2.346 -23.580 1.747 1.00 75.06 369 ARG A N 1
ATOM 3049 C CA . ARG A 1 369 ? -3.599 -24.338 1.862 1.00 75.06 369 ARG A CA 1
ATOM 3050 C C . ARG A 1 369 ? -3.562 -25.693 1.134 1.00 75.06 369 ARG A C 1
ATOM 3052 O O . ARG A 1 369 ? -4.582 -26.383 1.081 1.00 75.06 369 ARG A O 1
ATOM 3059 N N . ARG A 1 370 ? -2.436 -26.039 0.498 1.00 70.12 370 ARG A N 1
ATOM 3060 C CA . ARG A 1 370 ? -2.174 -27.331 -0.146 1.00 70.12 370 ARG A CA 1
ATOM 3061 C C . ARG A 1 370 ? -1.438 -28.307 0.766 1.00 70.12 370 ARG A C 1
ATOM 3063 O O . ARG A 1 370 ? -1.413 -29.483 0.426 1.00 70.12 370 ARG A O 1
ATOM 3070 N N . LYS A 1 371 ? -0.850 -27.842 1.872 1.00 81.56 371 LYS A N 1
ATOM 3071 C CA . LYS A 1 371 ? -0.112 -28.662 2.833 1.00 81.56 371 LYS A CA 1
ATOM 3072 C C . LYS A 1 371 ? -0.759 -28.561 4.206 1.00 81.56 371 LYS A C 1
ATOM 3074 O O . LYS A 1 371 ? -1.054 -27.467 4.682 1.00 81.56 371 LYS A O 1
ATOM 3079 N N . PHE A 1 372 ? -0.967 -29.709 4.833 1.00 89.62 372 PHE A N 1
ATOM 3080 C CA . PHE A 1 372 ? -1.391 -29.766 6.219 1.00 89.62 372 PHE A CA 1
ATOM 3081 C C . PHE A 1 372 ? -0.175 -29.783 7.146 1.00 89.62 372 PHE A C 1
ATOM 3083 O O . PHE A 1 372 ? 0.755 -30.560 6.933 1.00 89.62 372 PHE A O 1
ATOM 3090 N N . VAL A 1 373 ? -0.189 -28.924 8.161 1.00 87.56 373 VAL A N 1
ATOM 3091 C CA . VAL A 1 373 ? 0.803 -28.894 9.237 1.00 87.56 373 VAL A CA 1
ATOM 3092 C C . VAL A 1 373 ? 0.053 -29.133 10.539 1.00 87.56 373 VAL A C 1
ATOM 3094 O O . VAL A 1 373 ? -0.784 -28.324 10.938 1.00 87.56 373 VAL A O 1
ATOM 3097 N N . ARG A 1 374 ? 0.321 -30.270 11.184 1.00 87.94 374 ARG A N 1
ATOM 3098 C CA . ARG A 1 374 ? -0.301 -30.617 12.464 1.00 87.94 374 ARG A CA 1
ATOM 3099 C C . ARG A 1 374 ? 0.182 -29.654 13.554 1.00 87.94 374 ARG A C 1
ATOM 3101 O O . ARG A 1 374 ? 1.365 -29.336 13.594 1.00 87.94 374 ARG A O 1
ATOM 3108 N N . GLY A 1 375 ? -0.730 -29.202 14.414 1.00 86.31 375 GLY A N 1
ATOM 3109 C CA . GLY A 1 375 ? -0.432 -28.232 15.476 1.00 86.31 375 GLY A CA 1
ATOM 3110 C C . GLY A 1 375 ? -0.398 -26.768 15.021 1.00 86.31 375 GLY A C 1
ATOM 3111 O O . GLY A 1 375 ? -0.206 -25.892 15.853 1.00 86.31 375 GLY A O 1
ATOM 3112 N N . ASP A 1 376 ? -0.627 -26.479 13.735 1.00 90.12 376 ASP A N 1
ATOM 3113 C CA . ASP A 1 376 ? -0.814 -25.115 13.226 1.00 90.12 376 ASP A CA 1
ATOM 3114 C C . ASP A 1 376 ? -2.318 -24.814 13.104 1.00 90.12 376 ASP A C 1
ATOM 3116 O O . ASP A 1 376 ? -3.046 -25.487 12.359 1.00 90.12 376 ASP A O 1
ATOM 3120 N N . SER A 1 377 ? -2.808 -23.828 13.861 1.00 92.31 377 SER A N 1
ATOM 3121 C CA . SER A 1 377 ? -4.240 -23.506 13.977 1.00 92.31 377 SER A CA 1
ATOM 3122 C C . SER A 1 377 ? -4.819 -23.058 12.633 1.00 92.31 377 SER A C 1
ATOM 3124 O O . SER A 1 377 ? -5.920 -23.446 12.231 1.00 92.31 377 SER A O 1
ATOM 3126 N N . ALA A 1 378 ? -4.023 -22.330 11.860 1.00 87.88 378 ALA A N 1
ATOM 3127 C CA . ALA A 1 378 ? -4.396 -21.779 10.573 1.00 87.88 378 ALA A CA 1
ATOM 3128 C C . ALA A 1 378 ? -4.436 -22.842 9.447 1.00 87.88 378 ALA A C 1
ATOM 3130 O O . ALA A 1 378 ? -5.355 -22.857 8.616 1.00 87.88 378 ALA A O 1
ATOM 3131 N N . SER A 1 379 ? -3.485 -23.782 9.436 1.00 90.81 379 SER A N 1
ATOM 3132 C CA . SER A 1 379 ? -3.476 -24.968 8.571 1.00 90.81 379 SER A CA 1
ATOM 3133 C C . SER A 1 379 ? -4.653 -25.888 8.891 1.00 90.81 379 SER A C 1
ATOM 3135 O O . SER A 1 379 ? -5.343 -26.351 7.976 1.00 90.81 379 SER A O 1
ATOM 3137 N N . THR A 1 380 ? -4.949 -26.065 10.180 1.00 93.94 380 THR A N 1
ATOM 3138 C CA . THR A 1 380 ? -6.076 -26.863 10.675 1.00 93.94 380 THR A CA 1
ATOM 3139 C C . THR A 1 380 ? -7.418 -26.272 10.252 1.00 93.94 380 THR A C 1
ATOM 3141 O O . THR A 1 380 ? -8.198 -26.947 9.579 1.00 93.94 380 THR A O 1
ATOM 3144 N N . ALA A 1 381 ? -7.649 -24.983 10.505 1.00 93.19 381 ALA A N 1
ATOM 3145 C CA . ALA A 1 381 ? -8.836 -24.269 10.038 1.00 93.19 381 ALA A CA 1
ATOM 3146 C C . ALA A 1 381 ? -8.995 -24.332 8.508 1.00 93.19 381 ALA A C 1
ATOM 3148 O O . ALA A 1 381 ? -10.097 -24.522 7.983 1.00 93.19 381 ALA A O 1
ATOM 3149 N N . SER A 1 382 ? -7.887 -24.232 7.763 1.00 91.25 382 SER A N 1
ATOM 3150 C CA . SER A 1 382 ? -7.910 -24.390 6.311 1.00 91.25 382 SER A CA 1
ATOM 3151 C C . SER A 1 382 ? -8.316 -25.810 5.909 1.00 91.25 382 SER A C 1
ATOM 3153 O O . SER A 1 382 ? -9.137 -25.952 5.005 1.00 91.25 382 SER A O 1
ATOM 3155 N N . ALA A 1 383 ? -7.783 -26.854 6.550 1.00 92.50 383 ALA A N 1
ATOM 3156 C CA . ALA A 1 383 ? -8.136 -28.243 6.262 1.00 92.50 383 ALA A CA 1
ATOM 3157 C C . ALA A 1 383 ? -9.621 -28.526 6.535 1.00 92.50 383 ALA A C 1
ATOM 3159 O O . ALA A 1 383 ? -10.293 -29.061 5.652 1.00 92.50 383 ALA A O 1
ATOM 3160 N N . ILE A 1 384 ? -10.147 -28.082 7.683 1.00 93.38 384 ILE A N 1
ATOM 3161 C CA . ILE A 1 384 ? -11.567 -28.198 8.058 1.00 93.38 384 ILE A CA 1
ATOM 3162 C C . ILE A 1 384 ? -12.447 -27.548 6.983 1.00 93.38 384 ILE A C 1
ATOM 3164 O O . ILE A 1 384 ? -13.336 -28.198 6.427 1.00 93.38 384 ILE A O 1
ATOM 3168 N N . HIS A 1 385 ? -12.141 -26.303 6.598 1.00 91.62 385 HIS A N 1
ATOM 3169 C CA . HIS A 1 385 ? -12.913 -25.595 5.576 1.00 91.62 385 HIS A CA 1
ATOM 3170 C C . HIS A 1 385 ? -12.844 -26.305 4.215 1.00 91.62 385 HIS A C 1
ATOM 3172 O O . HIS A 1 385 ? -13.856 -26.504 3.545 1.00 91.62 385 HIS A O 1
ATOM 3178 N N . LEU A 1 386 ? -11.655 -26.731 3.792 1.00 89.19 386 LEU A N 1
ATOM 3179 C CA . LEU A 1 386 ? -11.463 -27.369 2.489 1.00 89.19 386 LEU A CA 1
ATOM 3180 C C . LEU A 1 386 ? -12.089 -28.760 2.398 1.00 89.19 386 LEU A C 1
ATOM 3182 O O . LEU A 1 386 ? -12.501 -29.161 1.309 1.00 89.19 386 LEU A O 1
ATOM 3186 N N . ARG A 1 387 ? -12.172 -29.477 3.522 1.00 89.00 387 ARG A N 1
ATOM 3187 C CA . ARG A 1 387 ? -12.877 -30.756 3.650 1.00 89.00 387 ARG A CA 1
ATOM 3188 C C . ARG A 1 387 ? -14.375 -30.593 3.919 1.00 89.00 387 ARG A C 1
ATOM 3190 O O . ARG A 1 387 ? -15.070 -31.601 3.972 1.00 89.00 387 ARG A O 1
ATOM 3197 N N . LYS A 1 388 ? -14.872 -29.352 4.018 1.00 90.12 388 LYS A N 1
ATOM 3198 C CA . LYS A 1 388 ? -16.273 -29.016 4.318 1.00 90.12 388 LYS A CA 1
ATOM 3199 C C . LYS A 1 388 ? -16.776 -29.662 5.614 1.00 90.12 388 LYS A C 1
ATOM 3201 O O . LYS A 1 388 ? -17.935 -30.059 5.700 1.00 90.12 388 LYS A O 1
ATOM 3206 N N . VAL A 1 389 ? -15.901 -29.777 6.610 1.00 91.31 389 VAL A N 1
ATOM 3207 C CA . VAL A 1 389 ? -16.293 -30.209 7.953 1.00 91.31 389 VAL A CA 1
ATOM 3208 C C . VAL A 1 389 ? -16.878 -28.996 8.673 1.00 91.31 389 VAL A C 1
ATOM 3210 O O . VAL A 1 389 ? -16.315 -27.904 8.600 1.00 91.31 389 VAL A O 1
ATOM 3213 N N . ALA A 1 390 ? -18.031 -29.162 9.314 1.00 92.56 390 ALA A N 1
ATOM 3214 C CA . ALA A 1 390 ? -18.647 -28.093 10.090 1.00 92.56 390 ALA A CA 1
ATOM 3215 C C . ALA A 1 390 ? -17.984 -27.986 11.470 1.00 92.56 390 ALA A C 1
ATOM 3217 O O . ALA A 1 390 ? -17.693 -29.006 12.096 1.00 92.56 390 ALA A O 1
ATOM 3218 N N . LEU A 1 391 ? -17.764 -26.753 11.928 1.00 95.00 391 LEU A N 1
ATOM 3219 C CA . LEU A 1 391 ? -17.478 -26.466 13.332 1.00 95.00 391 LEU A CA 1
ATOM 3220 C C . LEU A 1 391 ? -18.799 -26.371 14.098 1.00 95.00 391 LEU A C 1
ATOM 3222 O O . LEU A 1 391 ? -19.790 -25.887 13.543 1.00 95.00 391 LEU A O 1
ATOM 3226 N N . LYS A 1 392 ? -18.795 -26.787 15.365 1.00 95.88 392 LYS A N 1
ATOM 3227 C CA . LYS A 1 392 ? -19.863 -26.433 16.307 1.00 95.88 392 LYS A CA 1
ATOM 3228 C C . LYS A 1 392 ? -19.896 -24.908 16.483 1.00 95.88 392 LYS A C 1
ATOM 3230 O O . LYS A 1 392 ? -18.831 -24.287 16.381 1.00 95.88 392 LYS A O 1
ATOM 3235 N N . PRO A 1 393 ? -21.058 -24.287 16.736 1.00 93.88 393 PRO A N 1
ATOM 3236 C CA . PRO A 1 393 ? -21.123 -22.896 17.179 1.00 93.88 393 PRO A CA 1
ATOM 3237 C C . PRO A 1 393 ? -20.164 -22.655 18.346 1.00 93.88 393 PRO A C 1
ATOM 3239 O O . PRO A 1 393 ? -19.998 -23.517 19.209 1.00 93.88 393 PRO A O 1
ATOM 3242 N N . LYS A 1 394 ? -19.474 -21.511 18.337 1.00 92.12 394 LYS A N 1
ATOM 3243 C CA . LYS A 1 394 ? -18.417 -21.224 19.319 1.00 92.12 394 LYS A CA 1
ATOM 3244 C C . LYS A 1 394 ? -18.992 -21.172 20.739 1.00 92.12 394 LYS A C 1
ATOM 3246 O O . LYS A 1 394 ? -18.311 -21.526 21.692 1.00 92.12 394 LYS A O 1
ATOM 3251 N N . GLU A 1 395 ? -20.246 -20.754 20.843 1.00 91.56 395 GLU A N 1
ATOM 3252 C CA . GLU A 1 395 ? -21.029 -20.593 22.063 1.00 91.56 395 GLU A CA 1
ATOM 3253 C C . GLU A 1 395 ? -21.429 -21.939 22.692 1.00 91.56 395 GLU A C 1
ATOM 3255 O O . GLU A 1 395 ? -21.698 -21.995 23.885 1.00 91.56 395 GLU A O 1
ATOM 3260 N N . GLU A 1 396 ? -21.437 -23.027 21.912 1.00 92.44 396 GLU A N 1
ATOM 3261 C CA . GLU A 1 396 ? -21.811 -24.377 22.367 1.00 92.44 396 GLU A CA 1
ATOM 3262 C C . GLU A 1 396 ? -20.619 -25.194 22.892 1.00 92.44 396 GLU A C 1
ATOM 3264 O O . GLU A 1 396 ? -20.789 -26.336 23.324 1.00 92.44 396 GLU A O 1
ATOM 3269 N N . VAL A 1 397 ? -19.396 -24.657 22.822 1.00 92.25 397 VAL A N 1
ATOM 3270 C CA . VAL A 1 397 ? -18.191 -25.360 23.271 1.00 92.25 397 VAL A CA 1
ATOM 3271 C C . VAL A 1 397 ? -17.648 -24.721 24.541 1.00 92.25 397 VAL A C 1
ATOM 3273 O O . VAL A 1 397 ? -17.034 -23.655 24.512 1.00 92.25 397 VAL A O 1
ATOM 3276 N N . GLU A 1 398 ? -17.817 -25.420 25.659 1.00 90.25 398 GLU A N 1
ATOM 3277 C CA . GLU A 1 398 ? -17.217 -25.035 26.933 1.00 90.25 398 GLU A CA 1
ATOM 3278 C C . GLU A 1 398 ? -15.695 -25.274 26.929 1.00 90.25 398 GLU A C 1
ATOM 3280 O O . GLU A 1 398 ? -15.206 -26.273 26.398 1.00 90.25 398 GLU A O 1
ATOM 3285 N N . ASN A 1 399 ? -14.942 -24.366 27.560 1.00 91.00 399 ASN A N 1
ATOM 3286 C CA . ASN A 1 399 ? -13.495 -24.487 27.802 1.00 91.00 399 ASN A CA 1
ATOM 3287 C C . ASN A 1 399 ? -12.621 -24.631 26.538 1.00 91.00 399 ASN A C 1
ATOM 3289 O O . ASN A 1 399 ? -11.759 -25.509 26.452 1.00 91.00 399 ASN A O 1
ATOM 3293 N N . LEU A 1 400 ? -12.803 -23.738 25.559 1.00 93.81 400 LEU A N 1
ATOM 3294 C CA . LEU A 1 400 ? -11.941 -23.679 24.374 1.00 93.81 400 LEU A CA 1
ATOM 3295 C C . LEU A 1 400 ? -10.474 -23.424 24.748 1.00 93.81 400 LEU A C 1
ATOM 3297 O O . LEU A 1 400 ? -10.140 -22.444 25.412 1.00 93.81 400 LEU A O 1
ATOM 3301 N N . THR A 1 401 ? -9.577 -24.266 24.237 1.00 94.56 401 THR A N 1
ATOM 3302 C CA . THR A 1 401 ? -8.131 -24.019 24.342 1.00 94.56 401 THR A CA 1
ATOM 3303 C C . THR A 1 401 ? -7.710 -22.840 23.460 1.00 94.56 401 THR A C 1
ATOM 3305 O O . THR A 1 401 ? -8.381 -22.518 22.474 1.00 94.56 401 THR A O 1
ATOM 3308 N N . THR A 1 402 ? -6.552 -22.230 23.746 1.00 90.06 402 THR A N 1
ATOM 3309 C CA . THR A 1 402 ? -5.969 -21.162 22.907 1.00 90.06 402 THR A CA 1
ATOM 3310 C C . THR A 1 402 ? -5.894 -21.575 21.436 1.00 90.06 402 THR A C 1
ATOM 3312 O O . THR A 1 402 ? -6.344 -20.844 20.557 1.00 90.06 402 THR A O 1
ATOM 3315 N N . PHE A 1 403 ? -5.441 -22.804 21.173 1.00 94.12 403 PHE A N 1
ATOM 3316 C CA . PHE A 1 403 ? -5.366 -23.365 19.826 1.00 94.12 403 PHE A CA 1
ATOM 3317 C C . PHE A 1 403 ? -6.736 -23.421 19.129 1.00 94.12 403 PHE A C 1
ATOM 3319 O O . PHE A 1 403 ? -6.863 -23.051 17.963 1.00 94.12 403 PHE A O 1
ATOM 3326 N N . GLN A 1 404 ? -7.785 -23.854 19.831 1.00 95.44 404 GLN A N 1
ATOM 3327 C CA . GLN A 1 404 ? -9.134 -23.948 19.265 1.00 95.44 404 GLN A CA 1
ATOM 3328 C C . GLN A 1 404 ? -9.739 -22.567 18.994 1.00 95.44 404 GLN A C 1
ATOM 3330 O O . GLN A 1 404 ? -10.370 -22.371 17.953 1.00 95.44 404 GLN A O 1
ATOM 3335 N N . MET A 1 405 ? -9.505 -21.590 19.877 1.00 91.50 405 MET A N 1
ATOM 3336 C CA . MET A 1 405 ? -9.923 -20.204 19.646 1.00 91.50 405 MET A CA 1
ATOM 3337 C C . MET A 1 405 ? -9.294 -19.624 18.372 1.00 91.50 405 MET A C 1
ATOM 3339 O O . MET A 1 405 ? -9.987 -18.987 17.573 1.00 91.50 405 MET A O 1
ATOM 3343 N N . GLU A 1 406 ? -8.009 -19.892 18.139 1.00 89.81 406 GLU A N 1
ATOM 3344 C CA . GLU A 1 406 ? -7.323 -19.500 16.905 1.00 89.81 406 GLU A CA 1
ATOM 3345 C C . GLU A 1 406 ? -7.887 -20.217 15.668 1.00 89.81 406 GLU A C 1
ATOM 3347 O O . GLU A 1 406 ? -8.072 -19.591 14.620 1.00 89.81 406 GLU A O 1
ATOM 3352 N N . VAL A 1 407 ? -8.224 -21.511 15.780 1.00 94.31 407 VAL A N 1
ATOM 3353 C CA . VAL A 1 407 ? -8.874 -22.270 14.696 1.00 94.31 407 VAL A CA 1
ATOM 3354 C C . VAL A 1 407 ? -10.197 -21.613 14.288 1.00 94.31 407 VAL A C 1
ATOM 3356 O O . VAL A 1 407 ? -10.416 -21.419 13.091 1.00 94.31 407 VAL A O 1
ATOM 3359 N N . TYR A 1 408 ? -11.049 -21.210 15.240 1.00 93.88 408 TYR A N 1
ATOM 3360 C CA . TYR A 1 408 ? -12.292 -20.479 14.945 1.00 93.88 408 TYR A CA 1
ATOM 3361 C C . TYR A 1 408 ? -12.028 -19.164 14.202 1.00 93.88 408 TYR A C 1
ATOM 3363 O O . TYR A 1 408 ? -12.629 -18.912 13.154 1.00 93.88 408 TYR A O 1
ATOM 3371 N N . SER A 1 409 ? -11.094 -18.352 14.708 1.00 87.38 409 SER A N 1
ATOM 3372 C CA . SER A 1 409 ? -10.721 -17.064 14.105 1.00 87.38 409 SER A CA 1
ATOM 3373 C C . SER A 1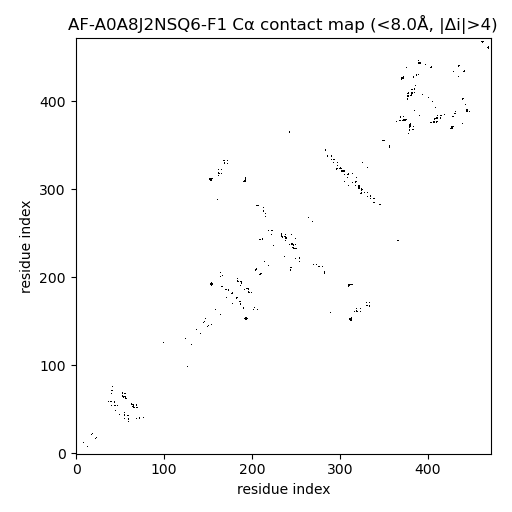 409 ? -10.278 -17.221 12.642 1.00 87.38 409 SER A C 1
ATOM 3375 O O . SER A 1 409 ? -10.764 -16.534 11.733 1.00 87.38 409 SER A O 1
ATOM 3377 N N . HIS A 1 410 ? -9.406 -18.197 12.373 1.00 88.25 410 HIS A N 1
ATOM 3378 C CA . HIS A 1 410 ? -8.944 -18.491 11.020 1.00 88.25 410 HIS A CA 1
ATOM 3379 C C . HIS A 1 410 ? -10.035 -19.091 10.125 1.00 88.25 410 HIS A C 1
ATOM 3381 O O . HIS A 1 410 ? -10.083 -18.777 8.931 1.00 88.25 410 HIS A O 1
ATOM 3387 N N . PHE A 1 411 ? -10.913 -19.937 10.667 1.00 90.31 411 PHE A N 1
ATOM 3388 C CA . PHE A 1 411 ? -11.976 -20.589 9.905 1.00 90.31 411 PHE A CA 1
ATOM 3389 C C . PHE A 1 411 ? -12.961 -19.575 9.313 1.00 90.31 411 PHE A C 1
ATOM 3391 O O . PHE A 1 411 ? -13.229 -19.628 8.108 1.00 90.31 411 PHE A O 1
ATOM 3398 N N . GLU A 1 412 ? -13.410 -18.595 10.103 1.00 83.75 412 GLU A N 1
ATOM 3399 C CA . GLU A 1 412 ? -14.288 -17.511 9.635 1.00 83.75 412 GLU A CA 1
ATOM 3400 C C . GLU A 1 412 ? -13.629 -16.684 8.521 1.00 83.75 412 GLU A C 1
ATOM 3402 O O . GLU A 1 412 ? -14.233 -16.413 7.478 1.00 83.75 412 GLU A O 1
ATOM 3407 N N . CYS A 1 413 ? -12.327 -16.402 8.650 1.00 77.88 413 CYS A N 1
ATOM 3408 C CA . CYS A 1 413 ? -11.561 -15.730 7.599 1.00 77.88 413 CYS A CA 1
ATOM 3409 C C . CYS A 1 413 ? -11.515 -16.527 6.284 1.00 77.88 413 CYS A C 1
ATOM 3411 O O . CYS A 1 413 ? -11.359 -15.944 5.200 1.00 77.88 413 CYS A O 1
ATOM 3413 N N . PHE A 1 414 ? -11.597 -17.859 6.347 1.00 82.25 414 PHE A N 1
ATOM 3414 C CA . PHE A 1 414 ? -11.623 -18.688 5.151 1.00 82.25 414 PHE A CA 1
ATOM 3415 C C . PHE A 1 414 ? -13.018 -18.894 4.586 1.00 82.25 414 PHE A C 1
ATOM 3417 O O . PHE A 1 414 ? -13.105 -18.981 3.366 1.00 82.25 414 PHE A O 1
ATOM 3424 N N . LYS A 1 415 ? -14.069 -18.959 5.408 1.00 76.69 415 LYS A N 1
ATOM 3425 C CA . LYS A 1 415 ? -15.469 -19.139 4.983 1.00 76.69 415 LYS A CA 1
ATOM 3426 C C . LYS A 1 415 ? -15.906 -18.090 3.954 1.00 76.69 415 LYS A C 1
ATOM 3428 O O . LYS A 1 415 ? -16.612 -18.412 3.005 1.00 76.69 415 LYS A O 1
ATOM 3433 N N . ALA A 1 416 ? -15.368 -16.873 4.058 1.00 66.81 416 ALA A N 1
ATOM 3434 C CA . ALA A 1 416 ? -15.555 -15.797 3.080 1.00 66.81 416 ALA A CA 1
ATOM 3435 C C . ALA A 1 416 ? -14.917 -16.057 1.691 1.00 66.81 416 ALA A C 1
ATOM 3437 O O . ALA A 1 416 ? -15.135 -15.294 0.753 1.00 66.81 416 ALA A O 1
ATOM 3438 N N . LYS A 1 417 ? -14.091 -17.101 1.527 1.00 68.50 417 LYS A N 1
ATOM 3439 C CA . LYS A 1 417 ? -13.356 -17.403 0.286 1.00 68.50 417 LYS A CA 1
ATOM 3440 C C . LYS A 1 417 ? -13.885 -18.681 -0.358 1.00 68.50 417 LYS A C 1
ATOM 3442 O O . LYS A 1 417 ? -13.788 -19.756 0.229 1.00 68.50 417 LYS A O 1
ATOM 3447 N N . SER A 1 418 ? -14.331 -18.602 -1.611 1.00 63.09 418 SER A N 1
ATOM 3448 C CA . SER A 1 418 ? -14.813 -19.776 -2.348 1.00 63.09 418 SER A CA 1
ATOM 3449 C C . SER A 1 418 ? -13.728 -20.851 -2.520 1.00 63.09 418 SER A C 1
ATOM 3451 O O . SER A 1 418 ? -12.564 -20.582 -2.845 1.00 63.09 418 SER A O 1
ATOM 3453 N N . VAL A 1 419 ? -14.103 -22.112 -2.289 1.00 62.81 419 VAL A N 1
ATOM 3454 C CA . VAL A 1 419 ? -13.219 -23.267 -2.480 1.00 62.81 419 VAL A CA 1
ATOM 3455 C C . VAL A 1 419 ? -13.373 -23.776 -3.909 1.00 62.81 419 VAL A C 1
ATOM 3457 O O . VAL A 1 419 ? -14.405 -24.337 -4.263 1.00 62.81 419 VAL A O 1
ATOM 3460 N N . LYS A 1 420 ? -12.328 -23.636 -4.736 1.00 62.84 420 LYS A N 1
ATOM 3461 C CA . LYS A 1 420 ? -12.286 -24.300 -6.050 1.00 62.84 420 LYS A CA 1
ATOM 3462 C C . LYS A 1 420 ? -12.314 -25.822 -5.845 1.00 62.84 420 LYS A C 1
ATOM 3464 O O . LYS A 1 420 ? -11.395 -26.381 -5.242 1.00 62.84 420 LYS A O 1
ATOM 3469 N N . THR A 1 421 ? -13.365 -26.468 -6.343 1.00 56.88 421 THR A N 1
ATOM 3470 C CA . THR A 1 421 ? -13.702 -27.894 -6.156 1.00 56.88 421 THR A CA 1
ATOM 3471 C C . THR A 1 421 ? -12.812 -28.866 -6.935 1.00 56.88 421 THR A C 1
ATOM 3473 O O . THR A 1 421 ? -12.777 -30.042 -6.603 1.00 56.88 421 THR A O 1
ATOM 3476 N N . ARG A 1 422 ? -12.068 -28.400 -7.947 1.00 53.84 422 ARG A N 1
ATOM 3477 C CA . ARG A 1 422 ? -11.417 -29.268 -8.950 1.00 53.84 422 ARG A CA 1
ATOM 3478 C C . ARG A 1 422 ? -9.976 -29.713 -8.667 1.00 53.84 422 ARG A C 1
ATOM 3480 O O . ARG A 1 422 ? -9.394 -30.385 -9.507 1.00 53.84 422 ARG A O 1
ATOM 3487 N N . THR A 1 423 ? -9.358 -29.337 -7.549 1.00 59.59 423 THR A N 1
ATOM 3488 C CA . THR A 1 423 ? -7.958 -29.726 -7.284 1.00 59.59 423 THR A CA 1
ATOM 3489 C C . THR A 1 423 ? -7.909 -30.831 -6.245 1.00 59.59 423 THR A C 1
ATOM 3491 O O . THR A 1 423 ? -8.299 -30.601 -5.102 1.00 59.59 423 THR A O 1
ATOM 3494 N N . GLU A 1 424 ? -7.411 -32.002 -6.636 1.00 64.62 424 GLU A N 1
ATOM 3495 C CA . GLU A 1 424 ? -7.092 -33.095 -5.720 1.00 64.62 424 GLU A CA 1
ATOM 3496 C C . GLU A 1 424 ? -6.037 -32.621 -4.701 1.00 64.62 424 GLU A C 1
ATOM 3498 O O . GLU A 1 424 ? -5.054 -31.966 -5.060 1.00 64.62 424 GLU A O 1
ATOM 3503 N N . ARG A 1 425 ? -6.259 -32.884 -3.407 1.00 73.19 425 ARG A N 1
ATOM 3504 C CA . ARG A 1 425 ? -5.425 -32.354 -2.310 1.00 73.19 425 ARG A CA 1
ATOM 3505 C C . ARG A 1 425 ? -4.837 -33.494 -1.491 1.00 73.19 425 ARG A C 1
ATOM 3507 O O . ARG A 1 425 ? -5.282 -33.756 -0.379 1.00 73.19 425 ARG A O 1
ATOM 3514 N N . LYS A 1 426 ? -3.836 -34.164 -2.068 1.00 78.06 426 LYS A N 1
ATOM 3515 C CA . LYS A 1 426 ? -3.207 -35.375 -1.509 1.00 78.06 426 LYS A CA 1
ATOM 3516 C C . LYS A 1 426 ? -2.615 -35.191 -0.106 1.00 78.06 426 LYS A C 1
ATOM 3518 O O . LYS A 1 426 ? -2.560 -36.147 0.648 1.00 78.06 426 LYS A O 1
ATOM 3523 N N . TYR A 1 427 ? -2.214 -33.972 0.256 1.00 83.50 427 TYR A N 1
ATOM 3524 C CA . TYR A 1 427 ? -1.562 -33.675 1.539 1.00 83.50 427 TYR A CA 1
ATOM 3525 C C . TYR A 1 427 ? -2.505 -33.112 2.613 1.00 83.50 427 TYR A C 1
ATOM 3527 O O . TYR A 1 427 ? -2.025 -32.587 3.615 1.00 83.50 427 TYR A O 1
ATOM 3535 N N . LEU A 1 428 ? -3.826 -33.141 2.398 1.00 88.81 428 LEU A N 1
ATOM 3536 C CA . LEU A 1 428 ? -4.792 -32.773 3.436 1.00 88.81 428 LEU A CA 1
ATOM 3537 C C . LEU A 1 428 ? -5.317 -34.023 4.141 1.00 88.81 428 LEU A C 1
ATOM 3539 O O . LEU A 1 428 ? -5.701 -34.961 3.438 1.00 88.81 428 LEU A O 1
ATOM 3543 N N . PRO A 1 429 ? -5.467 -34.001 5.475 1.00 91.56 429 PRO A N 1
ATOM 3544 C CA . PRO A 1 429 ? -6.098 -35.089 6.204 1.00 91.56 429 PRO A CA 1
ATOM 3545 C C . PRO A 1 429 ? -7.517 -35.313 5.679 1.00 91.56 429 PRO A C 1
ATOM 3547 O O . PRO A 1 429 ? -8.211 -34.378 5.258 1.00 91.56 429 PRO A O 1
ATOM 3550 N N . SER A 1 430 ? -7.926 -36.571 5.639 1.00 91.62 430 SER A N 1
ATOM 3551 C CA . SER A 1 430 ? -9.296 -37.002 5.396 1.00 91.62 430 SER A CA 1
ATOM 3552 C C . SER A 1 430 ? -10.238 -36.473 6.484 1.00 91.62 430 SER A C 1
ATOM 3554 O O . SER A 1 430 ? -9.815 -36.061 7.564 1.00 91.62 430 SER A O 1
ATOM 3556 N N . VAL A 1 431 ? -11.545 -36.487 6.207 1.00 91.62 431 VAL A N 1
ATOM 3557 C CA . VAL A 1 431 ? -12.562 -36.111 7.207 1.00 91.62 431 VAL A CA 1
ATOM 3558 C C . VAL A 1 431 ? -12.457 -37.014 8.440 1.00 91.62 431 VAL A C 1
ATOM 3560 O O . VAL A 1 431 ? -12.496 -36.525 9.562 1.00 91.62 431 VAL A O 1
ATOM 3563 N N . SER A 1 432 ? -12.252 -38.316 8.234 1.00 92.00 432 SER A N 1
ATOM 3564 C CA . SER A 1 432 ? -12.086 -39.293 9.312 1.00 92.00 432 SER A CA 1
ATOM 3565 C C . SER A 1 432 ? -10.849 -39.028 10.168 1.00 92.00 432 SER A C 1
ATOM 3567 O O . SER A 1 432 ? -10.913 -39.202 11.379 1.00 92.00 432 SER A O 1
ATOM 3569 N N . GLU A 1 433 ? -9.736 -38.598 9.569 1.00 93.62 433 GLU A N 1
ATOM 3570 C CA . GLU A 1 433 ? -8.540 -38.207 10.323 1.00 93.62 433 GLU A CA 1
ATOM 3571 C C . GLU A 1 433 ? -8.788 -36.938 11.137 1.00 93.62 433 GLU A C 1
ATOM 3573 O O . GLU A 1 433 ? -8.480 -36.932 12.323 1.00 93.62 433 GLU A O 1
ATOM 3578 N N . LEU A 1 434 ? -9.406 -35.905 10.548 1.00 93.50 434 LEU A N 1
ATOM 3579 C CA . LEU A 1 434 ? -9.746 -34.664 11.260 1.00 93.50 434 LEU A CA 1
ATOM 3580 C C . LEU A 1 434 ? -10.641 -34.925 12.480 1.00 93.50 434 LEU A C 1
ATOM 3582 O O . LEU A 1 434 ? -10.392 -34.375 13.547 1.00 93.50 434 LEU A O 1
ATOM 3586 N N . LEU A 1 435 ? -11.646 -35.795 12.347 1.00 92.62 435 LEU A N 1
ATOM 3587 C CA . LEU A 1 435 ? -12.554 -36.156 13.444 1.00 92.62 435 LEU A CA 1
ATOM 3588 C C . LEU A 1 435 ? -11.865 -36.930 14.580 1.00 92.62 435 LEU A C 1
ATOM 3590 O O . LEU A 1 435 ? -12.372 -36.940 15.696 1.00 92.62 435 LEU A O 1
ATOM 3594 N N . LYS A 1 436 ? -10.720 -37.567 14.309 1.00 93.81 436 LYS A N 1
ATOM 3595 C CA . LYS A 1 436 ? -9.921 -38.307 15.301 1.00 93.81 436 LYS A CA 1
ATOM 3596 C C . LYS A 1 436 ? -8.816 -37.463 15.941 1.00 93.81 436 LYS A C 1
ATOM 3598 O O . LYS A 1 436 ? -8.135 -37.942 16.843 1.00 93.81 436 LYS A O 1
ATOM 3603 N N . MET A 1 437 ? -8.597 -36.234 15.474 1.00 94.31 437 MET A N 1
ATOM 3604 C CA . MET A 1 437 ? -7.569 -35.357 16.032 1.00 94.31 437 MET A CA 1
ATOM 3605 C C . MET A 1 437 ? -7.988 -34.862 17.417 1.00 94.31 437 MET A C 1
ATOM 3607 O O . MET A 1 437 ? -8.921 -34.067 17.538 1.00 94.31 437 MET A O 1
ATOM 3611 N N . ALA A 1 438 ? -7.274 -35.300 18.455 1.00 93.19 438 ALA A N 1
ATOM 3612 C CA . ALA A 1 438 ? -7.543 -34.938 19.847 1.00 93.19 438 ALA A CA 1
ATOM 3613 C C . ALA A 1 438 ? -7.631 -33.415 20.053 1.00 93.19 438 ALA A C 1
ATOM 3615 O O . ALA A 1 438 ? -8.462 -32.936 20.816 1.00 93.19 438 ALA A O 1
ATOM 3616 N N . GLU A 1 439 ? -6.844 -32.651 19.299 1.00 93.31 439 GLU A N 1
ATOM 3617 C CA . GLU A 1 439 ? -6.732 -31.198 19.392 1.00 93.31 439 GLU A CA 1
ATOM 3618 C C . GLU A 1 439 ? -8.014 -30.457 18.947 1.00 93.31 439 GLU A C 1
ATOM 3620 O O . GLU A 1 439 ? -8.272 -29.339 19.398 1.00 93.31 439 GLU A O 1
ATOM 3625 N N . ILE A 1 440 ? -8.831 -31.061 18.071 1.00 94.19 440 ILE A N 1
ATOM 3626 C CA . ILE A 1 440 ? -10.003 -30.406 17.454 1.00 94.19 440 ILE A CA 1
ATOM 3627 C C . ILE A 1 440 ? -11.296 -31.224 17.490 1.00 94.19 440 ILE A C 1
ATOM 3629 O O . ILE A 1 440 ? -12.348 -30.675 17.185 1.00 94.19 440 ILE A O 1
ATOM 3633 N N . HIS A 1 441 ? -11.268 -32.508 17.853 1.00 92.88 441 HIS A N 1
ATOM 3634 C CA . HIS A 1 441 ? -12.454 -33.371 17.793 1.00 92.88 441 HIS A CA 1
ATOM 3635 C C . HIS A 1 441 ? -13.660 -32.798 18.560 1.00 92.88 441 HIS A C 1
ATOM 3637 O O . HIS A 1 441 ? -14.795 -32.930 18.106 1.00 92.88 441 HIS A O 1
ATOM 3643 N N . SER A 1 442 ? -13.421 -32.103 19.679 1.00 93.88 442 SER A N 1
ATOM 3644 C CA . SER A 1 442 ? -14.472 -31.505 20.507 1.00 93.88 442 SER A CA 1
ATOM 3645 C C . SER A 1 442 ? -15.219 -30.356 19.818 1.00 93.88 442 SER A C 1
ATOM 3647 O O . SER A 1 442 ? -16.399 -30.156 20.114 1.00 93.88 442 SER A O 1
ATOM 3649 N N . ILE A 1 443 ? -14.575 -29.650 18.877 1.00 95.69 443 ILE A N 1
ATOM 3650 C CA . ILE A 1 443 ? -15.127 -28.484 18.160 1.00 95.69 443 ILE A CA 1
ATOM 3651 C C . ILE A 1 443 ? -15.719 -28.830 16.785 1.00 95.69 443 ILE A C 1
ATOM 3653 O O . ILE A 1 443 ? -16.290 -27.961 16.127 1.00 95.69 443 ILE A O 1
ATOM 3657 N N . LEU A 1 444 ? -15.593 -30.077 16.319 1.00 95.69 444 LEU A N 1
ATOM 3658 C CA . LEU A 1 444 ? -16.142 -30.518 15.032 1.00 95.69 444 LEU A CA 1
ATOM 3659 C C . LEU A 1 444 ? -17.562 -31.072 15.192 1.00 95.69 444 LEU A C 1
ATOM 3661 O O . LEU A 1 444 ? -17.870 -31.778 16.153 1.00 95.69 444 LEU A O 1
ATOM 3665 N N . CYS A 1 445 ? -18.425 -30.808 14.212 1.00 91.31 445 CYS A N 1
ATOM 3666 C CA . CYS A 1 445 ? -19.702 -31.503 14.103 1.00 91.31 445 CYS A CA 1
ATOM 3667 C C . CYS A 1 445 ? -19.474 -32.922 13.557 1.00 91.31 445 CYS A C 1
ATOM 3669 O O . CYS A 1 445 ? -18.733 -33.083 12.577 1.00 91.31 445 CYS A O 1
ATOM 3671 N N . PRO A 1 446 ? -20.135 -33.949 14.120 1.00 81.44 446 PRO A N 1
ATOM 3672 C CA . PRO A 1 446 ? -20.097 -35.284 13.547 1.00 81.44 446 PRO A CA 1
ATOM 3673 C C . PRO A 1 446 ? -20.635 -35.255 12.106 1.00 81.44 446 PRO A C 1
ATOM 3675 O O . PRO A 1 446 ? -21.489 -34.423 11.770 1.00 81.44 446 PRO A O 1
ATOM 3678 N N . PRO A 1 447 ? -20.133 -36.134 11.222 1.00 76.25 447 PRO A N 1
ATOM 3679 C CA . PRO A 1 447 ? -20.623 -36.209 9.858 1.00 76.25 447 PRO A CA 1
ATOM 3680 C C . PRO A 1 447 ? -22.112 -36.533 9.928 1.00 76.25 447 PRO A C 1
ATOM 3682 O O . PRO A 1 447 ? -22.490 -37.544 10.514 1.00 76.25 447 PRO A O 1
ATOM 3685 N N . LYS A 1 448 ? -22.958 -35.666 9.355 1.00 70.31 448 LYS A N 1
ATOM 3686 C CA . LYS A 1 448 ? -24.385 -35.966 9.213 1.00 70.31 448 LYS A CA 1
ATOM 3687 C C . LYS A 1 448 ? -24.470 -37.300 8.479 1.00 70.31 448 LYS A C 1
ATOM 3689 O O . LYS A 1 448 ? -24.084 -37.370 7.308 1.00 70.31 448 LYS A O 1
ATOM 3694 N N . SER A 1 449 ? -24.909 -38.354 9.168 1.00 54.12 449 SER A N 1
ATOM 3695 C CA . SER A 1 449 ? -25.320 -39.585 8.509 1.00 54.12 449 SER A CA 1
ATOM 3696 C C . SER A 1 449 ? -26.293 -39.149 7.423 1.00 54.12 449 SER A C 1
ATOM 3698 O O . SER A 1 449 ? -27.209 -38.362 7.674 1.00 54.12 449 SER A O 1
ATOM 3700 N N . LYS A 1 450 ? -26.028 -39.541 6.175 1.00 48.44 450 LYS A N 1
ATOM 3701 C CA . LYS A 1 450 ? -27.021 -39.369 5.122 1.00 48.44 450 LYS A CA 1
ATOM 3702 C C . LYS A 1 450 ? -28.213 -40.213 5.556 1.00 48.44 450 LYS A C 1
ATOM 3704 O O . LYS A 1 450 ? -28.218 -41.416 5.337 1.00 48.44 450 LYS A O 1
ATOM 3709 N N . VAL A 1 451 ? -29.171 -39.594 6.236 1.00 43.81 451 VAL A N 1
ATOM 3710 C CA . VAL A 1 451 ? -30.509 -40.143 6.373 1.00 43.81 451 VAL A CA 1
ATOM 3711 C C . VAL A 1 451 ? -30.995 -40.241 4.936 1.00 43.81 451 VAL A C 1
ATOM 3713 O O . VAL A 1 451 ? -31.156 -39.215 4.268 1.00 43.81 451 VAL A O 1
ATOM 3716 N N . ASN A 1 452 ? -31.089 -41.468 4.423 1.00 38.44 452 ASN A N 1
ATOM 3717 C CA . ASN A 1 452 ? -31.814 -41.729 3.193 1.00 38.44 452 ASN A CA 1
ATOM 3718 C C . ASN A 1 452 ? -33.204 -41.138 3.414 1.00 38.44 452 ASN A C 1
ATOM 3720 O O . ASN A 1 452 ? -33.958 -41.626 4.249 1.00 38.44 452 ASN A O 1
ATOM 3724 N N . LYS A 1 453 ? -33.506 -40.032 2.732 1.00 39.66 453 LYS A N 1
ATOM 3725 C CA . LYS A 1 453 ? -34.887 -39.600 2.572 1.00 39.66 453 LYS A CA 1
ATOM 3726 C C . LYS A 1 453 ? -35.534 -40.659 1.691 1.00 39.66 453 LYS A C 1
ATOM 3728 O O . LYS A 1 453 ? -35.414 -40.593 0.471 1.00 39.66 453 LYS A O 1
ATOM 3733 N N . GLU A 1 454 ? -36.120 -41.673 2.311 1.00 39.97 454 GLU A N 1
ATOM 3734 C CA . GLU A 1 454 ? -37.189 -42.422 1.669 1.00 39.97 454 GLU A CA 1
ATOM 3735 C C . GLU A 1 454 ? -38.276 -41.399 1.332 1.00 39.97 454 GLU A C 1
ATOM 3737 O O . GLU A 1 454 ? -38.708 -40.620 2.185 1.00 39.97 454 GLU A O 1
ATOM 3742 N N . ASN A 1 455 ? -38.596 -41.300 0.044 1.00 35.72 455 ASN A N 1
ATOM 3743 C CA . ASN A 1 455 ? -39.669 -40.450 -0.444 1.00 35.72 455 ASN A CA 1
ATOM 3744 C C . ASN A 1 455 ? -40.987 -40.969 0.149 1.00 35.72 455 ASN A C 1
ATOM 3746 O O . ASN A 1 455 ? -41.304 -42.135 -0.091 1.00 35.72 455 ASN A O 1
ATOM 3750 N N . PRO A 1 456 ? -41.783 -40.148 0.850 1.00 38.78 456 PRO A N 1
ATOM 3751 C CA . PRO A 1 456 ? -43.184 -40.470 1.032 1.00 38.78 456 PRO A CA 1
ATOM 3752 C C . PRO A 1 456 ? -43.862 -40.236 -0.321 1.00 38.78 456 PRO A C 1
ATOM 3754 O O . PRO A 1 456 ? -44.008 -39.103 -0.780 1.00 38.78 456 PRO A O 1
ATOM 3757 N N . THR A 1 457 ? -44.182 -41.318 -1.024 1.00 44.25 457 THR A N 1
ATOM 3758 C CA . THR A 1 457 ? -45.156 -41.293 -2.116 1.00 44.25 457 THR A CA 1
ATOM 3759 C C . THR A 1 457 ? -46.539 -41.138 -1.498 1.00 44.25 457 THR A C 1
ATOM 3761 O O . THR A 1 457 ? -47.193 -42.136 -1.211 1.00 44.25 457 THR A O 1
ATOM 3764 N N . ASP A 1 458 ? -46.964 -39.895 -1.283 1.00 42.19 458 ASP A N 1
ATOM 3765 C CA . ASP A 1 458 ? -48.375 -39.590 -1.061 1.00 42.19 458 ASP A CA 1
ATOM 3766 C C . ASP A 1 458 ? -49.067 -39.510 -2.427 1.00 42.19 458 ASP A C 1
ATOM 3768 O O . ASP A 1 458 ? -48.649 -38.773 -3.326 1.00 42.19 458 ASP A O 1
ATOM 3772 N N . GLY A 1 459 ? -50.065 -40.376 -2.599 1.00 51.28 459 GLY A N 1
ATOM 3773 C CA . GLY A 1 459 ? -50.770 -40.614 -3.850 1.00 51.28 459 GLY A CA 1
ATOM 3774 C C . GLY A 1 459 ? -51.592 -39.411 -4.296 1.00 51.28 459 GLY A C 1
ATOM 3775 O O . GLY A 1 459 ? -52.489 -38.961 -3.591 1.00 51.28 459 GLY A O 1
ATOM 3776 N N . VAL A 1 460 ? -51.312 -38.943 -5.510 1.00 51.38 460 VAL A N 1
ATOM 3777 C CA . VAL A 1 460 ? -52.234 -38.124 -6.295 1.00 51.38 460 VAL A CA 1
ATOM 3778 C C . VAL A 1 460 ? -52.898 -39.068 -7.291 1.00 51.38 460 VAL A C 1
ATOM 3780 O O . VAL A 1 460 ? -52.239 -39.567 -8.204 1.00 51.38 460 VAL A O 1
ATOM 3783 N N . THR A 1 461 ? -54.181 -39.356 -7.099 1.00 62.28 461 THR A N 1
ATOM 3784 C CA . THR A 1 461 ? -55.008 -40.032 -8.102 1.00 62.28 461 THR A CA 1
ATOM 3785 C C . THR A 1 461 ? -55.247 -39.060 -9.257 1.00 62.28 461 THR A C 1
ATOM 3787 O O . THR A 1 461 ? -55.821 -37.985 -9.074 1.00 62.28 461 THR A O 1
ATOM 3790 N N . LEU A 1 462 ? -54.736 -39.418 -10.435 1.00 72.62 462 LEU A N 1
ATOM 3791 C CA . LEU A 1 462 ? -54.948 -38.693 -11.685 1.00 72.62 462 LEU A CA 1
ATOM 3792 C C . LEU A 1 462 ? -56.089 -39.363 -12.464 1.00 72.62 462 LEU A C 1
ATOM 3794 O O . LEU A 1 462 ? -56.236 -40.583 -12.384 1.00 72.62 462 LEU A O 1
ATOM 3798 N N . ASP A 1 463 ? -56.882 -38.588 -13.201 1.00 79.38 463 ASP A N 1
ATOM 3799 C CA . ASP A 1 463 ? -57.862 -39.133 -14.145 1.00 79.38 463 ASP A CA 1
ATOM 3800 C C . ASP A 1 463 ? -57.185 -39.732 -15.397 1.00 79.38 463 ASP A C 1
ATOM 3802 O O . ASP A 1 463 ? -55.967 -39.635 -15.576 1.00 79.38 463 ASP A O 1
ATOM 3806 N N . ASP A 1 464 ? -57.976 -40.328 -16.296 1.00 68.19 464 ASP A N 1
ATOM 3807 C CA . ASP A 1 464 ? -57.491 -40.922 -17.556 1.00 68.19 464 ASP A CA 1
ATOM 3808 C C . ASP A 1 464 ? -56.793 -39.908 -18.492 1.00 68.19 464 ASP A C 1
ATOM 3810 O O . ASP A 1 464 ? -56.154 -40.298 -19.470 1.00 68.19 464 ASP A O 1
ATOM 3814 N N . ASN A 1 465 ? -56.870 -38.608 -18.183 1.00 66.81 465 ASN A N 1
ATOM 3815 C CA . ASN A 1 465 ? -56.196 -37.525 -18.897 1.00 66.81 465 ASN A CA 1
ATOM 3816 C C . ASN A 1 465 ? -54.993 -36.945 -18.125 1.00 66.81 465 ASN A C 1
ATOM 3818 O O . ASN A 1 465 ? -54.363 -35.998 -18.599 1.00 66.81 465 ASN A O 1
ATOM 3822 N N . GLY A 1 466 ? -54.635 -37.509 -16.968 1.00 62.41 466 GLY A N 1
ATOM 3823 C CA . GLY A 1 466 ? -53.471 -37.102 -16.184 1.00 62.41 466 GLY A CA 1
ATOM 3824 C C . GLY A 1 466 ? -53.682 -35.872 -15.295 1.00 62.41 466 GLY A C 1
ATOM 3825 O O . GLY A 1 466 ? -52.689 -35.259 -14.893 1.00 62.41 466 GLY A O 1
ATOM 3826 N N . TYR A 1 467 ? -54.925 -35.497 -14.972 1.00 63.41 467 TYR A N 1
ATOM 3827 C CA . TYR A 1 467 ? -55.230 -34.367 -14.086 1.00 63.41 467 TYR A CA 1
ATOM 3828 C C . TYR A 1 467 ? -55.580 -34.817 -12.655 1.00 63.41 467 TYR A C 1
ATOM 3830 O O . TYR A 1 467 ? -56.258 -35.829 -12.493 1.00 63.41 467 TYR A O 1
ATOM 3838 N N . PRO A 1 468 ? -55.152 -34.084 -11.602 1.00 67.94 468 PRO A N 1
ATOM 3839 C CA . PRO A 1 468 ? -55.489 -34.408 -10.214 1.00 67.94 468 PRO A CA 1
ATOM 3840 C C . PRO A 1 468 ? -56.997 -34.350 -9.972 1.00 67.94 468 PRO A C 1
ATOM 3842 O O . PRO A 1 468 ? -57.620 -33.311 -10.202 1.00 67.94 468 PRO A O 1
ATOM 3845 N N . ILE A 1 469 ? -57.565 -35.446 -9.473 1.00 73.81 469 ILE A N 1
ATOM 3846 C CA . ILE A 1 469 ? -58.966 -35.497 -9.052 1.00 73.81 469 ILE A CA 1
ATOM 3847 C C . ILE A 1 469 ? -59.078 -34.723 -7.731 1.00 73.81 469 ILE A C 1
ATOM 3849 O O . ILE A 1 469 ? -58.472 -35.100 -6.730 1.00 73.81 469 ILE A O 1
ATOM 3853 N N . LEU A 1 470 ? -59.803 -33.602 -7.741 1.00 68.06 470 LEU A N 1
ATOM 3854 C CA . LEU A 1 470 ? -60.143 -32.844 -6.536 1.00 68.06 470 LEU A CA 1
ATOM 3855 C C . LEU A 1 470 ? -61.481 -33.371 -6.008 1.00 68.06 470 LEU A C 1
ATOM 3857 O O . LEU A 1 470 ? -62.509 -33.154 -6.648 1.00 68.06 470 LEU A O 1
ATOM 3861 N N . ASP A 1 471 ? -61.459 -34.062 -4.868 1.00 56.84 471 ASP A N 1
ATOM 3862 C CA . ASP A 1 471 ? -62.678 -34.471 -4.162 1.00 56.84 471 ASP A CA 1
ATOM 3863 C C . ASP A 1 471 ? -63.446 -33.217 -3.703 1.00 56.84 471 ASP A C 1
ATOM 3865 O O . ASP A 1 471 ? -62.884 -32.351 -3.025 1.00 56.84 471 ASP A O 1
ATOM 3869 N N . THR A 1 472 ? -64.714 -33.101 -4.108 1.00 52.09 472 THR A N 1
ATOM 3870 C CA . THR A 1 472 ? -65.668 -32.081 -3.627 1.00 52.09 472 THR A CA 1
ATOM 3871 C C . THR A 1 472 ? -66.282 -32.435 -2.288 1.00 52.09 472 THR A C 1
ATOM 3873 O O . THR A 1 472 ? -66.687 -33.614 -2.148 1.00 52.09 472 THR A O 1
#

Foldseek 3Di:
DDPDPDDDDDPVNVVCCCVPPPVVVPPDDDDDQDPVLLVLLVVLCVVPPPPCLQSSCVSSVPNDHSVNSNVSCVVPPDPDDDPVVVVVCVVCCVVVVVVLVVVCVVVVVVVPPDDDPVVVVVVCCVSPVPCPPPPPDPPVNVVVCCQPPPPLLADPDDDDLLNVLQLLLVCLVCVVVCVPVVAQVVCCQSQVNHDSVVSVVVVCLLLCLDVPQAALVNVVVLVVQVVVDPDDPLQVSQVVVAPSRHSVSSVVVNVVCVVVCVPDPSVVCVVVSVVVLVVSVSLVCLVVNLVVLVVLLVDAQADADDPVCSRNHHDPVNSSNNSSNDDNVSSVVSNVVSVVSSVVVVVLSPDDPVVVVVVDPPPPRPPPLLAADPPQLLSLLSLCVLLVWDWDDPVPAPPQDPSRVSNVVNNVVCVVPDHDPPDDRPRRDHPVVSCVPPNCVRGTDDPPDPPPPPDPPDDQDAPPVRHGDDDD

Solvent-accessible surface area (backbone atoms only — not comparable to full-atom values): 28536 Å² total; per-residue (Å²): 134,84,85,71,85,69,84,76,81,50,74,66,56,53,48,49,48,39,63,71,63,49,49,64,73,70,73,70,84,83,79,82,81,46,72,71,53,50,54,50,47,56,54,40,39,72,73,62,44,96,84,39,43,63,56,43,16,58,71,65,70,76,80,52,46,30,64,59,50,50,59,51,45,67,74,66,54,84,70,95,71,63,73,76,54,58,60,51,47,60,58,44,50,64,60,52,44,56,61,54,46,58,52,50,53,59,49,48,70,70,43,80,80,72,86,62,75,67,60,56,53,55,48,52,54,69,72,62,72,78,66,76,89,52,95,77,68,50,70,66,59,53,51,50,44,37,60,77,76,66,41,79,37,48,56,84,70,83,86,51,71,64,57,53,51,45,51,51,38,50,49,56,76,39,37,71,53,41,68,73,68,69,48,55,66,74,49,36,81,80,46,53,24,38,55,44,68,57,54,52,54,47,49,32,54,62,71,50,66,42,86,52,82,72,49,70,68,55,49,50,52,51,50,51,55,53,74,76,40,98,68,87,56,42,59,66,51,15,65,74,76,32,97,59,36,40,39,66,58,47,50,52,48,50,53,51,50,58,60,48,56,73,80,46,58,74,74,67,52,49,69,48,46,70,50,43,69,70,54,65,40,44,50,74,48,45,67,75,55,47,58,60,55,56,54,47,70,77,49,76,76,35,70,71,67,52,71,66,59,44,29,65,51,54,55,69,67,58,49,49,36,40,56,31,38,51,59,63,68,49,50,52,50,36,48,50,54,49,50,52,53,33,52,55,39,54,55,48,70,70,43,57,69,72,53,50,73,64,46,79,72,78,63,68,71,82,71,57,86,67,51,60,48,88,95,39,36,58,37,45,20,44,47,37,57,76,67,68,53,50,65,50,63,74,90,79,50,82,84,71,47,72,60,47,53,46,19,54,58,42,30,59,68,44,70,80,49,88,78,80,85,84,66,88,57,89,50,45,78,52,71,71,53,52,61,66,33,83,87,48,33,87,50,44,49,76,81,77,73,80,72,77,77,74,76,83,83,76,85,74,62,52,47,102,85,71,46,76,67,77,88,128

Organism: NCBI:txid39272

Mean predicted aligned error: 20.76 Å

Nearest PDB structures (foldseek):
  7xur-assembly1_A  TM=4.506E-01  e=7.815E-03  Homo sapiens
  7zx8-assembly1_c  TM=5.447E-01  e=6.192E-01  Homo sapiens
  7zwc-assembly1_c  TM=4.261E-01  e=3.981E-01  Homo sapiens

Sequence (472 aa):
MSLHTSKNCTAEDCQRLWETVVLPNLKHQKQKMGLNDIQKLMALVKIWGDRSWDAVASGMGRGYSAFQCFSAYEYFSPGEIDTTTRDQIRHNETQLGVYK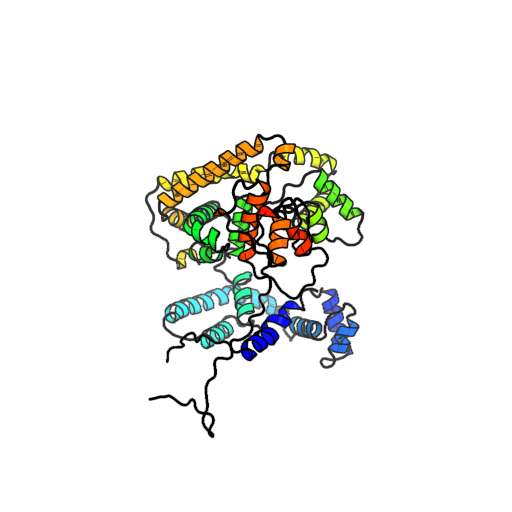FNKVVKLGNEFLSNITKEKFANLACQVTGVLVDAPNIPLQTMAEHYNRFSNPDVQKRTFKLVEDLLLLVCMVKMRAYLIQDKSFAPLRYYLPWRFVSTWACRADIIFGRKTAVWSREEDLKLLQYAANKQKFDWKLFSLKLGPDKNRKNTRGRYVRLQERLRYESFDNIRQEYEKQDRNCAAYTSFPKYIKPLQDVLNFPQSEVPSYEQLCHSPDDTILWNYLQSFDKIIIEETLRDLKEVAVHAEQFLKLPNEKQLAYPHEKSKPIDRRKFVRGDSASTASAIHLRKVALKPKEEVENLTTFQMEVYSHFECFKAKSVKTRTERKYLPSVSELLKMAEIHSILCPPKSKVNKENPTDGVTLDDNGYPILDT

InterPro domains:
  IPR001005 SANT/Myb domain [PS50090] (214-258)